Protein AF-A0A5N6ME25-F1 (afdb_monomer)

Sequence (440 aa):
MTKVSPEVFDETQMQAVLSVSADVSFKSNKFPKYKLGPDNQILDEETVENKGPPLKDVVAQETQQLSHQHKRLSVRDLASKFDKNLSAAAKLSDEAKLREVASLEGHVLLKKLRDALEYLRVRLVGRNKEDVGKAISMVEALAVKLTQNEGELIQEKYEVKKLANFLKQASEDAKKLVNQERSFACAEIESAKAVVRRIGEALDEQERISVTSGKQEMEEMVEEIQQARRIRLLHHPRKVMDMEHELRALRLQIQEKSAFSVKIQQELTLNKLAEDNKLSLYALEDSESLGSILRLKPLSEEAMELSKCSIQWYRLSSQCSRRELISGANKSVYAPEPFDVGRILQVDIISHGQKSTVTTACPVQPAVGLESYVETLSRKGNSEFSVVISQMNGRNYTSHSAHLLRVGKMRMKLSKGWITKARDAYSSTSMQAILRFNNY

Foldseek 3Di:
DDDDDDDDDDDDDPDDPPDDDPPDDDVDPDDDDFDADPPRDTDDDDPPPPDDDPPVVVVVVVVVVVVVVCVVDVPVVVVVVLVVVLVVLVVVLVVLVVVLVVLVVVLVVLVVVLVVLVVVLVVDDDPVNVVSVVVNVVSVVVNVVSVVVSVVSVVVSVVSVVVSVVSVVVVVVVVVVVVVVVVVVVVVVVVVVVVVVVVVVVVVVVVVVVVVVVVVVVVVVVVVVVVVVVVCVVVVVVVVVVVVVVVVVVVVVVVVVVVVVLVVVLVVVLVVQVVLQVPFQWAWDDDLAQPIKIAIDGPDPPDDDQVQKFKWKWWQDPVDRDTHGDPPPGHRMDHDDPVQAQTKMKMWIADPNDITIHIDSGRHHYDPCVVVVVVVCVVVQKDKDWDADQDDPRHGDPDRATWIWIDGPFKIWIGDVPGTPDIDGDDPPPDDDTDDDDDD

Solvent-accessible surface area (backbone atoms only — not comparable to full-atom values): 25636 Å² total; per-residue (Å²): 135,82,91,78,85,84,88,80,85,86,81,88,78,95,67,80,77,78,75,73,67,96,82,71,82,68,97,58,102,62,80,84,86,73,52,69,46,88,90,73,43,77,50,80,72,80,77,82,73,87,65,71,79,53,70,69,54,51,52,50,53,51,52,52,50,52,54,54,54,52,67,77,64,40,64,67,61,53,49,56,52,50,55,50,52,54,54,51,52,53,52,54,56,54,56,52,55,56,53,54,59,55,50,58,53,48,55,57,50,52,48,55,51,43,55,52,44,52,61,49,35,77,75,44,70,68,69,65,24,53,53,40,48,53,50,45,53,51,50,51,53,50,50,54,50,51,55,51,52,49,53,54,48,54,53,51,51,52,52,52,54,53,51,51,52,51,52,51,50,53,52,51,53,52,52,50,52,53,53,51,52,51,51,51,53,51,52,52,52,52,52,51,51,54,51,52,49,52,53,50,54,52,50,55,50,50,50,51,52,50,55,50,50,54,50,49,55,51,50,52,52,50,50,49,52,52,49,53,51,52,52,50,62,64,49,51,60,52,58,52,52,54,52,53,51,51,52,51,53,50,51,51,52,50,52,54,52,51,56,50,50,53,52,52,53,52,54,54,52,41,54,51,52,50,56,56,36,73,75,40,62,45,43,81,42,70,63,64,33,46,81,38,53,37,33,63,39,67,74,45,94,88,44,72,65,72,90,77,41,52,37,42,36,29,41,39,49,91,88,48,98,56,73,42,78,43,86,88,44,52,54,68,56,50,49,55,40,85,86,40,48,68,20,35,44,35,37,42,39,38,48,98,89,45,78,46,60,40,58,53,77,55,49,22,34,74,46,86,67,49,66,64,50,52,56,58,46,62,74,62,51,57,40,78,42,85,42,66,52,60,59,56,95,92,38,81,38,90,57,87,54,74,26,42,39,34,49,40,85,65,34,44,36,35,24,50,82,92,46,75,77,49,74,48,63,79,42,96,87,81,62,82,90,78,79,74,83,78,83,129

pLDDT: mean 79.7, std 15.18, range [29.84, 96.94]

Secondary structure (DSSP, 8-state):
---------------------TT---S-SS----EE-TTS-EE-------PPSPHHHHHHHHHHHHHHHHHHT-HHHHHHHHHHHHHHHHHHHHHHHHHHHHHHHHHHHHHHHHHHHHHHHHH--THHHHHHHHHHHHHHHHHHHHHHHHHHHHHHHHHHHHHHHHHHHHHHHHHHHHHHHHHHHHHHHHHHHHHHHHHHHHHHHHHHHHHHHHHHHHHHHHHHHHHHHHHHHHHHHHHHHHHHHHHHHHHHHHHHHHHHHHHHHHHHHHHHHHHHHHT-SEEEES--BTT--EEEEE-STTSPPGGGSEEEEEEEPSSSSPEEE-TT--SSEE---GGGBTSEEEEEEEETTEEEEEE-SSPBBPPTTHHHHHHHHHHTSEEEEEEE-SEETTEE-----EEEEEEESSEEEEEETTEEEEEEE--TTT----------

Structure (mmCIF, N/CA/C/O backbone):
data_AF-A0A5N6ME25-F1
#
_entry.id   AF-A0A5N6ME25-F1
#
loop_
_atom_site.group_PDB
_atom_site.id
_atom_site.type_symbol
_atom_site.label_atom_id
_atom_site.label_alt_id
_atom_site.label_comp_id
_atom_site.label_asym_id
_atom_site.label_entity_id
_atom_site.label_seq_id
_atom_site.pdbx_PDB_ins_code
_atom_site.Cartn_x
_atom_site.Cartn_y
_atom_site.Cartn_z
_atom_site.occupancy
_atom_site.B_iso_or_equiv
_atom_site.auth_seq_id
_atom_site.auth_comp_id
_atom_site.auth_asym_id
_atom_site.auth_atom_id
_atom_site.pdbx_PDB_model_num
ATOM 1 N N . MET A 1 1 ? -13.977 49.051 25.022 1.00 34.12 1 MET A N 1
ATOM 2 C CA . MET A 1 1 ? -12.914 50.057 24.854 1.00 34.12 1 MET A CA 1
ATOM 3 C C . MET A 1 1 ? -11.937 49.576 23.795 1.00 34.12 1 MET A C 1
ATOM 5 O O . MET A 1 1 ? -11.382 48.504 23.954 1.00 34.12 1 MET A O 1
ATOM 9 N N . THR A 1 2 ? -11.834 50.369 22.728 1.00 33.47 2 THR A N 1
ATOM 10 C CA . THR A 1 2 ? -10.626 50.691 21.944 1.00 33.47 2 THR A CA 1
ATOM 11 C C . THR A 1 2 ? -9.851 49.580 21.216 1.00 33.47 2 THR A C 1
ATOM 13 O O . THR A 1 2 ? -9.182 48.748 21.816 1.00 33.47 2 THR A O 1
ATOM 16 N N . LYS A 1 3 ? -9.891 49.678 19.876 1.00 37.22 3 LYS A N 1
ATOM 17 C CA . LYS A 1 3 ? -8.928 49.125 18.910 1.00 37.22 3 LYS A CA 1
ATOM 18 C C . LYS A 1 3 ? -7.502 49.572 19.242 1.00 37.22 3 LYS A C 1
ATOM 20 O O . LYS A 1 3 ? -7.306 50.763 19.462 1.00 37.22 3 LYS A O 1
ATOM 25 N N . VAL A 1 4 ? -6.528 48.672 19.120 1.00 32.50 4 VAL A N 1
ATOM 26 C CA . VAL A 1 4 ? -5.123 49.024 18.865 1.00 32.50 4 VAL A CA 1
ATOM 27 C C . VAL A 1 4 ? -4.529 47.958 17.941 1.00 32.50 4 VAL A C 1
ATOM 29 O O . VAL A 1 4 ? -4.393 46.801 18.328 1.00 32.50 4 VAL A O 1
ATOM 32 N N . SER A 1 5 ? -4.225 48.353 16.706 1.00 32.94 5 SER A N 1
ATOM 33 C CA . SER A 1 5 ? -3.255 47.668 15.846 1.00 32.94 5 SER A CA 1
ATOM 34 C C . SER A 1 5 ? -1.842 48.043 16.302 1.00 32.94 5 SER A C 1
ATOM 36 O O . SER A 1 5 ? -1.658 49.183 16.730 1.00 32.94 5 SER A O 1
ATOM 38 N N . PRO A 1 6 ? -0.829 47.185 16.116 1.00 40.00 6 PRO A N 1
ATOM 39 C CA . PRO A 1 6 ? 0.546 47.639 16.012 1.00 40.00 6 PRO A CA 1
ATOM 40 C C . PRO A 1 6 ? 1.008 47.572 14.552 1.00 40.00 6 PRO A C 1
ATOM 42 O O . PRO A 1 6 ? 1.151 46.494 13.976 1.00 40.00 6 PRO A O 1
ATOM 45 N N 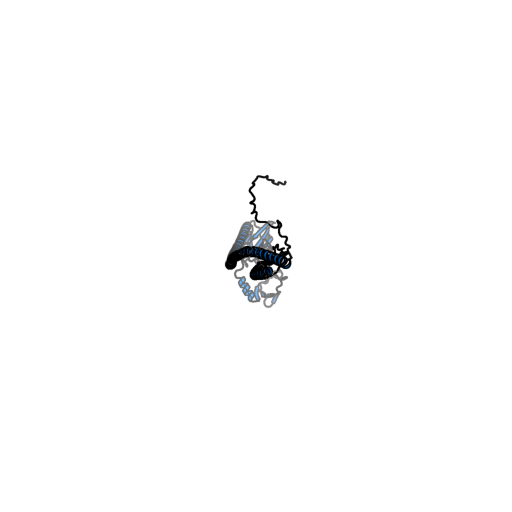. GLU A 1 7 ? 1.242 48.745 13.970 1.00 34.12 7 GLU A N 1
ATOM 46 C CA . GLU A 1 7 ? 2.235 48.921 12.911 1.00 34.12 7 GLU A CA 1
ATOM 47 C C . GLU A 1 7 ? 3.621 48.875 13.566 1.00 34.12 7 GLU A C 1
ATOM 49 O O . GLU A 1 7 ? 3.853 49.543 14.575 1.00 34.12 7 GLU A O 1
ATOM 54 N N . VAL A 1 8 ? 4.539 48.094 12.998 1.00 35.12 8 VAL A N 1
ATOM 55 C CA . VAL A 1 8 ? 5.970 48.175 13.308 1.00 35.12 8 VAL A CA 1
ATOM 56 C C . VAL A 1 8 ? 6.706 48.406 11.996 1.00 35.12 8 VAL A C 1
ATOM 58 O O . VAL A 1 8 ? 6.540 47.654 11.036 1.00 35.12 8 VAL A O 1
ATOM 61 N N . PHE A 1 9 ? 7.467 49.496 11.988 1.00 32.88 9 PHE A N 1
ATOM 62 C CA . PHE A 1 9 ? 8.342 49.950 10.919 1.00 32.88 9 PHE A CA 1
ATOM 63 C C . PHE A 1 9 ? 9.598 49.071 10.801 1.00 32.88 9 PHE A C 1
ATOM 65 O O . PHE A 1 9 ? 10.231 48.745 11.800 1.00 32.88 9 PHE A O 1
ATOM 72 N N . ASP A 1 10 ? 9.881 48.706 9.552 1.00 38.69 10 ASP A N 1
ATOM 73 C CA . ASP A 1 10 ? 11.157 48.721 8.820 1.00 38.69 10 ASP A CA 1
ATOM 74 C C . ASP A 1 10 ? 12.491 48.649 9.595 1.00 38.69 10 ASP A C 1
ATOM 76 O O . ASP A 1 10 ? 12.838 49.570 10.325 1.00 38.69 10 ASP A O 1
ATOM 80 N N . GLU A 1 11 ? 13.294 47.616 9.307 1.00 29.84 11 GLU A N 1
ATOM 81 C CA . GLU A 1 11 ? 14.759 47.732 9.216 1.00 29.84 11 GLU A CA 1
ATOM 82 C C . GLU A 1 11 ? 15.348 46.565 8.391 1.00 29.84 11 GLU A C 1
ATOM 84 O O . GLU A 1 11 ? 15.510 45.434 8.844 1.00 29.84 11 GLU A O 1
ATOM 89 N N . THR A 1 12 ? 15.626 46.869 7.121 1.00 39.44 12 THR A N 1
ATOM 90 C CA . THR A 1 12 ? 16.756 46.398 6.299 1.00 39.44 12 THR A CA 1
ATOM 91 C C . THR A 1 12 ? 17.452 45.082 6.669 1.00 39.44 12 THR A C 1
ATOM 93 O O . THR A 1 12 ? 18.339 45.057 7.517 1.00 39.44 12 THR A O 1
ATOM 96 N N . GLN A 1 13 ? 17.254 44.060 5.834 1.00 32.50 13 GLN A N 1
ATOM 97 C CA . GLN A 1 13 ? 18.340 43.172 5.408 1.00 32.50 13 GLN A CA 1
ATOM 98 C C . GLN A 1 13 ? 18.124 42.773 3.945 1.00 32.50 13 GLN A C 1
ATOM 100 O O . GLN A 1 13 ? 17.359 41.869 3.615 1.00 32.50 13 GLN A O 1
ATOM 105 N N . MET A 1 14 ? 18.826 43.468 3.047 1.00 41.91 14 MET A N 1
ATOM 106 C CA . MET A 1 14 ? 19.171 42.896 1.754 1.00 41.91 14 MET A CA 1
ATOM 107 C C . MET A 1 14 ? 20.071 41.691 2.010 1.00 41.91 14 MET A C 1
ATOM 109 O O . MET A 1 14 ? 21.274 41.837 2.209 1.00 41.91 14 MET A O 1
ATOM 113 N N . GLN A 1 15 ? 19.489 40.497 1.995 1.00 33.16 15 GLN A N 1
ATOM 114 C CA . GLN A 1 15 ? 20.245 39.280 1.775 1.00 33.16 15 GLN A CA 1
ATOM 115 C C . GLN A 1 15 ? 19.676 38.604 0.538 1.00 33.16 15 GLN A C 1
ATOM 117 O O . GLN A 1 15 ? 18.492 38.286 0.454 1.00 33.16 15 GLN A O 1
ATOM 122 N N . ALA A 1 16 ? 20.552 38.523 -0.459 1.00 35.38 16 ALA A N 1
ATOM 123 C CA . ALA A 1 16 ? 20.306 38.030 -1.793 1.00 35.38 16 ALA A CA 1
ATOM 124 C C . ALA A 1 16 ? 19.418 36.782 -1.779 1.00 35.38 16 ALA A C 1
ATOM 126 O O . ALA A 1 16 ? 19.806 35.732 -1.267 1.00 35.38 16 ALA A O 1
ATOM 127 N N . VAL A 1 17 ? 18.241 36.897 -2.397 1.00 36.25 17 VAL A N 1
ATOM 128 C CA . VAL A 1 17 ? 17.533 35.726 -2.903 1.00 36.25 17 VAL A CA 1
ATOM 129 C C . VAL A 1 17 ? 18.502 35.078 -3.880 1.00 36.25 17 VAL A C 1
ATOM 131 O O . VAL A 1 17 ? 18.838 35.670 -4.904 1.00 36.25 17 VAL A O 1
ATOM 134 N N . LEU A 1 18 ? 19.019 33.909 -3.504 1.00 38.00 18 LEU A N 1
ATOM 135 C CA . LEU A 1 18 ? 19.821 33.068 -4.374 1.00 38.00 18 LEU A CA 1
ATOM 136 C C . LEU A 1 18 ? 19.023 32.853 -5.656 1.00 38.00 18 LEU A C 1
ATOM 138 O O . LEU A 1 18 ? 18.023 32.135 -5.670 1.00 38.00 18 LEU A O 1
ATOM 142 N N . SER A 1 19 ? 19.452 33.532 -6.715 1.00 42.56 19 SER A N 1
ATOM 143 C CA . SER A 1 19 ? 18.989 33.305 -8.070 1.00 42.56 19 SER A CA 1
ATOM 144 C C . SER A 1 19 ? 19.225 31.833 -8.378 1.00 42.56 19 SER A C 1
ATOM 146 O O . SER A 1 19 ? 20.364 31.394 -8.537 1.00 42.56 19 SER A O 1
ATOM 148 N N . VAL A 1 20 ? 18.139 31.065 -8.396 1.00 41.16 20 VAL A N 1
ATOM 149 C CA . VAL A 1 20 ? 18.126 29.699 -8.910 1.00 41.16 20 VAL A CA 1
ATOM 150 C C . VAL A 1 20 ? 18.714 29.750 -10.321 1.00 41.16 20 VAL A C 1
ATOM 152 O O . VAL A 1 20 ? 18.415 30.663 -11.092 1.00 41.16 20 VAL A O 1
ATOM 155 N N . SER A 1 21 ? 19.624 28.820 -10.591 1.00 40.66 21 SER A N 1
ATOM 156 C CA . SER A 1 21 ? 20.449 28.704 -11.793 1.00 40.66 21 SER A CA 1
ATOM 157 C C . SER A 1 21 ? 19.728 29.101 -13.089 1.00 40.66 21 SER A C 1
ATOM 159 O O . SER A 1 21 ? 18.611 28.668 -13.368 1.00 40.66 21 SER A O 1
ATOM 161 N N . ALA A 1 22 ? 20.424 29.893 -13.910 1.00 49.56 22 ALA A N 1
ATOM 162 C CA . ALA A 1 22 ? 19.958 30.479 -15.170 1.00 49.56 22 ALA A CA 1
ATOM 163 C C . ALA A 1 22 ? 19.600 29.470 -16.287 1.00 49.56 22 ALA A C 1
ATOM 165 O O . ALA A 1 22 ? 19.271 29.889 -17.394 1.00 49.56 22 ALA A O 1
ATOM 166 N N . ASP A 1 23 ? 19.604 28.167 -15.999 1.00 46.41 23 ASP A N 1
ATOM 167 C CA . ASP A 1 23 ? 19.381 27.100 -16.981 1.00 46.41 23 ASP A CA 1
ATOM 168 C C . ASP A 1 23 ? 18.005 26.426 -16.865 1.00 46.41 23 ASP A C 1
ATOM 170 O O . ASP A 1 23 ? 17.714 25.474 -17.588 1.00 46.41 23 ASP A O 1
ATOM 174 N N . VAL A 1 24 ? 17.110 26.925 -16.004 1.00 45.62 24 VAL A N 1
ATOM 175 C CA . VAL A 1 24 ? 15.737 26.403 -15.905 1.00 45.62 24 VAL A CA 1
ATOM 176 C C . VAL A 1 24 ? 14.749 27.375 -16.548 1.00 45.62 24 VAL A C 1
ATOM 178 O O . VAL A 1 24 ? 14.138 28.227 -15.907 1.00 45.62 24 VAL A O 1
ATOM 181 N N . SER A 1 25 ? 14.582 27.230 -17.861 1.00 47.72 25 SER A N 1
ATOM 182 C CA . SER A 1 25 ? 13.492 27.856 -18.610 1.00 47.72 25 SER A CA 1
ATOM 183 C C . SER A 1 25 ? 12.187 27.105 -18.332 1.00 47.72 25 SER A C 1
ATOM 185 O O . SER A 1 25 ? 11.892 26.073 -18.939 1.00 47.72 25 SER A O 1
ATOM 187 N N . PHE A 1 26 ? 11.376 27.610 -17.403 1.00 49.03 26 PHE A N 1
ATOM 188 C CA . PHE A 1 26 ? 9.985 27.176 -17.301 1.00 49.03 26 PHE A CA 1
ATOM 189 C C . PHE A 1 26 ? 9.216 27.746 -18.499 1.00 49.03 26 PHE A C 1
ATOM 191 O O . PHE A 1 26 ? 9.084 28.960 -18.635 1.00 49.03 26 PHE A O 1
ATOM 198 N N . LYS A 1 27 ? 8.656 26.882 -19.361 1.00 57.22 27 LYS A N 1
ATOM 199 C CA . LYS A 1 27 ? 7.845 27.305 -20.526 1.00 57.22 27 LYS A CA 1
ATOM 200 C C . LYS A 1 27 ? 6.611 28.153 -20.145 1.00 57.22 27 LYS A C 1
ATOM 202 O O . LYS A 1 27 ? 5.982 28.730 -21.027 1.00 57.22 27 LYS A O 1
ATOM 207 N N . SER A 1 28 ? 6.242 28.231 -18.861 1.00 52.56 28 SER A N 1
ATOM 208 C CA . SER A 1 28 ? 5.119 29.024 -18.351 1.00 52.56 28 SER A CA 1
ATOM 209 C C . SER A 1 28 ? 5.234 29.254 -16.836 1.00 52.56 28 SER A C 1
ATOM 211 O O . SER A 1 28 ? 5.335 28.297 -16.077 1.00 52.56 28 SER A O 1
ATOM 213 N N . ASN A 1 29 ? 5.108 30.509 -16.387 1.00 58.12 29 ASN A N 1
ATOM 214 C CA . ASN A 1 29 ? 4.983 30.904 -14.969 1.00 58.12 29 ASN A CA 1
ATOM 215 C C . ASN A 1 29 ? 3.548 30.723 -14.415 1.00 58.12 29 ASN A C 1
ATOM 217 O O . ASN A 1 29 ? 3.090 31.491 -13.570 1.00 58.12 29 ASN A O 1
ATOM 221 N N . LYS A 1 30 ? 2.783 29.755 -14.930 1.00 59.31 30 LYS A N 1
ATOM 222 C CA . LYS A 1 30 ? 1.385 29.519 -14.535 1.00 59.31 30 LYS A CA 1
ATOM 223 C C . LYS A 1 30 ? 1.194 28.073 -14.100 1.00 59.31 30 LYS A C 1
ATOM 225 O O . LYS A 1 30 ? 1.667 27.167 -14.780 1.00 59.31 30 LYS A O 1
ATOM 230 N N . PHE A 1 31 ? 0.452 27.881 -13.009 1.00 50.38 31 PHE A N 1
ATOM 231 C CA . PHE A 1 31 ? 0.019 26.559 -12.561 1.00 50.38 31 PHE A CA 1
ATOM 232 C C . PHE A 1 31 ? -0.808 25.853 -13.654 1.00 50.38 31 PHE A C 1
ATOM 234 O O . PHE A 1 31 ? -1.593 26.524 -14.338 1.00 50.38 31 PHE A O 1
ATOM 241 N N . PRO A 1 32 ? -0.662 24.523 -13.822 1.00 57.91 32 PRO A N 1
ATOM 242 C CA . PRO A 1 32 ? -1.470 23.751 -14.759 1.00 57.91 32 PRO A CA 1
ATOM 243 C C . PRO A 1 32 ? -2.958 23.917 -14.445 1.00 57.91 32 PRO A C 1
ATOM 245 O O . PRO A 1 32 ? -3.382 23.760 -13.299 1.00 57.91 32 PRO A O 1
ATOM 248 N N . LYS A 1 33 ? -3.760 24.246 -15.460 1.00 57.94 33 LYS A N 1
ATOM 249 C CA . LYS A 1 33 ? -5.218 24.268 -15.335 1.00 57.94 33 LYS A CA 1
ATOM 250 C C . LYS A 1 33 ? -5.729 22.854 -15.577 1.00 57.94 33 LYS A C 1
ATOM 252 O O . LYS A 1 33 ? -5.884 22.465 -16.725 1.00 57.94 33 LYS A O 1
ATOM 257 N N . TYR A 1 34 ? -5.977 22.098 -14.517 1.00 62.84 34 TYR A N 1
ATOM 258 C CA . TYR A 1 34 ? -6.712 20.839 -14.616 1.00 62.84 34 TYR A CA 1
ATOM 259 C C . TYR A 1 34 ? -8.195 21.071 -14.308 1.00 62.84 34 TYR A C 1
ATOM 261 O O . TYR A 1 34 ? -8.555 21.992 -13.568 1.00 62.84 34 TYR A O 1
ATOM 269 N N . LYS A 1 35 ? -9.066 20.234 -14.876 1.00 61.31 35 LYS A N 1
ATOM 270 C CA . LYS A 1 35 ? -10.478 20.147 -14.485 1.00 61.31 35 LYS A CA 1
ATOM 271 C C . LYS A 1 35 ? -10.683 18.847 -13.716 1.00 61.31 35 LYS A C 1
ATOM 273 O O . LYS A 1 35 ? -10.265 17.786 -14.168 1.00 61.31 35 LYS A O 1
ATOM 278 N N . LEU A 1 36 ? -11.315 18.943 -12.549 1.00 62.28 36 LEU A N 1
ATOM 279 C CA . LEU A 1 36 ? -11.707 17.778 -11.758 1.00 62.28 36 LEU A CA 1
ATOM 280 C C . LEU A 1 36 ? -13.081 17.297 -12.230 1.00 62.28 36 LEU A C 1
ATOM 282 O O . LEU A 1 36 ? -14.025 18.089 -12.289 1.00 62.28 36 LEU A O 1
ATOM 286 N N . GLY A 1 37 ? -13.179 16.016 -12.584 1.00 69.12 37 GLY A N 1
ATOM 287 C CA . GLY A 1 37 ? -14.457 15.353 -12.842 1.00 69.12 37 GLY A CA 1
ATOM 288 C C . GLY A 1 37 ? -15.194 14.985 -11.543 1.00 69.12 37 GLY A C 1
ATOM 289 O O . GLY A 1 37 ? -14.658 15.186 -10.447 1.00 69.12 37 GLY A O 1
ATOM 290 N N . PRO A 1 38 ? -16.414 14.421 -11.635 1.00 61.28 38 PRO A N 1
ATOM 291 C CA . PRO A 1 38 ? -17.053 13.766 -10.493 1.00 61.28 38 PRO A CA 1
ATOM 292 C C . PRO A 1 38 ? -16.104 12.698 -9.915 1.00 61.28 38 PRO A C 1
ATOM 294 O O . PRO A 1 38 ? -15.435 12.007 -10.678 1.00 61.28 38 PRO A O 1
ATOM 297 N N . ASP A 1 39 ? -16.016 12.600 -8.586 1.00 59.94 39 ASP A N 1
ATOM 298 C CA . ASP A 1 39 ? -15.072 11.756 -7.822 1.00 59.94 39 ASP A CA 1
ATOM 299 C C . ASP A 1 39 ? -13.594 12.200 -7.799 1.00 59.94 39 ASP A C 1
ATOM 301 O O . ASP A 1 39 ? -12.701 11.395 -7.534 1.00 59.94 39 ASP A O 1
ATOM 305 N N . ASN A 1 40 ? -13.311 13.495 -7.998 1.00 63.34 40 ASN A N 1
ATOM 306 C CA . ASN A 1 40 ? -11.963 14.081 -7.871 1.00 63.34 40 ASN A CA 1
ATOM 307 C C . ASN A 1 40 ? -10.903 13.459 -8.802 1.00 63.34 40 ASN A C 1
ATOM 309 O O . ASN A 1 40 ? -9.704 13.561 -8.538 1.00 63.34 40 ASN A O 1
ATOM 313 N N . GLN A 1 41 ? -11.321 12.840 -9.907 1.00 63.41 41 GLN A N 1
ATOM 314 C CA . GLN A 1 41 ? -10.394 12.370 -10.932 1.00 63.41 41 GLN A CA 1
ATOM 315 C C . GLN A 1 41 ? -9.897 13.564 -11.757 1.00 63.41 41 GLN A C 1
ATOM 317 O O . GLN A 1 41 ? -10.694 14.354 -12.276 1.00 63.41 41 GLN A O 1
ATOM 322 N N . ILE A 1 42 ? -8.572 13.711 -11.843 1.00 64.25 42 ILE A N 1
ATOM 323 C CA . ILE A 1 42 ? -7.910 14.675 -12.728 1.00 64.25 42 ILE A CA 1
ATOM 324 C C . ILE A 1 42 ? -8.129 14.179 -14.158 1.00 64.25 42 ILE A C 1
ATOM 326 O O . ILE A 1 42 ? -7.635 13.117 -14.526 1.00 64.25 42 ILE A O 1
ATOM 330 N N . LEU A 1 43 ? -8.904 14.923 -14.948 1.00 59.41 43 LEU A N 1
ATOM 331 C CA . LEU A 1 43 ? -8.998 14.688 -16.385 1.00 59.41 43 LEU A CA 1
ATOM 332 C C . LEU A 1 43 ? -7.824 15.420 -17.038 1.00 59.41 43 LEU A C 1
ATOM 334 O O . LEU A 1 43 ? -7.815 16.653 -17.080 1.00 59.41 43 LEU A O 1
ATOM 338 N N . ASP A 1 44 ? -6.828 14.665 -17.498 1.00 53.38 44 ASP A N 1
ATOM 339 C CA . ASP A 1 44 ? -5.727 15.205 -18.293 1.00 53.38 44 ASP A CA 1
ATOM 340 C C . ASP A 1 44 ? -6.288 15.730 -19.627 1.00 53.38 44 ASP A C 1
ATOM 342 O O . ASP A 1 44 ? -6.747 14.961 -20.472 1.00 53.38 44 ASP A O 1
ATOM 346 N N . GLU A 1 45 ? -6.284 17.055 -19.820 1.00 50.66 45 GLU A N 1
ATOM 347 C CA . GLU A 1 45 ? -6.379 17.629 -21.166 1.00 50.66 45 GLU A CA 1
ATOM 348 C C . GLU A 1 45 ? -5.073 17.280 -21.896 1.00 50.66 45 GLU A C 1
ATOM 350 O O . GLU A 1 45 ? -3.987 17.509 -21.356 1.00 50.66 45 GLU A O 1
ATOM 355 N N . GLU A 1 46 ? -5.200 16.693 -23.094 1.00 47.12 46 GLU A N 1
ATOM 356 C CA . GLU A 1 46 ? -4.098 16.221 -23.937 1.00 47.12 46 GLU A CA 1
ATOM 357 C C . GLU A 1 46 ? -2.916 17.189 -23.891 1.00 47.12 46 GLU A C 1
ATOM 359 O O . GLU A 1 46 ? -2.986 18.345 -24.324 1.00 47.12 46 GLU A O 1
ATOM 364 N N . THR A 1 47 ? -1.806 16.696 -23.349 1.00 43.84 47 THR A N 1
ATOM 365 C CA . THR A 1 47 ? -0.528 17.372 -23.440 1.00 43.84 47 THR A CA 1
ATOM 366 C C . THR A 1 47 ? -0.236 17.569 -24.921 1.00 43.84 47 THR A C 1
ATOM 368 O O . THR A 1 47 ? -0.002 16.618 -25.663 1.00 43.84 47 THR A O 1
ATOM 371 N N . VAL A 1 48 ? -0.253 18.825 -25.373 1.00 47.06 48 VAL A N 1
ATOM 372 C CA . VAL A 1 48 ? 0.376 19.198 -26.638 1.00 47.06 48 VAL A CA 1
ATOM 373 C C . VAL A 1 48 ? 1.861 18.925 -26.445 1.00 47.06 48 VAL A C 1
ATOM 375 O O . VAL A 1 48 ? 2.625 19.762 -25.958 1.00 47.06 48 VAL A O 1
ATOM 378 N N . GLU A 1 49 ? 2.243 17.687 -26.748 1.00 42.28 49 GLU A N 1
ATOM 379 C CA . GLU A 1 49 ? 3.608 17.230 -26.847 1.00 42.28 49 GLU A CA 1
ATOM 380 C C . GLU A 1 49 ? 4.299 18.144 -27.850 1.00 42.28 49 GLU A C 1
ATOM 382 O O . GLU A 1 49 ? 4.170 18.003 -29.064 1.00 42.28 49 GLU A O 1
ATOM 387 N N . ASN A 1 50 ? 5.066 19.103 -27.341 1.00 48.06 50 ASN A N 1
ATOM 388 C CA . ASN A 1 50 ? 6.076 19.785 -28.130 1.00 48.06 50 ASN A CA 1
ATOM 389 C C . ASN A 1 50 ? 7.235 18.797 -28.339 1.00 48.06 50 ASN A C 1
ATOM 391 O O . ASN A 1 50 ? 8.323 18.958 -27.787 1.00 48.06 50 ASN A O 1
ATOM 395 N N . LYS A 1 51 ? 6.942 17.708 -29.054 1.00 49.41 51 LYS A N 1
ATOM 396 C CA . LYS A 1 51 ? 7.930 16.813 -29.622 1.00 49.41 51 LYS A CA 1
ATOM 397 C C . LYS A 1 51 ? 8.445 17.521 -30.862 1.00 49.41 51 LYS A C 1
ATOM 399 O O . LYS A 1 51 ? 7.689 17.805 -31.789 1.00 49.41 51 LYS A O 1
ATOM 404 N N . GLY A 1 52 ? 9.744 17.817 -30.864 1.00 58.72 52 GLY A N 1
ATOM 405 C CA . GLY A 1 52 ? 10.450 18.022 -32.123 1.00 58.72 52 GLY A CA 1
ATOM 406 C C . GLY A 1 52 ? 10.146 16.858 -33.080 1.00 58.72 52 GLY A C 1
ATOM 407 O O . GLY A 1 52 ? 9.675 15.806 -32.628 1.00 58.72 52 GLY A O 1
ATOM 408 N N . PRO A 1 53 ? 10.365 17.038 -34.391 1.00 64.31 53 PRO A N 1
ATOM 409 C CA . PRO A 1 53 ? 10.007 16.031 -35.378 1.00 64.31 53 PRO A CA 1
ATOM 410 C C . PRO A 1 53 ? 10.521 14.645 -34.948 1.00 64.31 53 PRO A C 1
ATOM 412 O O . PRO A 1 53 ? 11.652 14.545 -34.458 1.00 64.31 53 PRO A O 1
ATOM 415 N N . PRO A 1 54 ? 9.697 13.589 -35.076 1.00 73.75 54 PRO A N 1
ATOM 416 C CA . PRO A 1 54 ? 10.079 12.229 -34.724 1.00 73.75 54 PRO A CA 1
ATOM 417 C C . PRO A 1 54 ? 11.449 11.892 -35.308 1.00 73.75 54 PRO A C 1
ATOM 419 O O . PRO A 1 54 ? 11.716 12.214 -36.464 1.00 73.75 54 PRO A O 1
ATOM 422 N N . LEU A 1 55 ? 12.307 11.193 -34.557 1.00 71.88 55 LEU A N 1
ATOM 423 C CA . LEU A 1 55 ? 13.643 10.800 -35.033 1.00 71.88 55 LEU A CA 1
ATOM 424 C C . LEU A 1 55 ? 13.581 10.106 -36.408 1.00 71.88 55 LEU A C 1
ATOM 426 O O . LEU A 1 55 ? 14.443 10.304 -37.256 1.00 71.88 55 LEU A O 1
ATOM 430 N N . LYS A 1 56 ? 12.507 9.350 -36.653 1.00 77.75 56 LYS A N 1
ATOM 431 C CA . LYS A 1 56 ? 12.207 8.709 -37.937 1.00 77.75 56 LYS A CA 1
ATOM 432 C C . LYS A 1 56 ? 12.052 9.707 -39.094 1.00 77.75 56 LYS A C 1
ATOM 434 O O . LYS A 1 56 ? 12.531 9.431 -40.190 1.00 77.75 56 LYS A O 1
ATOM 439 N N . ASP A 1 57 ? 11.423 10.850 -38.846 1.00 80.06 57 ASP A N 1
ATOM 440 C CA . ASP A 1 57 ? 11.174 11.891 -39.845 1.00 80.06 57 ASP A CA 1
ATOM 441 C C . ASP A 1 57 ? 12.442 12.707 -40.113 1.00 80.06 57 ASP A C 1
ATOM 443 O O . ASP A 1 57 ? 12.746 13.002 -41.268 1.00 80.06 57 ASP A O 1
ATOM 447 N N . VAL A 1 58 ? 13.242 12.973 -39.073 1.00 80.00 58 VAL A N 1
ATOM 448 C CA . VAL A 1 58 ? 14.569 13.600 -39.211 1.00 80.00 58 VAL A CA 1
ATOM 449 C C . VAL A 1 58 ? 15.501 12.709 -40.037 1.00 80.00 58 VAL A C 1
ATOM 451 O O . VAL A 1 58 ? 16.091 13.167 -41.014 1.00 80.00 58 VAL A O 1
ATOM 454 N N . VAL A 1 59 ? 15.556 11.408 -39.725 1.00 82.38 59 VAL A N 1
ATOM 455 C CA . VAL A 1 59 ? 16.358 10.429 -40.478 1.00 82.38 59 VAL A CA 1
ATOM 456 C C . VAL A 1 59 ? 15.889 10.326 -41.932 1.00 82.38 59 VAL A C 1
ATOM 458 O O . VAL A 1 59 ? 16.716 10.272 -42.844 1.00 82.38 59 VAL A O 1
ATOM 461 N N . ALA A 1 60 ? 14.578 10.322 -42.185 1.00 82.44 60 ALA A N 1
ATOM 462 C CA . ALA A 1 60 ? 14.039 10.285 -43.543 1.00 82.44 60 ALA A CA 1
ATOM 463 C C . ALA A 1 60 ? 14.410 11.547 -44.345 1.00 82.44 60 ALA A C 1
ATOM 465 O O . ALA A 1 60 ? 14.837 11.441 -45.498 1.00 82.44 60 ALA A O 1
ATOM 466 N N . GLN A 1 61 ? 14.306 12.725 -43.725 1.00 83.88 61 GLN A N 1
ATOM 467 C CA . GLN A 1 61 ? 14.637 14.008 -44.341 1.00 83.88 61 GLN A CA 1
ATOM 468 C C . GLN A 1 61 ? 16.135 14.122 -44.668 1.00 83.88 61 GLN A C 1
ATOM 470 O O . GLN A 1 61 ? 16.489 14.505 -45.787 1.00 83.88 61 GLN A O 1
ATOM 475 N N . GLU A 1 62 ? 17.020 13.731 -43.746 1.00 80.50 62 GLU A N 1
ATOM 476 C CA . GLU A 1 62 ? 18.470 13.707 -43.982 1.00 80.50 62 GLU A CA 1
ATOM 477 C C . GLU A 1 62 ? 18.859 12.681 -45.054 1.00 80.50 62 GLU A C 1
ATOM 479 O O . GLU A 1 62 ? 19.637 12.987 -45.960 1.00 80.50 62 GLU A O 1
ATOM 484 N N . THR A 1 63 ? 18.256 11.486 -45.033 1.00 82.75 63 THR A N 1
ATOM 485 C CA . THR A 1 63 ? 18.492 10.449 -46.054 1.00 82.75 63 THR A CA 1
ATOM 486 C C . THR A 1 63 ? 18.095 10.945 -47.448 1.00 82.75 63 THR A C 1
ATOM 488 O O . THR A 1 63 ? 18.800 10.707 -48.436 1.00 82.75 63 THR A O 1
ATOM 491 N N . GLN A 1 64 ? 16.983 11.678 -47.549 1.00 84.31 64 GLN A N 1
ATOM 492 C CA . GLN A 1 64 ? 16.528 12.275 -48.802 1.00 84.31 64 GLN A CA 1
ATOM 493 C C . GLN A 1 64 ? 17.472 13.390 -49.282 1.00 84.31 64 GLN A C 1
ATOM 495 O O . GLN A 1 64 ? 17.779 13.456 -50.477 1.00 84.31 64 GLN A O 1
ATOM 500 N N . GLN A 1 65 ? 17.983 14.228 -48.374 1.00 81.75 65 GLN A N 1
ATOM 501 C CA . GLN A 1 65 ? 18.966 15.267 -48.698 1.00 81.75 65 GLN A CA 1
ATOM 502 C C . GLN A 1 65 ? 20.306 14.678 -49.166 1.00 81.75 65 GLN A C 1
ATOM 504 O O . GLN A 1 65 ? 20.827 15.115 -50.197 1.00 81.75 65 GLN A O 1
ATOM 509 N N . LEU A 1 66 ? 20.823 13.646 -48.491 1.00 79.19 66 LEU A N 1
ATOM 510 C CA . LEU A 1 66 ? 22.051 12.941 -48.884 1.00 79.19 66 LEU A CA 1
ATOM 511 C C . LEU A 1 66 ? 21.907 12.270 -50.257 1.00 79.19 66 LEU A C 1
ATOM 513 O O . LEU A 1 66 ? 22.785 12.388 -51.115 1.00 79.19 66 LEU A O 1
ATOM 517 N N . SER A 1 67 ? 20.763 11.631 -50.512 1.00 77.56 67 SER A N 1
ATOM 518 C CA . SER A 1 67 ? 20.445 11.038 -51.817 1.00 77.56 67 SER A CA 1
ATOM 519 C C . SER A 1 67 ? 20.410 12.087 -52.937 1.00 77.56 67 SER A C 1
ATOM 521 O O . SER A 1 67 ? 20.932 11.863 -54.034 1.00 77.56 67 SER A O 1
ATOM 523 N N . HIS A 1 68 ? 19.846 13.266 -52.661 1.00 74.81 68 HIS A N 1
ATOM 524 C CA . HIS A 1 68 ? 19.798 14.367 -53.619 1.00 74.81 68 HIS A CA 1
ATOM 525 C C . HIS A 1 68 ? 21.188 14.975 -53.888 1.00 74.81 68 HIS A C 1
ATOM 527 O O . HIS A 1 68 ? 21.513 15.275 -55.038 1.00 74.81 68 HIS A O 1
ATOM 533 N N . GLN A 1 69 ? 22.042 15.107 -52.866 1.00 69.56 69 GLN A N 1
ATOM 534 C CA . GLN A 1 69 ? 23.430 15.555 -53.034 1.00 69.56 69 GLN A CA 1
ATOM 535 C C . GLN A 1 69 ? 24.259 14.566 -53.867 1.00 69.56 69 GLN A C 1
ATOM 537 O O . GLN A 1 69 ? 24.940 14.982 -54.805 1.00 69.56 69 GLN A O 1
ATOM 542 N N . HIS A 1 70 ? 24.127 13.260 -53.613 1.00 65.56 70 HIS A N 1
ATOM 543 C CA . HIS A 1 70 ? 24.837 12.217 -54.362 1.00 65.56 70 HIS A CA 1
ATOM 544 C C . HIS A 1 70 ? 24.489 12.209 -55.867 1.00 65.56 70 HIS A C 1
ATOM 546 O O . HIS A 1 70 ? 25.327 11.869 -56.703 1.00 65.56 70 HIS A O 1
ATOM 552 N N . LYS A 1 71 ? 23.271 12.631 -56.242 1.00 65.31 71 LYS A N 1
ATOM 553 C CA . LYS A 1 71 ? 22.843 12.747 -57.651 1.00 65.31 71 LYS A CA 1
ATOM 554 C C . LYS A 1 71 ? 23.431 13.954 -58.391 1.00 65.31 71 LYS A C 1
ATOM 556 O O . LYS A 1 71 ? 23.567 13.888 -59.608 1.00 65.31 71 LYS A O 1
ATOM 561 N N . ARG A 1 72 ? 23.781 15.051 -57.708 1.00 58.78 72 ARG A N 1
ATOM 562 C CA . ARG A 1 72 ? 24.258 16.289 -58.366 1.00 58.78 72 ARG A CA 1
ATOM 563 C C . ARG A 1 72 ? 25.723 16.230 -58.812 1.00 58.78 72 ARG A C 1
ATOM 565 O O . ARG A 1 72 ? 26.115 17.024 -59.660 1.00 58.78 72 ARG A O 1
ATOM 572 N N . LEU A 1 73 ? 26.514 15.302 -58.271 1.00 56.78 73 LEU A N 1
ATOM 573 C CA . LEU A 1 73 ? 27.948 15.148 -58.545 1.00 56.78 73 LEU A CA 1
ATOM 574 C C . LEU A 1 73 ? 28.347 13.666 -58.519 1.00 56.78 73 LEU A C 1
ATOM 576 O O . LEU A 1 73 ? 29.249 13.268 -57.782 1.00 56.78 73 LEU A O 1
ATOM 580 N N . SER A 1 74 ? 27.661 12.813 -59.287 1.00 63.38 74 SER A N 1
ATOM 581 C CA . SER A 1 74 ? 28.033 11.398 -59.305 1.00 63.38 74 SER A CA 1
ATOM 582 C C . SER A 1 74 ? 29.437 11.236 -59.892 1.00 63.38 74 SER A C 1
ATOM 584 O O . SER A 1 74 ? 29.653 11.377 -61.096 1.00 63.38 74 SER A O 1
ATOM 586 N N . VAL A 1 75 ? 30.402 10.901 -59.031 1.00 67.25 75 VAL A N 1
ATOM 587 C CA . VAL A 1 75 ? 31.789 10.570 -59.405 1.00 67.25 75 VAL A CA 1
ATOM 588 C C . VAL A 1 75 ? 31.813 9.467 -60.469 1.00 67.25 75 VAL A C 1
ATOM 590 O O . VAL A 1 75 ? 32.683 9.459 -61.334 1.00 67.25 75 VAL A O 1
ATOM 593 N N . ARG A 1 76 ? 30.807 8.580 -60.463 1.00 67.75 76 ARG A N 1
ATOM 594 C CA . ARG A 1 76 ? 30.611 7.534 -61.473 1.00 67.75 76 ARG A CA 1
ATOM 595 C C . ARG A 1 76 ? 30.346 8.112 -62.867 1.00 67.75 76 ARG A C 1
ATOM 597 O O . ARG A 1 76 ? 30.944 7.646 -63.836 1.00 67.75 76 ARG A O 1
ATOM 604 N N . ASP A 1 77 ? 29.503 9.136 -62.972 1.00 70.75 77 ASP A N 1
ATOM 605 C CA . ASP A 1 77 ? 29.198 9.777 -64.255 1.00 70.75 77 ASP A CA 1
ATOM 606 C C . ASP A 1 77 ? 30.411 10.544 -64.781 1.00 70.75 77 ASP A C 1
ATOM 608 O O . ASP A 1 77 ? 30.718 10.471 -65.974 1.00 70.75 77 ASP A O 1
ATOM 612 N N . LEU A 1 78 ? 31.143 11.220 -63.890 1.00 72.19 78 LEU A N 1
ATOM 613 C CA . LEU A 1 78 ? 32.368 11.935 -64.242 1.00 72.19 78 LEU A CA 1
ATOM 614 C C . LEU A 1 78 ? 33.469 10.970 -64.709 1.00 72.19 78 LEU A C 1
ATOM 616 O O . LEU A 1 78 ? 34.043 11.185 -65.774 1.00 72.19 78 LEU A O 1
ATOM 620 N N . ALA A 1 79 ? 33.691 9.869 -63.986 1.00 74.25 79 ALA A N 1
ATOM 621 C CA . ALA A 1 79 ? 34.639 8.822 -64.366 1.00 74.25 79 ALA A CA 1
ATOM 622 C C . ALA A 1 79 ? 34.304 8.229 -65.744 1.00 74.25 79 ALA A C 1
ATOM 624 O O . ALA A 1 79 ? 35.165 8.165 -66.617 1.00 74.25 79 ALA A O 1
ATOM 625 N N . SER A 1 80 ? 33.026 7.917 -65.997 1.00 73.44 80 SER A N 1
ATOM 626 C CA . SER A 1 80 ? 32.598 7.385 -67.297 1.00 73.44 80 SER A CA 1
ATOM 627 C C . SER A 1 80 ? 32.830 8.360 -68.461 1.00 73.44 80 SER A C 1
ATOM 629 O O . SER A 1 80 ? 33.119 7.933 -69.580 1.00 73.44 80 SER A O 1
ATOM 631 N N . LYS A 1 81 ? 32.712 9.676 -68.221 1.00 79.06 81 LYS A N 1
ATOM 632 C CA . LYS A 1 81 ? 33.012 10.714 -69.219 1.00 79.06 81 LYS A CA 1
ATOM 633 C C . LYS A 1 81 ? 34.517 10.828 -69.465 1.00 79.06 81 LYS A C 1
ATOM 635 O O . LYS A 1 81 ? 34.924 10.942 -70.618 1.00 79.06 81 LYS A O 1
ATOM 640 N N . PHE A 1 82 ? 35.332 10.754 -68.413 1.00 76.88 82 PHE A N 1
ATOM 641 C CA . PHE A 1 82 ? 36.791 10.762 -68.527 1.00 76.88 82 PHE A CA 1
ATOM 642 C C . PHE A 1 82 ? 37.319 9.550 -69.300 1.00 76.88 82 PHE A C 1
ATOM 644 O O . PHE A 1 82 ? 38.096 9.735 -70.235 1.00 76.88 82 PHE A O 1
ATOM 651 N N . ASP A 1 83 ? 36.838 8.342 -69.003 1.00 77.75 83 ASP A N 1
ATOM 652 C CA . ASP A 1 83 ? 37.254 7.122 -69.709 1.00 77.75 83 ASP A CA 1
ATOM 653 C C . ASP A 1 83 ? 36.893 7.168 -71.203 1.00 77.75 83 ASP A C 1
ATOM 655 O O . ASP A 1 83 ? 37.697 6.799 -72.064 1.00 77.75 83 ASP A O 1
ATOM 659 N N . LYS A 1 84 ? 35.704 7.690 -71.539 1.00 81.69 84 LYS A N 1
ATOM 660 C CA . LYS A 1 84 ? 35.284 7.908 -72.935 1.00 81.69 84 LYS A CA 1
ATOM 661 C C . LYS A 1 84 ? 36.198 8.895 -73.658 1.00 81.69 84 LYS A C 1
ATOM 663 O O . LYS A 1 84 ? 36.591 8.630 -74.793 1.00 81.69 84 LYS A O 1
ATOM 668 N N . ASN A 1 85 ? 36.559 10.000 -73.006 1.00 80.62 85 ASN A N 1
ATOM 669 C CA . ASN A 1 85 ? 37.446 11.011 -73.580 1.00 80.62 85 ASN A CA 1
ATOM 670 C C . ASN A 1 85 ? 38.877 10.481 -73.760 1.00 80.62 85 ASN A C 1
ATOM 672 O O . ASN A 1 85 ? 39.489 10.721 -74.799 1.00 80.62 85 ASN A O 1
ATOM 676 N N . LEU A 1 86 ? 39.390 9.705 -72.800 1.00 78.75 86 LEU A N 1
ATOM 677 C CA . LEU A 1 86 ? 40.701 9.059 -72.895 1.00 78.75 86 LEU A CA 1
ATOM 678 C C . LEU A 1 86 ? 40.738 8.037 -74.046 1.00 78.75 86 LEU A C 1
ATOM 680 O O . LEU A 1 86 ? 41.685 8.011 -74.832 1.00 78.75 86 LEU A O 1
ATOM 684 N N . SER A 1 87 ? 39.676 7.237 -74.195 1.00 79.81 87 SER A N 1
ATOM 685 C CA . SER A 1 87 ? 39.530 6.291 -75.309 1.00 79.81 87 SER A CA 1
ATOM 686 C C . SER A 1 87 ? 39.427 6.999 -76.667 1.00 79.81 87 SER A C 1
ATOM 688 O O . SER A 1 87 ? 40.029 6.547 -77.641 1.00 79.81 87 SER A O 1
ATOM 690 N N . ALA A 1 88 ? 38.718 8.130 -76.746 1.00 81.06 88 ALA A N 1
ATOM 691 C CA . ALA A 1 88 ? 38.642 8.942 -77.960 1.00 81.06 88 ALA A CA 1
ATOM 692 C C . ALA A 1 88 ? 40.010 9.536 -78.348 1.00 81.06 88 ALA A C 1
ATOM 694 O O . ALA A 1 88 ? 40.388 9.480 -79.517 1.00 81.06 88 ALA A O 1
ATOM 695 N N . ALA A 1 89 ? 40.785 10.025 -77.375 1.00 74.50 89 ALA A N 1
ATOM 696 C CA . ALA A 1 89 ? 42.134 10.543 -77.610 1.00 74.50 89 ALA A CA 1
ATOM 697 C C . ALA A 1 89 ? 43.103 9.460 -78.124 1.00 74.50 89 ALA A C 1
ATOM 699 O O . ALA A 1 89 ? 43.905 9.724 -79.020 1.00 74.50 89 ALA A O 1
ATOM 700 N N . ALA A 1 90 ? 43.000 8.227 -77.615 1.00 76.69 90 ALA A N 1
ATOM 701 C CA . ALA A 1 90 ? 43.793 7.101 -78.111 1.00 76.69 90 ALA A CA 1
ATOM 702 C C . ALA A 1 90 ? 43.498 6.792 -79.593 1.00 76.69 90 ALA A C 1
ATOM 704 O O . ALA A 1 90 ? 44.429 6.613 -80.375 1.00 76.69 90 ALA A O 1
ATOM 705 N N . LYS A 1 91 ? 42.221 6.822 -80.002 1.00 80.38 91 LYS A N 1
ATOM 706 C CA . LYS A 1 91 ? 41.816 6.603 -81.404 1.00 80.38 91 LYS A CA 1
ATOM 707 C C . LYS A 1 91 ? 42.369 7.669 -82.356 1.00 80.38 91 LYS A C 1
ATOM 709 O O . LYS A 1 91 ? 42.847 7.324 -83.431 1.00 80.38 91 LYS A O 1
ATOM 714 N N . LEU A 1 92 ? 42.362 8.940 -81.947 1.00 73.00 92 LEU A N 1
ATOM 715 C CA . LEU A 1 92 ? 42.947 10.036 -82.734 1.00 73.00 92 LEU A CA 1
ATOM 716 C C . LEU A 1 92 ? 44.464 9.871 -82.917 1.00 73.00 92 LEU A C 1
ATOM 718 O O . LEU A 1 92 ? 45.000 10.172 -83.982 1.00 73.00 92 LEU A O 1
ATOM 722 N N . SER A 1 93 ? 45.159 9.346 -81.903 1.00 73.00 93 SER A N 1
ATOM 723 C CA . SER A 1 93 ? 46.591 9.048 -82.009 1.00 73.00 93 SER A CA 1
ATOM 724 C C . SER A 1 93 ? 46.891 7.934 -83.016 1.00 73.00 93 SER A C 1
ATOM 726 O O . SER A 1 93 ? 47.920 8.002 -83.689 1.00 73.00 93 SER A O 1
ATOM 728 N N . ASP A 1 94 ? 46.026 6.925 -83.133 1.00 73.88 94 ASP A N 1
ATOM 729 C CA . ASP A 1 94 ? 46.189 5.852 -84.118 1.00 73.88 94 ASP A CA 1
ATOM 730 C C . ASP A 1 94 ? 45.863 6.322 -85.543 1.00 73.88 94 ASP A C 1
ATOM 732 O O . ASP A 1 94 ? 46.577 5.970 -86.482 1.00 73.88 94 ASP A O 1
ATOM 736 N N . GLU A 1 95 ? 44.868 7.196 -85.711 1.00 71.00 95 GLU A N 1
ATOM 737 C CA . GLU A 1 95 ? 44.569 7.825 -87.004 1.00 71.00 95 GLU A CA 1
ATOM 738 C C . GLU A 1 95 ? 45.717 8.729 -87.498 1.00 71.00 95 GLU A C 1
ATOM 740 O O . GLU A 1 95 ? 46.042 8.734 -88.688 1.00 71.00 95 GLU A O 1
ATOM 745 N N . ALA A 1 96 ? 46.419 9.416 -86.589 1.00 70.75 96 ALA A N 1
ATOM 746 C CA . ALA A 1 96 ? 47.618 10.188 -86.923 1.00 70.75 96 ALA A CA 1
ATOM 747 C C . ALA A 1 96 ? 48.774 9.309 -87.452 1.00 70.75 96 ALA A C 1
ATOM 749 O O . ALA A 1 96 ? 49.480 9.720 -88.373 1.00 70.75 96 ALA A O 1
ATOM 750 N N . LYS A 1 97 ? 48.943 8.079 -86.937 1.00 70.75 97 LYS A N 1
ATOM 751 C CA . LYS A 1 97 ? 49.955 7.121 -87.439 1.00 70.75 97 LYS A CA 1
ATOM 752 C C . LYS A 1 97 ? 49.656 6.662 -88.869 1.00 70.75 97 LYS A C 1
ATOM 754 O O . LYS A 1 97 ? 50.580 6.443 -89.644 1.00 70.75 97 LYS A O 1
ATOM 759 N N . LEU A 1 98 ? 48.379 6.527 -89.234 1.00 66.06 98 LEU A N 1
ATOM 760 C CA . LEU A 1 98 ? 47.981 6.149 -90.595 1.00 66.06 98 LEU A CA 1
ATOM 761 C C . LEU A 1 98 ? 48.300 7.255 -91.613 1.00 66.06 98 LEU A C 1
ATOM 763 O O . LEU A 1 98 ? 48.732 6.958 -92.726 1.00 66.06 98 LEU A O 1
ATOM 767 N N . ARG A 1 99 ? 48.154 8.531 -91.228 1.00 69.19 99 ARG A N 1
ATOM 768 C CA . ARG A 1 99 ? 48.516 9.672 -92.091 1.00 69.19 99 ARG A CA 1
ATOM 769 C C . ARG A 1 99 ? 50.023 9.782 -92.348 1.00 69.19 99 ARG A C 1
ATOM 771 O O . ARG A 1 99 ? 50.419 10.155 -93.447 1.00 69.19 99 ARG A O 1
ATOM 778 N N . GLU A 1 100 ? 50.854 9.420 -91.374 1.00 65.88 100 GLU A N 1
ATOM 779 C CA . GLU A 1 100 ? 52.322 9.396 -91.495 1.00 65.88 100 GLU A CA 1
ATOM 780 C C . GLU A 1 100 ? 52.790 8.399 -92.571 1.00 65.88 100 GLU A C 1
ATOM 782 O O . GLU A 1 100 ? 53.623 8.732 -93.415 1.00 65.88 100 GLU A O 1
ATOM 787 N N . VAL A 1 101 ? 52.182 7.207 -92.616 1.00 64.75 101 VAL A N 1
ATOM 788 C CA . VAL A 1 101 ? 52.471 6.189 -93.643 1.00 64.75 101 VAL A CA 1
ATOM 789 C C . VAL A 1 101 ? 52.094 6.686 -95.045 1.00 64.75 101 VAL A C 1
ATOM 791 O O . VAL A 1 101 ? 52.868 6.509 -95.985 1.00 64.75 101 VAL A O 1
ATOM 794 N N . ALA A 1 102 ? 50.955 7.371 -95.182 1.00 66.56 102 ALA A N 1
ATOM 795 C CA . ALA A 1 102 ? 50.526 7.955 -96.455 1.00 66.56 102 ALA A CA 1
ATOM 796 C C . ALA A 1 102 ? 51.440 9.107 -96.932 1.00 66.56 102 ALA A C 1
ATOM 798 O O . ALA A 1 102 ? 51.636 9.282 -98.136 1.00 66.56 102 ALA A O 1
ATOM 799 N N . SER A 1 103 ? 52.037 9.876 -96.010 1.00 68.50 103 SER A N 1
ATOM 800 C CA . SER A 1 103 ? 52.976 10.964 -96.339 1.00 68.50 103 SER A CA 1
ATOM 801 C C . SER A 1 103 ? 54.283 10.442 -96.950 1.00 68.50 103 SER A C 1
ATOM 803 O O . SER A 1 103 ? 54.758 10.970 -97.960 1.00 68.50 103 SER A O 1
ATOM 805 N N . LEU A 1 104 ? 54.835 9.355 -96.397 1.00 70.56 104 LEU A N 1
ATOM 806 C CA . LEU A 1 104 ? 56.057 8.716 -96.905 1.00 70.56 104 LEU A CA 1
ATOM 807 C C . LEU A 1 104 ? 55.879 8.172 -98.333 1.00 70.56 104 LEU A C 1
ATOM 809 O O . LEU A 1 104 ? 56.785 8.284 -99.162 1.00 70.56 104 LEU A O 1
ATOM 813 N N . GLU A 1 105 ? 54.700 7.633 -98.647 1.00 76.75 105 GLU A N 1
ATOM 814 C CA . GLU A 1 105 ? 54.355 7.173 -99.997 1.00 76.75 105 GLU A CA 1
ATOM 815 C C . GLU A 1 105 ? 54.238 8.344 -100.997 1.00 76.75 105 GLU A C 1
ATOM 817 O O . GLU A 1 105 ? 54.667 8.230 -102.151 1.00 76.75 105 GLU A O 1
ATOM 822 N N . GLY A 1 106 ? 53.768 9.510 -100.534 1.00 83.75 106 GLY A N 1
ATOM 823 C CA . GLY A 1 106 ? 53.701 10.751 -101.311 1.00 83.75 106 GLY A CA 1
ATOM 824 C C . GLY A 1 106 ? 55.066 11.247 -101.805 1.00 83.75 106 GLY A C 1
ATOM 825 O O . GLY A 1 106 ? 55.202 11.590 -102.983 1.00 83.75 106 GLY A O 1
ATOM 826 N N . HIS A 1 107 ? 56.105 11.213 -100.961 1.00 85.06 107 HIS A N 1
ATOM 827 C CA . HIS A 1 107 ? 57.474 11.594 -101.355 1.00 85.06 107 HIS A CA 1
ATOM 828 C C . HIS A 1 107 ? 58.056 10.672 -102.429 1.00 85.06 107 HIS A C 1
ATOM 830 O O . HIS A 1 107 ? 58.694 11.133 -103.380 1.00 85.06 107 HIS A O 1
ATOM 836 N N . VAL A 1 108 ? 57.807 9.364 -102.315 1.00 86.81 108 VAL A N 1
ATOM 837 C CA . VAL A 1 108 ? 58.247 8.374 -103.310 1.00 86.81 108 VAL A CA 1
ATOM 838 C C . VAL A 1 108 ? 57.560 8.617 -104.656 1.00 86.81 108 VAL A C 1
ATOM 840 O O . VAL A 1 108 ? 58.216 8.551 -105.700 1.00 86.81 108 VAL A O 1
ATOM 843 N N . LEU A 1 109 ? 56.260 8.923 -104.646 1.00 87.88 109 LEU A N 1
ATOM 844 C CA . LEU A 1 109 ? 55.493 9.195 -105.859 1.00 87.88 109 LEU A CA 1
ATOM 845 C C . LEU A 1 109 ? 55.928 10.504 -106.534 1.00 87.88 109 LEU A C 1
ATOM 847 O O . LEU A 1 109 ? 56.161 10.511 -107.744 1.00 87.88 109 LEU A O 1
ATOM 851 N N . LEU A 1 110 ? 56.105 11.585 -105.766 1.00 90.50 110 LEU A N 1
ATOM 852 C CA . LEU A 1 110 ? 56.584 12.873 -106.283 1.00 90.50 110 LEU A CA 1
ATOM 853 C C . LEU A 1 110 ? 57.994 12.761 -106.875 1.00 90.50 110 LEU A C 1
ATOM 855 O O . LEU A 1 110 ? 58.259 13.338 -107.930 1.00 90.50 110 LEU A O 1
ATOM 859 N N . LYS A 1 111 ? 58.878 11.963 -106.260 1.00 90.62 111 LYS A N 1
ATOM 860 C CA . LYS A 1 111 ? 60.212 11.680 -106.804 1.00 90.62 111 LYS A CA 1
ATOM 861 C C . LYS A 1 111 ? 60.137 10.957 -108.150 1.00 90.62 111 LYS A C 1
ATOM 863 O O . LYS A 1 111 ? 60.729 11.421 -109.118 1.00 90.62 111 LYS A O 1
ATOM 868 N N . LYS A 1 112 ? 59.367 9.865 -108.238 1.00 91.62 112 LYS A N 1
ATOM 869 C CA . LYS A 1 112 ? 59.181 9.124 -109.501 1.00 91.62 112 LYS A CA 1
ATOM 870 C C . LYS A 1 112 ? 58.578 10.005 -110.599 1.00 91.62 112 LYS A C 1
ATOM 872 O O . LYS A 1 112 ? 58.992 9.910 -111.752 1.00 91.62 112 LYS A O 1
ATOM 877 N N . LEU A 1 113 ? 57.620 10.865 -110.245 1.00 91.88 113 LEU A N 1
ATOM 878 C CA . LEU A 1 113 ? 57.001 11.814 -111.170 1.00 91.88 113 LEU A CA 1
ATOM 879 C C . LEU A 1 113 ? 58.017 12.842 -111.681 1.00 91.88 113 LEU A C 1
ATOM 881 O O . LEU A 1 113 ? 58.084 13.080 -112.885 1.00 91.88 113 LEU A O 1
ATOM 885 N N . ARG A 1 114 ? 58.840 13.408 -110.793 1.00 93.06 114 ARG A N 1
ATOM 886 C CA . ARG A 1 114 ? 59.931 14.316 -111.167 1.00 93.06 114 ARG A CA 1
ATOM 887 C C . ARG A 1 114 ? 60.923 13.641 -112.116 1.00 93.06 114 ARG A C 1
ATOM 889 O O . ARG A 1 114 ? 61.216 14.205 -113.164 1.00 93.06 114 ARG A O 1
ATOM 896 N N . ASP A 1 115 ? 61.381 12.433 -111.788 1.00 91.50 115 ASP A N 1
ATOM 897 C CA . ASP A 1 115 ? 62.346 11.682 -112.603 1.00 91.50 115 ASP A CA 1
ATOM 898 C C . ASP A 1 115 ? 61.782 11.381 -114.010 1.00 91.50 115 ASP A C 1
ATOM 900 O O . ASP A 1 115 ? 62.478 11.530 -115.018 1.00 91.50 115 ASP A O 1
ATOM 904 N N . ALA A 1 116 ? 60.494 11.024 -114.102 1.00 92.19 116 ALA A N 1
ATOM 905 C CA . ALA A 1 116 ? 59.805 10.806 -115.375 1.00 92.19 116 ALA A CA 1
ATOM 906 C C . ALA A 1 116 ? 59.658 12.097 -116.203 1.00 92.19 116 ALA A C 1
ATOM 908 O O . ALA A 1 116 ? 59.856 12.075 -117.422 1.00 92.19 116 ALA A O 1
ATOM 909 N N . LEU A 1 117 ? 59.335 13.224 -115.558 1.00 92.00 117 LEU A N 1
ATOM 910 C CA . LEU A 1 117 ? 59.244 14.529 -116.214 1.00 92.00 117 LEU A CA 1
ATOM 911 C C . LEU A 1 117 ? 60.617 15.021 -116.695 1.00 92.00 117 LEU A C 1
ATOM 913 O O . LEU A 1 117 ? 60.710 15.540 -117.806 1.00 92.00 117 LEU A O 1
ATOM 917 N N . GLU A 1 118 ? 61.692 14.798 -115.935 1.00 91.94 118 GLU A N 1
ATOM 918 C CA . GLU A 1 118 ? 63.056 15.151 -116.354 1.00 91.94 118 GLU A CA 1
ATOM 919 C C . GLU A 1 118 ? 63.497 14.310 -117.564 1.00 91.94 118 GLU A C 1
ATOM 921 O O . GLU A 1 118 ? 64.015 14.839 -118.551 1.00 91.94 118 GLU A O 1
ATOM 926 N N . TYR A 1 119 ? 63.188 13.009 -117.558 1.00 91.00 119 TYR A N 1
ATOM 927 C CA . TYR A 1 119 ? 63.431 12.123 -118.699 1.00 91.00 119 TYR A CA 1
ATOM 928 C C . TYR A 1 119 ? 62.656 12.538 -119.966 1.00 91.00 119 TYR A C 1
ATOM 930 O O . TYR A 1 119 ? 63.153 12.397 -121.089 1.00 91.00 119 TYR A O 1
ATOM 938 N N . LEU A 1 120 ? 61.435 13.067 -119.816 1.00 89.69 120 LEU A N 1
ATOM 939 C CA . LEU A 1 120 ? 60.664 13.641 -120.926 1.00 89.69 120 LEU A CA 1
ATOM 940 C C . LEU A 1 120 ? 61.260 14.969 -121.406 1.00 89.69 120 LEU A C 1
ATOM 942 O O . LEU A 1 120 ? 61.394 15.175 -122.611 1.00 89.69 120 LEU A O 1
ATOM 946 N N . ARG A 1 121 ? 61.677 15.844 -120.488 1.00 89.25 121 ARG A N 1
ATOM 947 C CA . ARG A 1 121 ? 62.251 17.163 -120.790 1.00 89.25 121 ARG A CA 1
ATOM 948 C C . ARG A 1 121 ? 63.493 17.084 -121.675 1.00 89.25 121 ARG A C 1
ATOM 950 O O . ARG A 1 121 ? 63.640 17.905 -122.578 1.00 89.25 121 ARG A O 1
ATOM 957 N N . VAL A 1 122 ? 64.371 16.102 -121.442 1.00 89.31 122 VAL A N 1
ATOM 958 C CA . VAL A 1 122 ? 65.598 15.886 -122.238 1.00 89.31 122 VAL A CA 1
ATOM 959 C C . VAL A 1 122 ? 65.282 15.531 -123.698 1.00 89.31 122 VAL A C 1
ATOM 961 O O . VAL A 1 122 ? 66.072 15.839 -124.587 1.00 89.31 122 VAL A O 1
ATOM 964 N N . ARG A 1 123 ? 64.115 14.929 -123.965 1.00 86.50 123 ARG A N 1
ATOM 965 C CA . ARG A 1 123 ? 63.698 14.464 -125.300 1.00 86.50 123 ARG A CA 1
ATOM 966 C C . ARG A 1 123 ? 62.825 15.461 -126.075 1.00 86.50 123 ARG A C 1
ATOM 968 O O . ARG A 1 123 ? 62.514 15.206 -127.234 1.00 86.50 123 ARG A O 1
ATOM 975 N N . LEU A 1 124 ? 62.425 16.577 -125.464 1.00 87.12 124 LEU A N 1
ATOM 976 C CA . LEU A 1 124 ? 61.525 17.576 -126.053 1.00 87.12 124 LEU A CA 1
ATOM 977 C C . LEU A 1 124 ? 62.273 18.867 -126.436 1.00 87.12 124 LEU A C 1
ATOM 979 O O . LEU A 1 124 ? 63.282 19.224 -125.829 1.00 87.12 124 LEU A O 1
ATOM 983 N N . VAL A 1 125 ? 61.754 19.601 -127.429 1.00 82.44 125 VAL A N 1
ATOM 984 C CA . VAL A 1 125 ? 62.322 20.869 -127.935 1.00 82.44 125 VAL A CA 1
ATOM 985 C C . VAL A 1 125 ? 61.221 21.939 -128.029 1.00 82.44 125 VAL A C 1
ATOM 987 O O . VAL A 1 125 ? 60.047 21.614 -128.208 1.00 82.44 125 VAL A O 1
ATOM 990 N N . GLY A 1 126 ? 61.583 23.220 -127.895 1.00 86.88 126 GLY A N 1
ATOM 991 C CA . GLY A 1 126 ? 60.656 24.356 -128.011 1.00 86.88 126 GLY A CA 1
ATOM 992 C C . GLY A 1 126 ? 59.682 24.482 -126.831 1.00 86.88 126 GLY A C 1
ATOM 993 O O . GLY A 1 126 ? 60.025 24.128 -125.705 1.00 86.88 126 GLY A O 1
ATOM 994 N N . ARG A 1 127 ? 58.452 24.955 -127.087 1.00 83.19 127 ARG A N 1
ATOM 995 C CA . ARG A 1 127 ? 57.434 25.233 -126.046 1.00 83.19 127 ARG A CA 1
ATOM 996 C C . ARG A 1 127 ? 57.113 24.026 -125.156 1.00 83.19 127 ARG A C 1
ATOM 998 O O . ARG A 1 127 ? 56.995 24.172 -123.947 1.00 83.19 127 ARG A O 1
ATOM 1005 N N . ASN A 1 128 ? 57.081 22.817 -125.721 1.00 85.88 128 ASN A N 1
ATOM 1006 C CA . ASN A 1 128 ? 56.818 21.591 -124.954 1.00 85.88 128 ASN A CA 1
ATOM 1007 C C . ASN A 1 128 ? 57.885 21.339 -123.874 1.00 85.88 128 ASN A C 1
ATOM 1009 O O . ASN A 1 128 ? 57.580 20.817 -122.805 1.00 85.88 128 ASN A O 1
ATOM 1013 N N . LYS A 1 129 ? 59.140 21.731 -124.131 1.00 90.12 129 LYS A N 1
ATOM 1014 C CA . LYS A 1 129 ? 60.228 21.637 -123.149 1.00 90.12 129 LYS A CA 1
ATOM 1015 C C . LYS A 1 129 ? 60.037 22.631 -121.999 1.00 90.12 129 LYS A C 1
ATOM 1017 O O . LYS A 1 129 ? 60.344 22.302 -120.855 1.00 90.12 129 LYS A O 1
ATOM 1022 N N . GLU A 1 130 ? 59.538 23.830 -122.296 1.00 87.38 130 GLU A N 1
ATOM 1023 C CA . GLU A 1 130 ? 59.238 24.865 -121.299 1.00 87.38 130 GLU A CA 1
ATOM 1024 C C . GLU A 1 130 ? 58.062 24.461 -120.405 1.00 87.38 130 GLU A C 1
ATOM 1026 O O . GLU A 1 130 ? 58.140 24.622 -119.189 1.00 87.38 130 GLU A O 1
ATOM 1031 N N . ASP A 1 131 ? 57.007 23.873 -120.975 1.00 89.25 131 ASP A N 1
ATOM 1032 C CA . ASP A 1 131 ? 55.836 23.427 -120.213 1.00 89.25 131 ASP A CA 1
ATOM 1033 C C . ASP A 1 131 ? 56.146 22.227 -119.308 1.00 89.25 131 ASP A C 1
ATOM 1035 O O . ASP A 1 131 ? 55.727 22.210 -118.149 1.00 89.25 131 ASP A O 1
ATOM 1039 N N . VAL A 1 132 ? 56.972 21.275 -119.765 1.00 91.69 132 VAL A N 1
ATOM 1040 C CA . VAL A 1 132 ? 57.512 20.223 -118.882 1.00 91.69 132 VAL A CA 1
ATOM 1041 C C . VAL A 1 132 ? 58.407 20.827 -117.794 1.00 91.69 132 VAL A C 1
ATOM 1043 O O . VAL A 1 132 ? 58.350 20.389 -116.648 1.00 91.69 132 VAL A O 1
ATOM 1046 N N . GLY A 1 133 ? 59.171 21.879 -118.107 1.00 88.88 133 GLY A N 1
ATOM 1047 C CA . GLY A 1 133 ? 59.926 22.647 -117.114 1.00 88.88 133 GLY A CA 1
ATOM 1048 C C . GLY A 1 133 ? 59.036 23.249 -116.019 1.00 88.88 133 GLY A C 1
ATOM 1049 O O . GLY A 1 133 ? 59.335 23.088 -114.839 1.00 88.88 133 GLY A O 1
ATOM 1050 N N . LYS A 1 134 ? 57.907 23.870 -116.387 1.00 91.44 134 LYS A N 1
ATOM 1051 C CA . LYS A 1 134 ? 56.920 24.391 -115.421 1.00 91.44 134 LYS A CA 1
ATOM 1052 C C . LYS A 1 134 ? 56.312 23.273 -114.572 1.00 91.44 134 LYS A C 1
ATOM 1054 O O . LYS A 1 134 ? 56.166 23.446 -113.365 1.00 91.44 134 LYS A O 1
ATOM 1059 N N . ALA A 1 135 ? 55.990 22.128 -115.179 1.00 92.12 135 ALA A N 1
ATOM 1060 C CA . ALA A 1 135 ? 55.469 20.968 -114.457 1.00 92.12 135 ALA A CA 1
ATOM 1061 C C . ALA A 1 135 ? 56.478 20.436 -113.425 1.00 92.12 135 ALA A C 1
ATOM 1063 O O . ALA A 1 135 ? 56.091 20.146 -112.295 1.00 92.12 135 ALA A O 1
ATOM 1064 N N . ILE A 1 136 ? 57.772 20.382 -113.766 1.00 90.94 136 ILE A N 1
ATOM 1065 C CA . ILE A 1 136 ? 58.841 20.023 -112.820 1.00 90.94 136 ILE A CA 1
ATOM 1066 C C . ILE A 1 136 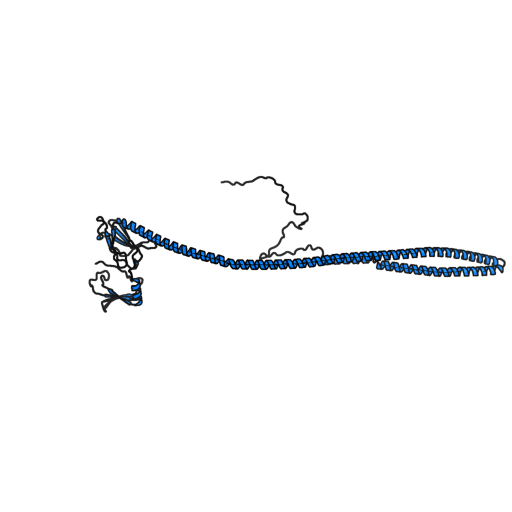? 58.889 21.020 -111.659 1.00 90.94 136 ILE A C 1
ATOM 1068 O O . ILE A 1 136 ? 58.870 20.592 -110.508 1.00 90.94 136 ILE A O 1
ATOM 1072 N N . SER A 1 137 ? 58.849 22.331 -111.924 1.00 92.81 137 SER A N 1
ATOM 1073 C CA . SER A 1 137 ? 58.818 23.346 -110.859 1.00 92.81 137 SER A CA 1
ATOM 1074 C C . SER A 1 137 ? 57.583 23.229 -109.954 1.00 92.81 137 SER A C 1
ATOM 1076 O O . SER A 1 137 ? 57.686 23.430 -108.746 1.00 92.81 137 SER A O 1
ATOM 1078 N N . MET A 1 138 ? 56.416 22.867 -110.499 1.00 93.44 138 MET A N 1
ATOM 1079 C CA . MET A 1 138 ? 55.215 22.600 -109.697 1.00 93.44 138 MET A CA 1
ATOM 1080 C C . MET A 1 138 ? 55.374 21.352 -108.821 1.00 93.44 138 MET A C 1
ATOM 1082 O O . MET A 1 138 ? 54.972 21.374 -107.659 1.00 93.44 138 MET A O 1
ATOM 1086 N N . VAL A 1 139 ? 55.979 20.281 -109.345 1.00 92.75 139 VAL A N 1
ATOM 1087 C CA . VAL A 1 139 ? 56.275 19.060 -108.578 1.00 92.75 139 VAL A CA 1
ATOM 1088 C C . VAL A 1 139 ? 57.295 19.340 -107.472 1.00 92.75 139 VAL A C 1
ATOM 1090 O O . VAL A 1 139 ? 57.110 18.877 -106.349 1.00 92.75 139 VAL A O 1
ATOM 1093 N N . GLU A 1 140 ? 58.320 20.150 -107.737 1.00 91.00 140 GLU A N 1
ATOM 1094 C CA . GLU A 1 140 ? 59.288 20.589 -106.724 1.00 91.00 140 GLU A CA 1
ATOM 1095 C C . GLU A 1 140 ? 58.622 21.452 -105.639 1.00 91.00 140 GLU A C 1
ATOM 1097 O O . GLU A 1 140 ? 58.851 21.229 -104.451 1.00 91.00 140 GLU A O 1
ATOM 1102 N N . ALA A 1 141 ? 57.721 22.367 -106.012 1.00 91.06 141 ALA A N 1
ATOM 1103 C CA . ALA A 1 141 ? 56.947 23.156 -105.053 1.00 91.06 141 ALA A CA 1
ATOM 1104 C C . ALA A 1 141 ? 55.999 22.291 -104.198 1.00 91.06 141 ALA A C 1
ATOM 1106 O O . ALA A 1 141 ? 55.834 22.550 -103.004 1.00 91.06 141 ALA A O 1
ATOM 1107 N N . LEU A 1 142 ? 55.384 21.257 -104.783 1.00 90.50 142 LEU A N 1
ATOM 1108 C CA . LEU A 1 142 ? 54.559 20.290 -104.051 1.00 90.50 142 LEU A CA 1
ATOM 1109 C C . LEU A 1 142 ? 55.394 19.433 -103.097 1.00 90.50 142 LEU A C 1
ATOM 1111 O O . LEU A 1 142 ? 54.957 19.205 -101.972 1.00 90.50 142 LEU A O 1
ATOM 1115 N N . ALA A 1 143 ? 56.594 19.015 -103.507 1.00 89.00 143 ALA A N 1
ATOM 1116 C CA . ALA A 1 143 ? 57.513 18.282 -102.643 1.00 89.00 143 ALA A CA 1
ATOM 1117 C C . ALA A 1 143 ? 57.909 19.122 -101.422 1.00 89.00 143 ALA A C 1
ATOM 1119 O O . ALA A 1 143 ? 57.776 18.644 -100.303 1.00 89.00 143 ALA A O 1
ATOM 1120 N N . VAL A 1 144 ? 58.286 20.394 -101.610 1.00 89.62 144 VAL A N 1
ATOM 1121 C CA . VAL A 1 144 ? 58.621 21.310 -100.501 1.00 89.62 144 VAL A CA 1
ATOM 1122 C C . VAL A 1 144 ? 57.447 21.488 -99.532 1.00 89.62 144 VAL A C 1
ATOM 1124 O O . VAL A 1 144 ? 57.640 21.408 -98.319 1.00 89.62 144 VAL A O 1
ATOM 1127 N N . LYS A 1 145 ? 56.223 21.681 -100.047 1.00 88.81 145 LYS A N 1
ATOM 1128 C CA . LYS A 1 145 ? 55.015 21.778 -99.209 1.00 88.81 145 LYS A CA 1
ATOM 1129 C C . LYS A 1 145 ? 54.734 20.490 -98.436 1.00 88.81 145 LYS A C 1
ATOM 1131 O O . LYS A 1 145 ? 54.336 20.562 -97.278 1.00 88.81 145 LYS A O 1
ATOM 1136 N N . LEU A 1 146 ? 54.941 19.325 -99.053 1.00 87.38 146 LEU A N 1
ATOM 1137 C CA . LEU A 1 146 ? 54.754 18.036 -98.388 1.00 87.38 146 LEU A CA 1
ATOM 1138 C C . LEU A 1 146 ? 55.743 17.869 -97.224 1.00 87.38 146 LEU A C 1
ATOM 1140 O O . LEU A 1 146 ? 55.326 17.490 -96.135 1.00 87.38 146 LEU A O 1
ATOM 1144 N N . THR A 1 147 ? 57.014 18.240 -97.413 1.00 85.69 147 THR A N 1
ATOM 1145 C CA . THR A 1 147 ? 58.029 18.194 -96.345 1.00 85.69 147 THR A CA 1
ATOM 1146 C C . THR A 1 147 ? 57.729 19.174 -95.209 1.00 85.69 147 THR A C 1
ATOM 1148 O O . THR A 1 147 ? 57.933 18.843 -94.044 1.00 85.69 147 THR A O 1
ATOM 1151 N N . GLN A 1 148 ? 57.232 20.376 -95.524 1.00 87.94 148 GLN A N 1
ATOM 1152 C CA . GLN A 1 148 ? 56.832 21.354 -94.508 1.00 87.94 148 GLN A CA 1
ATOM 1153 C C . GLN A 1 148 ? 55.656 20.839 -93.666 1.00 87.94 148 GLN A C 1
ATOM 1155 O O . GLN A 1 148 ? 55.736 20.842 -92.439 1.00 87.94 148 GLN A O 1
ATOM 1160 N N . ASN A 1 149 ? 54.604 20.337 -94.320 1.00 86.25 149 ASN A N 1
ATOM 1161 C CA . ASN A 1 149 ? 53.435 19.776 -93.640 1.00 86.25 149 ASN A CA 1
ATOM 1162 C C . ASN A 1 149 ? 53.802 18.562 -92.769 1.00 86.25 149 ASN A C 1
ATOM 1164 O O . ASN A 1 149 ? 53.249 18.385 -91.687 1.00 86.25 149 ASN A O 1
ATOM 1168 N N . GLU A 1 150 ? 54.737 17.722 -93.217 1.00 84.81 150 GLU A N 1
ATOM 1169 C CA . GLU A 1 150 ? 55.244 16.598 -92.427 1.00 84.81 150 GLU A CA 1
ATOM 1170 C C . GLU A 1 150 ? 56.004 17.071 -91.178 1.00 84.81 150 GLU A C 1
ATOM 1172 O O . GLU A 1 150 ? 55.816 16.512 -90.098 1.00 84.81 150 GLU A O 1
ATOM 1177 N N . GLY A 1 151 ? 56.799 18.141 -91.288 1.00 85.25 151 GLY A N 1
ATOM 1178 C CA . GLY A 1 151 ? 57.461 18.771 -90.143 1.00 85.25 151 GLY A CA 1
ATOM 1179 C C . GLY A 1 151 ? 56.472 19.293 -89.093 1.00 85.25 151 GLY A C 1
ATOM 1180 O O . GLY A 1 151 ? 56.644 19.026 -87.902 1.00 85.25 151 GLY A O 1
ATOM 1181 N N . GLU A 1 152 ? 55.405 19.967 -89.531 1.00 86.00 152 GLU A N 1
ATOM 1182 C CA . GLU A 1 152 ? 54.317 20.431 -88.657 1.00 86.00 152 GLU A CA 1
ATOM 1183 C C . GLU A 1 152 ? 53.588 19.253 -87.989 1.00 86.00 152 GLU A C 1
ATOM 1185 O O . GLU A 1 152 ? 53.362 19.273 -86.778 1.00 86.00 152 GLU A O 1
ATOM 1190 N N . LEU A 1 153 ? 53.310 18.179 -88.737 1.00 85.00 153 LEU A N 1
ATOM 1191 C CA . LEU A 1 153 ? 52.668 16.970 -88.213 1.00 85.00 153 LEU A CA 1
ATOM 1192 C C . LEU A 1 153 ? 53.536 16.251 -87.165 1.00 85.00 153 LEU A C 1
ATOM 1194 O O . LEU A 1 153 ? 53.022 15.771 -86.153 1.00 85.00 153 LEU A O 1
ATOM 1198 N N . ILE A 1 154 ? 54.856 16.180 -87.373 1.00 85.00 154 ILE A N 1
ATOM 1199 C CA . ILE A 1 154 ? 55.800 15.605 -86.400 1.00 85.00 154 ILE A CA 1
ATOM 1200 C C . ILE A 1 154 ? 55.814 1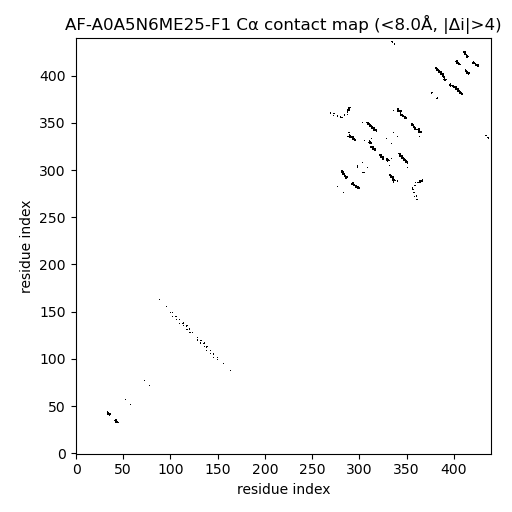6.436 -85.111 1.00 85.00 154 ILE A C 1
ATOM 1202 O O . ILE A 1 154 ? 55.806 15.870 -84.012 1.00 85.00 154 ILE A O 1
ATOM 1206 N N . GLN A 1 155 ? 55.805 17.766 -85.231 1.00 86.88 155 GLN A N 1
ATOM 1207 C CA . GLN A 1 155 ? 55.752 18.664 -84.081 1.00 86.88 155 GLN A CA 1
ATOM 1208 C C . GLN A 1 155 ? 54.420 18.539 -83.323 1.00 86.88 155 GLN A C 1
ATOM 1210 O O . GLN A 1 155 ? 54.426 18.395 -82.098 1.00 86.88 155 GLN A O 1
ATOM 1215 N N . GLU A 1 156 ? 53.287 18.507 -84.028 1.00 84.81 156 GLU A N 1
ATOM 1216 C CA . GLU A 1 156 ? 51.963 18.299 -83.429 1.00 84.81 156 GLU A CA 1
ATOM 1217 C C . GLU A 1 156 ? 51.886 16.945 -82.708 1.00 84.81 156 GLU A C 1
ATOM 1219 O O . GLU A 1 156 ? 51.460 16.870 -81.555 1.00 84.81 156 GLU A O 1
ATOM 1224 N N . LYS A 1 157 ? 52.398 15.871 -83.321 1.00 84.25 157 LYS A N 1
ATOM 1225 C CA . LYS A 1 157 ? 52.489 14.536 -82.706 1.00 84.25 157 LYS A CA 1
ATOM 1226 C C . LYS A 1 157 ? 53.307 14.548 -81.415 1.00 84.25 157 LYS A C 1
ATOM 1228 O O . LYS A 1 157 ? 52.943 13.861 -80.455 1.00 84.25 157 LYS A O 1
ATOM 1233 N N . TYR A 1 158 ? 54.405 15.302 -81.373 1.00 86.88 158 TYR A N 1
ATOM 1234 C CA . TYR A 1 158 ? 55.216 15.440 -80.166 1.00 86.88 158 TYR A CA 1
ATOM 1235 C C . TYR A 1 158 ? 54.434 16.124 -79.034 1.00 86.88 158 TYR A C 1
ATOM 1237 O O . TYR A 1 158 ? 54.389 15.592 -77.920 1.00 86.88 158 TYR A O 1
ATOM 1245 N N . GLU A 1 159 ? 53.755 17.237 -79.319 1.00 87.56 159 GLU A N 1
ATOM 1246 C CA . GLU A 1 159 ? 52.937 17.946 -78.326 1.00 87.56 159 GLU A CA 1
ATOM 1247 C C . GLU A 1 159 ? 51.716 17.123 -77.878 1.00 87.56 159 GLU A C 1
ATOM 1249 O O . GLU A 1 159 ? 51.436 17.042 -76.680 1.00 87.56 159 GLU A O 1
ATOM 1254 N N . VAL A 1 160 ? 51.047 16.405 -78.788 1.00 86.62 160 VAL A N 1
ATOM 1255 C CA . VAL A 1 160 ? 49.948 15.480 -78.449 1.00 86.62 160 VAL A CA 1
ATOM 1256 C C . VAL A 1 160 ? 50.440 14.352 -77.541 1.00 86.62 160 VAL A C 1
ATOM 1258 O O . VAL A 1 160 ? 49.790 14.029 -76.545 1.00 86.62 160 VAL A O 1
ATOM 1261 N N . LYS A 1 161 ? 51.613 13.771 -77.821 1.00 85.38 161 LYS A N 1
ATOM 1262 C CA . LYS A 1 161 ? 52.209 12.727 -76.971 1.00 85.38 161 LYS A CA 1
ATOM 1263 C C . LYS A 1 161 ? 52.555 13.260 -75.579 1.00 85.38 161 LYS A C 1
ATOM 1265 O O . LYS A 1 161 ? 52.325 12.576 -74.581 1.00 85.38 161 LYS A O 1
ATOM 1270 N N . LYS A 1 162 ? 53.085 14.481 -75.500 1.00 90.12 162 LYS A N 1
ATOM 1271 C CA . LYS A 1 162 ? 53.376 15.168 -74.236 1.00 90.12 162 LYS A CA 1
ATOM 1272 C C . LYS A 1 162 ? 52.093 15.417 -73.434 1.00 90.12 162 LYS A C 1
ATOM 1274 O O . LYS A 1 162 ? 52.049 15.085 -72.250 1.00 90.12 162 LYS A O 1
ATOM 1279 N N . LEU A 1 163 ? 51.033 15.904 -74.081 1.00 88.00 163 LEU A N 1
ATOM 1280 C CA . LEU A 1 163 ? 49.730 16.130 -73.451 1.00 88.00 163 LEU A CA 1
ATOM 1281 C C . LEU A 1 163 ? 49.082 14.823 -72.970 1.00 88.00 163 LEU A C 1
ATOM 1283 O O . LEU A 1 163 ? 48.571 14.770 -71.853 1.00 88.00 163 LEU A O 1
ATOM 1287 N N . ALA A 1 164 ? 49.155 13.749 -73.759 1.00 82.88 164 ALA A N 1
ATOM 1288 C CA . ALA A 1 164 ? 48.648 12.433 -73.371 1.00 82.88 164 ALA A CA 1
ATOM 1289 C C . ALA A 1 164 ? 49.344 11.893 -72.109 1.00 82.88 164 ALA A C 1
ATOM 1291 O O . ALA A 1 164 ? 48.685 11.338 -71.228 1.00 82.88 164 ALA A O 1
ATOM 1292 N N . ASN A 1 165 ? 50.660 12.101 -71.980 1.00 86.50 165 ASN A N 1
ATOM 1293 C CA . ASN A 1 165 ? 51.401 11.728 -70.774 1.00 86.50 165 ASN A CA 1
ATOM 1294 C C . ASN A 1 165 ? 50.954 12.540 -69.549 1.00 86.50 165 ASN A C 1
ATOM 1296 O O . ASN A 1 165 ? 50.752 11.955 -68.485 1.00 86.50 165 ASN A O 1
ATOM 1300 N N . PHE A 1 166 ? 50.745 13.855 -69.692 1.00 87.69 166 PHE A N 1
ATOM 1301 C CA . PHE A 1 166 ? 50.216 14.683 -68.602 1.00 87.69 166 PHE A CA 1
ATOM 1302 C C . PHE A 1 166 ? 48.803 14.267 -68.187 1.00 87.69 166 PHE A C 1
ATOM 1304 O O . PHE A 1 166 ? 48.535 14.151 -66.994 1.00 87.69 166 PHE A O 1
ATOM 1311 N N . LEU A 1 167 ? 47.918 13.982 -69.146 1.00 86.50 167 LEU A N 1
ATOM 1312 C CA . LEU A 1 167 ? 46.567 13.492 -68.862 1.00 86.50 167 LEU A CA 1
ATOM 1313 C C . LEU A 1 167 ? 46.595 12.145 -68.134 1.00 86.50 167 LEU A C 1
ATOM 1315 O O . LEU A 1 167 ? 45.869 11.962 -67.158 1.00 86.50 167 LEU A O 1
ATOM 1319 N N . LYS A 1 168 ? 47.467 11.223 -68.558 1.00 87.69 168 LYS A N 1
ATOM 1320 C CA . LYS A 1 168 ? 47.647 9.932 -67.887 1.00 87.69 168 LYS A CA 1
ATOM 1321 C C . LYS A 1 168 ? 48.116 10.118 -66.444 1.00 87.69 168 LYS A C 1
ATOM 1323 O O . LYS A 1 168 ? 47.514 9.544 -65.540 1.00 87.69 168 LYS A O 1
ATO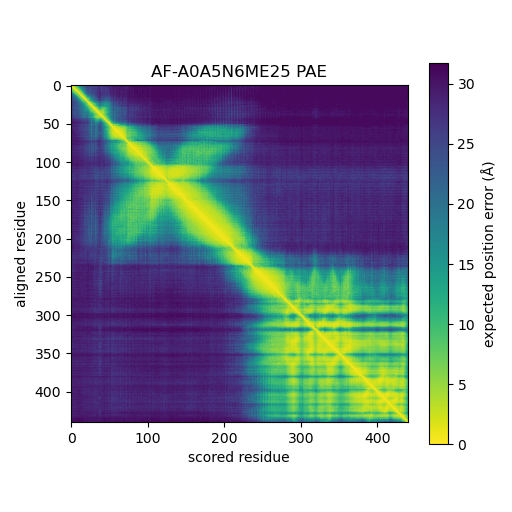M 1328 N N . GLN A 1 169 ? 49.133 10.950 -66.221 1.00 90.44 169 GLN A N 1
ATOM 1329 C CA . GLN A 1 169 ? 49.643 11.236 -64.879 1.00 90.44 169 GLN A CA 1
ATOM 1330 C C . GLN A 1 169 ? 48.563 11.864 -63.986 1.00 90.44 169 GLN A C 1
ATOM 1332 O O . GLN A 1 169 ? 48.297 11.353 -62.902 1.00 90.44 169 GLN A O 1
ATOM 1337 N N . ALA A 1 170 ? 47.869 12.896 -64.475 1.00 87.06 170 ALA A N 1
ATOM 1338 C CA . ALA A 1 170 ? 46.789 13.549 -63.741 1.00 87.06 170 ALA A CA 1
ATOM 1339 C C . ALA A 1 170 ? 45.639 12.582 -63.402 1.00 87.06 170 ALA A C 1
ATOM 1341 O O . ALA A 1 170 ? 45.072 12.659 -62.314 1.00 87.06 170 ALA A O 1
ATOM 1342 N N . SER A 1 171 ? 45.312 11.645 -64.301 1.00 83.12 171 SER A N 1
ATOM 1343 C CA . SER A 1 171 ? 44.281 10.631 -64.047 1.00 83.12 171 SER A CA 1
ATOM 1344 C C . SER A 1 171 ? 44.681 9.629 -62.957 1.00 83.12 171 SER A C 1
ATOM 1346 O O . SER A 1 171 ? 43.861 9.293 -62.102 1.00 83.12 171 SER A O 1
ATOM 1348 N N . GLU A 1 172 ? 45.943 9.191 -62.935 1.00 87.12 172 GLU A N 1
ATOM 1349 C CA . GLU A 1 172 ? 46.456 8.284 -61.903 1.00 87.12 172 GLU A CA 1
ATOM 1350 C C . GLU A 1 172 ? 46.566 8.981 -60.544 1.00 87.12 172 GLU A C 1
ATOM 1352 O O . GLU A 1 172 ? 46.196 8.401 -59.522 1.00 87.12 172 GLU A O 1
ATOM 1357 N N . ASP A 1 173 ? 47.000 10.241 -60.517 1.00 88.12 173 ASP A N 1
ATOM 1358 C CA . ASP A 1 173 ? 47.079 11.020 -59.280 1.00 88.12 173 ASP A CA 1
ATOM 1359 C C . ASP A 1 173 ? 45.683 11.303 -58.705 1.00 88.12 173 ASP A C 1
ATOM 1361 O O . ASP A 1 173 ? 45.457 11.098 -57.510 1.00 88.12 173 ASP A O 1
ATOM 1365 N N . ALA A 1 174 ? 44.703 11.649 -59.550 1.00 87.25 174 ALA A N 1
ATOM 1366 C CA . ALA A 1 174 ? 43.309 11.789 -59.129 1.00 87.25 174 ALA A CA 1
ATOM 1367 C C . ALA A 1 174 ? 42.739 10.471 -58.576 1.00 87.25 174 ALA A C 1
ATOM 1369 O O . ALA A 1 174 ? 42.070 10.462 -57.542 1.00 87.25 174 ALA A O 1
ATOM 1370 N N . LYS A 1 175 ? 43.037 9.338 -59.223 1.00 86.88 175 LYS A N 1
ATOM 1371 C CA . LYS A 1 175 ? 42.601 8.011 -58.769 1.00 86.88 175 LYS A CA 1
ATOM 1372 C C . LYS A 1 175 ? 43.201 7.642 -57.412 1.00 86.88 175 LYS A C 1
ATOM 1374 O O . LYS A 1 175 ? 42.492 7.101 -56.562 1.00 86.88 175 LYS A O 1
ATOM 1379 N N . LYS A 1 176 ? 44.485 7.939 -57.189 1.00 90.06 176 LYS A N 1
ATOM 1380 C CA . LYS A 1 176 ? 45.143 7.735 -55.889 1.00 90.06 176 LYS A CA 1
ATOM 1381 C C . LYS A 1 176 ? 44.496 8.580 -54.798 1.00 90.06 176 LYS A C 1
ATOM 1383 O O . LYS A 1 176 ? 44.158 8.026 -53.756 1.00 90.06 176 LYS A O 1
ATOM 1388 N N . LEU A 1 177 ? 44.261 9.867 -55.061 1.00 88.19 177 LEU A N 1
ATOM 1389 C CA . LEU A 1 177 ? 43.636 10.784 -54.106 1.00 88.19 177 LEU A CA 1
ATOM 1390 C C . LEU A 1 177 ? 42.232 10.300 -53.717 1.00 88.19 177 LEU A C 1
ATOM 1392 O O . LEU A 1 177 ? 41.935 10.162 -52.536 1.00 88.19 177 LEU A O 1
ATOM 1396 N N . VAL A 1 178 ? 41.399 9.934 -54.697 1.00 86.44 178 VAL A N 1
ATOM 1397 C CA . VAL A 1 178 ? 40.048 9.404 -54.437 1.00 86.44 178 VAL A CA 1
ATOM 1398 C C . VAL A 1 178 ? 40.089 8.124 -53.600 1.00 86.44 178 VAL A C 1
ATOM 1400 O O . VAL A 1 178 ? 39.286 7.964 -52.683 1.00 86.44 178 VAL A O 1
ATOM 1403 N N . ASN A 1 179 ? 41.009 7.202 -53.892 1.00 87.44 179 ASN A N 1
ATOM 1404 C CA . ASN A 1 179 ? 41.132 5.966 -53.119 1.00 87.44 179 ASN A CA 1
ATOM 1405 C C . ASN A 1 179 ? 41.610 6.222 -51.685 1.00 87.44 179 ASN A C 1
ATOM 1407 O O . ASN A 1 179 ? 41.105 5.589 -50.758 1.00 87.44 179 ASN A O 1
ATOM 1411 N N . GLN A 1 180 ? 42.547 7.152 -51.501 1.00 90.88 180 GLN A N 1
ATOM 1412 C CA . GLN A 1 180 ? 43.039 7.552 -50.188 1.00 90.88 180 GLN A CA 1
ATOM 1413 C C . GLN A 1 180 ? 41.920 8.194 -49.359 1.00 90.88 180 GLN A C 1
ATOM 1415 O O . GLN A 1 180 ? 41.661 7.749 -48.242 1.00 90.88 180 GLN A O 1
ATOM 1420 N N . GLU A 1 181 ? 41.183 9.142 -49.932 1.00 86.88 181 GLU A N 1
ATOM 1421 C CA . GLU A 1 181 ? 40.061 9.796 -49.254 1.00 86.88 181 GLU A CA 1
ATOM 1422 C C . GLU A 1 181 ? 38.952 8.802 -48.903 1.00 86.88 181 GLU A C 1
ATOM 1424 O O . GLU A 1 181 ? 38.427 8.792 -47.793 1.00 86.88 181 GLU A O 1
ATOM 1429 N N . ARG A 1 182 ? 38.652 7.872 -49.818 1.00 87.81 182 ARG A N 1
ATOM 1430 C CA . ARG A 1 182 ? 37.707 6.786 -49.550 1.00 87.81 182 ARG A CA 1
ATOM 1431 C C . ARG A 1 182 ? 38.168 5.909 -48.386 1.00 87.81 182 ARG A C 1
ATOM 1433 O O . ARG A 1 182 ? 37.336 5.497 -47.583 1.00 87.81 182 ARG A O 1
ATOM 1440 N N . SER A 1 183 ? 39.464 5.614 -48.290 1.00 90.69 183 SER A N 1
ATOM 1441 C CA . SER A 1 183 ? 40.005 4.823 -47.181 1.00 90.69 183 SER A CA 1
ATOM 1442 C C . SER A 1 183 ? 39.924 5.563 -45.843 1.00 90.69 183 SER A C 1
ATOM 1444 O O . SER A 1 183 ? 39.533 4.949 -44.851 1.00 90.69 183 SER A O 1
ATOM 1446 N N . PHE A 1 184 ? 40.188 6.875 -45.825 1.00 88.75 184 PHE A N 1
ATOM 1447 C CA . PHE A 1 184 ? 40.034 7.706 -44.630 1.00 88.75 184 PHE A CA 1
ATOM 1448 C C . PHE A 1 184 ? 38.577 7.793 -44.184 1.00 88.75 184 PHE A C 1
ATOM 1450 O O . PHE A 1 184 ? 38.285 7.499 -43.027 1.00 88.75 184 PHE A O 1
ATOM 1457 N N . ALA A 1 185 ? 37.655 8.072 -45.107 1.00 90.88 185 ALA A N 1
ATOM 1458 C CA . ALA A 1 185 ? 36.228 8.108 -44.808 1.00 90.88 185 ALA A CA 1
ATOM 1459 C C . ALA A 1 185 ? 35.722 6.760 -44.263 1.00 90.88 185 ALA A C 1
ATOM 1461 O O . ALA A 1 185 ? 34.968 6.723 -43.294 1.00 90.88 185 ALA A O 1
ATOM 1462 N N . CYS A 1 186 ? 36.158 5.630 -44.836 1.00 89.69 186 CYS A N 1
ATOM 1463 C CA . CYS A 1 186 ? 35.811 4.309 -44.306 1.00 89.69 186 CYS A CA 1
ATOM 1464 C C . CYS A 1 186 ? 36.350 4.089 -42.883 1.00 89.69 186 CYS A C 1
ATOM 1466 O O . CYS A 1 186 ? 35.623 3.556 -42.046 1.00 89.69 186 CYS A O 1
ATOM 1468 N N . ALA A 1 187 ? 37.587 4.504 -42.595 1.00 92.88 187 ALA A N 1
ATOM 1469 C CA . ALA A 1 187 ? 38.170 4.382 -41.260 1.00 92.88 187 ALA A CA 1
ATOM 1470 C C . ALA A 1 187 ? 37.439 5.256 -40.224 1.00 92.88 187 ALA A C 1
ATOM 1472 O O . ALA A 1 187 ? 37.159 4.795 -39.118 1.00 92.88 187 ALA A O 1
ATOM 1473 N N . GLU A 1 188 ? 37.080 6.488 -40.586 1.00 92.75 188 GLU A N 1
ATOM 1474 C CA . GLU A 1 188 ? 36.329 7.401 -39.721 1.00 92.75 188 GLU A CA 1
ATOM 1475 C C . GLU A 1 188 ? 34.912 6.883 -39.437 1.00 92.75 188 GLU A C 1
ATOM 1477 O O . GLU A 1 188 ? 34.478 6.870 -38.285 1.00 92.75 188 GLU A O 1
ATOM 1482 N N . ILE A 1 189 ? 34.222 6.356 -40.456 1.00 91.25 189 ILE A N 1
ATOM 1483 C CA . ILE A 1 189 ? 32.902 5.729 -40.297 1.00 91.25 189 ILE A CA 1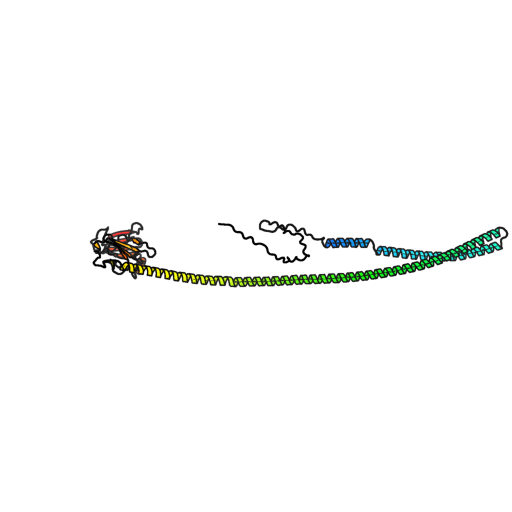
ATOM 1484 C C . ILE A 1 189 ? 32.972 4.526 -39.351 1.00 91.25 189 ILE A C 1
ATOM 1486 O O . ILE A 1 189 ? 32.125 4.396 -38.467 1.00 91.25 189 ILE A O 1
ATOM 1490 N N . GLU A 1 190 ? 33.952 3.637 -39.512 1.00 93.06 190 GLU A N 1
ATOM 1491 C CA . GLU A 1 190 ? 34.095 2.476 -38.624 1.00 93.06 190 GLU A CA 1
ATOM 1492 C C . GLU A 1 190 ? 34.457 2.888 -37.189 1.00 93.06 190 GLU A C 1
ATOM 1494 O O . GLU A 1 190 ? 33.904 2.340 -36.233 1.00 93.06 190 GLU A O 1
ATOM 1499 N N . SER A 1 191 ? 35.293 3.917 -37.021 1.00 95.31 191 SER A N 1
ATOM 1500 C CA . SER A 1 191 ? 35.576 4.515 -35.710 1.00 95.31 191 SER A CA 1
ATOM 1501 C C . SER A 1 191 ? 34.303 5.064 -35.047 1.00 95.31 191 SER A C 1
ATOM 1503 O O . SER A 1 191 ? 34.000 4.727 -33.898 1.00 95.31 191 SER A O 1
ATOM 1505 N N . ALA A 1 192 ? 33.496 5.836 -35.783 1.00 93.44 192 ALA A N 1
ATOM 1506 C CA . ALA A 1 192 ? 32.231 6.379 -35.292 1.00 93.44 192 ALA A CA 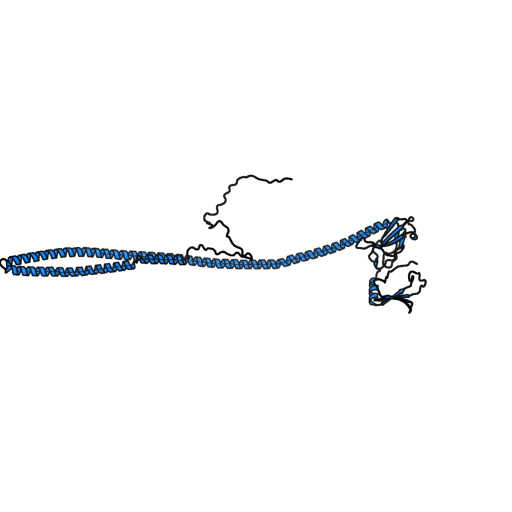1
ATOM 1507 C C . ALA A 1 192 ? 31.234 5.269 -34.912 1.00 93.44 192 ALA A C 1
ATOM 1509 O O . ALA A 1 192 ? 30.632 5.316 -33.837 1.00 93.44 192 ALA A O 1
ATOM 1510 N N . LYS A 1 193 ? 31.108 4.217 -35.731 1.00 93.69 193 LYS A N 1
ATOM 1511 C CA . LYS A 1 193 ? 30.275 3.044 -35.409 1.00 93.69 193 LYS A CA 1
ATOM 1512 C C . LYS A 1 193 ? 30.730 2.341 -34.132 1.00 93.69 193 LYS A C 1
ATOM 1514 O O . LYS A 1 193 ? 29.886 1.927 -33.338 1.00 93.69 193 LYS A O 1
ATOM 1519 N N . ALA A 1 194 ? 32.038 2.209 -33.911 1.00 95.19 194 ALA A N 1
ATOM 1520 C CA . ALA A 1 194 ? 32.572 1.604 -32.693 1.00 95.19 194 ALA A CA 1
ATOM 1521 C C . ALA A 1 194 ? 32.252 2.442 -31.441 1.00 95.19 194 ALA A C 1
ATOM 1523 O O . ALA A 1 194 ? 31.972 1.885 -30.380 1.00 95.19 194 ALA A O 1
ATOM 1524 N N . VAL A 1 195 ? 32.254 3.775 -31.549 1.00 95.19 195 VAL A N 1
ATOM 1525 C CA . VAL A 1 195 ? 31.808 4.670 -30.466 1.00 95.19 195 VAL A CA 1
ATOM 1526 C C . VAL A 1 195 ? 30.316 4.488 -30.187 1.00 95.19 195 VAL A C 1
ATOM 1528 O O . VAL A 1 195 ? 29.949 4.266 -29.037 1.00 95.19 195 VAL A O 1
ATOM 1531 N N . VAL A 1 196 ? 29.471 4.510 -31.222 1.00 94.88 196 VAL A N 1
ATOM 1532 C CA . VAL A 1 196 ? 28.016 4.316 -31.078 1.00 94.88 196 VAL A CA 1
ATOM 1533 C C . VAL A 1 196 ? 27.700 2.975 -30.422 1.00 94.88 196 VAL A C 1
ATOM 1535 O O . VAL A 1 196 ? 26.890 2.923 -29.504 1.00 94.88 196 VAL A O 1
ATOM 1538 N N . ARG A 1 197 ? 28.381 1.901 -30.835 1.00 93.62 197 ARG A N 1
ATOM 1539 C CA . ARG A 1 197 ? 28.242 0.586 -30.203 1.00 93.62 197 ARG A CA 1
ATOM 1540 C C . ARG A 1 197 ? 28.571 0.607 -28.714 1.00 93.62 197 ARG A C 1
ATOM 1542 O O . ARG A 1 197 ? 27.781 0.103 -27.932 1.00 93.62 197 ARG A O 1
ATOM 1549 N N . ARG A 1 198 ? 29.700 1.208 -28.324 1.00 94.62 198 ARG A N 1
ATOM 1550 C CA . ARG A 1 198 ? 30.094 1.307 -26.907 1.00 94.62 198 ARG A CA 1
ATOM 1551 C C . ARG A 1 198 ? 29.087 2.102 -26.082 1.00 94.62 198 ARG A C 1
ATOM 1553 O O . ARG A 1 198 ? 28.808 1.727 -24.952 1.00 94.62 198 ARG A O 1
ATOM 1560 N N . ILE A 1 199 ? 28.547 3.185 -26.641 1.00 93.44 199 ILE A N 1
ATOM 1561 C CA . ILE A 1 199 ? 27.496 3.968 -25.982 1.00 93.44 199 ILE A CA 1
ATOM 1562 C C . ILE A 1 199 ? 26.226 3.125 -25.828 1.00 93.44 199 ILE A C 1
ATOM 1564 O O . ILE A 1 199 ? 25.650 3.117 -24.749 1.00 93.44 199 ILE A O 1
ATOM 1568 N N . GLY A 1 200 ? 25.822 2.387 -26.867 1.00 92.56 200 GLY A N 1
ATOM 1569 C CA . GLY A 1 200 ? 24.682 1.470 -26.798 1.00 92.56 200 GLY A CA 1
ATOM 1570 C C . GLY A 1 200 ? 24.858 0.402 -25.717 1.00 92.56 200 GLY A C 1
ATOM 1571 O O . GLY A 1 200 ? 24.014 0.284 -24.841 1.00 92.56 200 GLY A O 1
ATOM 1572 N N . GLU A 1 201 ? 25.997 -0.296 -25.715 1.00 93.31 201 GLU A N 1
ATOM 1573 C CA . GLU A 1 201 ? 26.328 -1.313 -24.705 1.00 93.31 201 GLU A CA 1
ATOM 1574 C C . GLU A 1 201 ? 26.323 -0.726 -23.275 1.00 93.31 201 GLU A C 1
ATOM 1576 O O . GLU A 1 201 ? 25.809 -1.352 -22.351 1.00 93.31 201 GLU A O 1
ATOM 1581 N N . ALA A 1 202 ? 26.840 0.495 -23.083 1.00 91.50 202 ALA A N 1
ATOM 1582 C CA . ALA A 1 202 ? 26.829 1.170 -21.784 1.00 91.50 202 ALA A CA 1
ATOM 1583 C C . ALA A 1 202 ? 25.421 1.597 -21.333 1.00 91.50 202 ALA A C 1
ATOM 1585 O O . ALA A 1 202 ? 25.120 1.538 -20.142 1.00 91.50 202 ALA A O 1
ATOM 1586 N N . LEU A 1 203 ? 24.563 2.029 -22.263 1.00 90.62 203 LEU A N 1
ATOM 1587 C CA . LEU A 1 203 ? 23.169 2.366 -21.968 1.00 90.62 203 LEU A CA 1
ATOM 1588 C C . LEU A 1 203 ? 22.363 1.120 -21.594 1.00 90.62 203 LEU A C 1
ATOM 1590 O O . LEU A 1 203 ? 21.651 1.153 -20.594 1.00 90.62 203 LEU A O 1
ATOM 1594 N N . ASP A 1 204 ? 22.526 0.025 -22.337 1.00 89.62 204 ASP A N 1
ATOM 1595 C CA . ASP A 1 204 ? 21.862 -1.250 -22.050 1.00 89.62 204 ASP A CA 1
ATOM 1596 C C . ASP A 1 204 ? 22.272 -1.791 -20.666 1.00 89.62 204 ASP A C 1
ATOM 1598 O O . ASP A 1 204 ? 21.433 -2.269 -19.899 1.00 89.62 204 ASP A O 1
ATOM 1602 N N . GLU A 1 205 ? 23.557 -1.690 -20.309 1.00 89.12 205 GLU A N 1
ATOM 1603 C CA . GLU A 1 205 ? 24.049 -2.090 -18.985 1.00 89.12 205 GLU A CA 1
ATOM 1604 C C . GLU A 1 205 ? 23.495 -1.182 -17.877 1.00 89.12 205 GLU A C 1
ATOM 1606 O O . GLU A 1 205 ? 23.035 -1.673 -16.845 1.00 89.12 205 GLU A O 1
ATOM 1611 N N . GLN A 1 206 ? 23.458 0.137 -18.100 1.00 87.38 206 GLN A N 1
ATOM 1612 C CA . GLN A 1 206 ? 22.862 1.081 -17.155 1.00 87.38 206 GLN A CA 1
ATOM 1613 C C . GLN A 1 206 ? 21.369 0.803 -16.944 1.00 87.38 206 GLN A C 1
ATOM 1615 O O . GLN A 1 206 ? 20.894 0.854 -15.807 1.00 87.38 206 GLN A O 1
ATOM 1620 N N . GLU A 1 207 ? 20.621 0.488 -18.003 1.00 84.88 207 GLU A N 1
ATOM 1621 C CA . GLU A 1 207 ? 19.210 0.117 -17.898 1.00 84.88 207 GLU A CA 1
ATOM 1622 C C . GLU A 1 207 ? 19.047 -1.165 -17.072 1.00 84.88 207 GLU A C 1
ATOM 1624 O O . GLU A 1 207 ? 18.223 -1.207 -16.158 1.00 84.88 207 GLU A O 1
ATOM 1629 N N . ARG A 1 208 ? 19.890 -2.179 -17.303 1.00 85.62 208 ARG A N 1
ATOM 1630 C CA . ARG A 1 208 ? 19.875 -3.419 -16.514 1.00 85.62 208 ARG A CA 1
ATOM 1631 C C . ARG A 1 208 ? 20.175 -3.191 -15.039 1.00 85.62 208 ARG A C 1
ATOM 1633 O O . ARG A 1 208 ? 19.426 -3.707 -14.213 1.00 85.62 208 ARG A O 1
ATOM 1640 N N . ILE A 1 209 ? 21.209 -2.417 -14.712 1.00 82.44 209 ILE A N 1
ATOM 1641 C CA . ILE A 1 209 ? 21.556 -2.061 -13.327 1.00 82.44 209 ILE A CA 1
ATOM 1642 C C . ILE A 1 209 ? 20.405 -1.292 -12.667 1.00 82.44 209 ILE A C 1
ATOM 1644 O O . ILE A 1 209 ? 20.064 -1.553 -11.517 1.00 82.44 209 ILE A O 1
ATOM 1648 N N . SER A 1 210 ? 19.768 -0.371 -13.395 1.00 77.06 210 SER A N 1
ATOM 1649 C CA . SER A 1 210 ? 18.651 0.426 -12.866 1.00 77.06 210 SER A CA 1
ATOM 1650 C C . SER A 1 210 ? 17.416 -0.441 -12.586 1.00 77.06 210 SER A C 1
ATOM 1652 O O . SER A 1 210 ? 16.752 -0.274 -11.565 1.00 77.06 210 SER A O 1
ATOM 1654 N N . VAL A 1 211 ? 17.117 -1.403 -13.466 1.00 79.94 211 VAL A N 1
ATOM 1655 C CA . VAL A 1 211 ? 16.015 -2.360 -13.281 1.00 79.94 211 VAL A CA 1
ATOM 1656 C C . VAL A 1 211 ? 16.295 -3.314 -12.119 1.00 79.94 211 VAL A C 1
ATOM 1658 O O . VAL A 1 211 ? 15.377 -3.631 -11.361 1.00 79.94 211 VAL A O 1
ATOM 1661 N N . THR A 1 212 ? 17.535 -3.781 -11.952 1.00 75.75 212 THR A N 1
ATOM 1662 C CA . THR A 1 212 ? 17.889 -4.683 -10.848 1.00 75.75 212 THR A CA 1
ATOM 1663 C C . THR A 1 212 ? 17.929 -3.965 -9.502 1.00 75.75 212 THR A C 1
ATOM 1665 O O . THR A 1 212 ? 17.350 -4.499 -8.558 1.00 75.75 212 THR A O 1
ATOM 1668 N N . SER A 1 213 ? 18.509 -2.758 -9.406 1.00 75.44 213 SER A N 1
ATOM 1669 C CA . SER A 1 213 ? 18.491 -1.965 -8.160 1.00 75.44 213 SER A CA 1
ATOM 1670 C C . SER A 1 213 ? 17.065 -1.586 -7.774 1.00 75.44 213 SER A C 1
ATOM 1672 O O . SER A 1 213 ? 16.658 -1.868 -6.653 1.00 75.44 213 SER A O 1
ATOM 1674 N N . GLY A 1 214 ? 16.256 -1.079 -8.711 1.00 76.94 214 GLY A N 1
ATOM 1675 C CA . GLY A 1 214 ? 14.866 -0.723 -8.419 1.00 76.94 214 GLY A CA 1
ATOM 1676 C C . GLY A 1 214 ? 14.023 -1.923 -7.978 1.00 76.94 214 GLY A C 1
ATOM 1677 O O . GLY A 1 214 ? 13.174 -1.801 -7.096 1.00 76.94 214 GLY A O 1
ATOM 1678 N N . LYS A 1 215 ? 14.274 -3.112 -8.544 1.00 80.12 215 LYS A N 1
ATOM 1679 C CA . LYS A 1 215 ? 13.601 -4.345 -8.120 1.00 80.12 215 LYS A CA 1
ATOM 1680 C C . LYS A 1 215 ? 14.040 -4.784 -6.723 1.00 80.12 215 LYS A C 1
ATOM 1682 O O . LYS A 1 215 ? 13.182 -5.164 -5.933 1.00 80.12 215 LYS A O 1
ATOM 1687 N N . GLN A 1 216 ? 15.336 -4.718 -6.426 1.00 80.50 216 GLN A N 1
ATOM 1688 C CA . GLN A 1 216 ? 15.875 -5.090 -5.121 1.00 80.50 216 GLN A CA 1
ATOM 1689 C C . GLN A 1 216 ? 15.409 -4.128 -4.019 1.00 80.50 216 GLN A C 1
ATOM 1691 O O . GLN A 1 216 ? 14.921 -4.579 -2.991 1.00 80.50 216 GLN A O 1
ATOM 1696 N N . GLU A 1 217 ? 15.449 -2.817 -4.263 1.00 81.38 217 GLU A N 1
ATOM 1697 C CA . GLU A 1 217 ? 14.930 -1.795 -3.342 1.00 81.38 217 GLU A CA 1
ATOM 1698 C C . GLU A 1 217 ? 13.429 -1.976 -3.080 1.00 81.38 217 GLU A C 1
ATOM 1700 O O . GLU A 1 217 ? 12.960 -1.843 -1.949 1.00 81.38 217 GLU A O 1
ATOM 1705 N N . MET A 1 218 ? 12.654 -2.317 -4.116 1.00 81.06 218 MET A N 1
ATOM 1706 C CA . MET A 1 218 ? 11.229 -2.597 -3.960 1.00 81.06 218 MET A CA 1
ATOM 1707 C C . MET A 1 218 ? 10.975 -3.884 -3.165 1.00 81.06 218 MET A C 1
ATOM 1709 O O . MET A 1 218 ? 10.034 -3.930 -2.374 1.00 81.06 218 MET A O 1
ATOM 1713 N N . GLU A 1 219 ? 11.793 -4.920 -3.352 1.00 87.50 219 GLU A N 1
ATOM 1714 C CA . GLU A 1 219 ? 11.707 -6.174 -2.599 1.00 87.50 219 GLU A CA 1
ATOM 1715 C C . GLU A 1 219 ? 12.066 -5.963 -1.118 1.00 87.50 219 GLU A C 1
ATOM 1717 O O . GLU A 1 219 ? 11.274 -6.333 -0.249 1.00 87.50 219 GLU A O 1
ATOM 1722 N N . GLU A 1 220 ? 13.158 -5.249 -0.826 1.00 86.94 220 GLU A N 1
ATOM 1723 C CA . GLU A 1 220 ? 13.551 -4.847 0.534 1.00 86.94 220 GLU A CA 1
ATOM 1724 C C . GLU A 1 220 ? 12.456 -4.008 1.214 1.00 86.94 220 GLU A C 1
ATOM 1726 O O . GLU A 1 220 ? 12.043 -4.298 2.340 1.00 86.94 220 GLU A O 1
ATOM 1731 N N . MET A 1 221 ? 11.884 -3.025 0.509 1.00 89.06 221 MET A N 1
ATOM 1732 C CA . MET A 1 221 ? 10.773 -2.220 1.027 1.00 89.06 221 MET A CA 1
ATOM 1733 C C . MET A 1 221 ? 9.533 -3.075 1.334 1.00 89.06 221 MET A C 1
ATOM 1735 O O . MET A 1 221 ? 8.842 -2.855 2.335 1.00 89.06 221 MET A O 1
ATOM 1739 N N . VAL A 1 222 ? 9.220 -4.061 0.488 1.00 90.75 222 VAL A N 1
ATOM 1740 C CA . VAL A 1 222 ? 8.104 -4.986 0.728 1.00 90.75 222 VAL A CA 1
ATOM 1741 C C . VAL A 1 222 ? 8.355 -5.822 1.983 1.00 90.75 222 VAL A C 1
ATOM 1743 O O . VAL A 1 222 ? 7.429 -5.979 2.788 1.00 90.75 222 VAL A O 1
ATOM 1746 N N . GLU A 1 223 ? 9.575 -6.318 2.193 1.00 93.25 223 GLU A N 1
ATOM 1747 C CA . GLU A 1 223 ? 9.948 -7.044 3.410 1.00 93.25 223 GLU A CA 1
ATOM 1748 C C . GLU A 1 223 ? 9.827 -6.164 4.662 1.00 93.25 223 GLU A C 1
ATOM 1750 O O . GLU A 1 223 ? 9.195 -6.577 5.641 1.00 93.25 223 GLU A O 1
ATOM 1755 N N . GLU A 1 224 ? 10.328 -4.926 4.626 1.00 91.31 224 GLU A N 1
ATOM 1756 C CA . GLU A 1 224 ? 10.201 -3.973 5.735 1.00 91.31 224 GLU A CA 1
ATOM 1757 C C . GLU A 1 224 ? 8.735 -3.682 6.081 1.00 91.31 224 GLU A C 1
ATOM 1759 O O . GLU A 1 224 ? 8.335 -3.732 7.250 1.00 91.31 224 GLU A O 1
ATOM 1764 N N . ILE A 1 225 ? 7.890 -3.446 5.071 1.00 93.31 225 ILE A N 1
ATOM 1765 C CA . ILE A 1 225 ? 6.450 -3.229 5.267 1.00 93.31 225 ILE A CA 1
ATOM 1766 C C . ILE A 1 225 ? 5.806 -4.459 5.917 1.00 93.31 225 ILE A C 1
ATOM 1768 O O . ILE A 1 225 ? 4.959 -4.324 6.812 1.00 93.31 225 ILE A O 1
ATOM 1772 N N . GLN A 1 226 ? 6.175 -5.666 5.485 1.00 93.06 226 GLN A N 1
ATOM 1773 C CA . GLN A 1 226 ? 5.664 -6.901 6.076 1.00 93.06 226 GLN A CA 1
ATOM 1774 C C . GLN A 1 226 ? 6.111 -7.060 7.537 1.00 93.06 226 GLN A C 1
ATOM 1776 O O . GLN A 1 226 ? 5.279 -7.389 8.393 1.00 93.06 226 GLN A O 1
ATOM 1781 N N . GLN A 1 227 ? 7.374 -6.765 7.855 1.00 92.56 227 GLN A N 1
ATOM 1782 C CA . GLN A 1 227 ? 7.879 -6.793 9.230 1.00 92.56 227 GLN A CA 1
ATOM 1783 C C . GLN A 1 227 ? 7.173 -5.763 10.118 1.00 92.56 227 GLN A C 1
ATOM 1785 O O . GLN A 1 227 ? 6.686 -6.113 11.197 1.00 92.56 227 GLN A O 1
ATOM 1790 N N . ALA A 1 228 ? 7.012 -4.525 9.646 1.00 90.25 228 ALA A N 1
ATOM 1791 C CA . ALA A 1 228 ? 6.294 -3.477 10.366 1.00 90.25 228 ALA A CA 1
ATOM 1792 C C . ALA A 1 228 ? 4.834 -3.878 10.650 1.00 90.25 228 ALA A C 1
ATOM 1794 O O . ALA A 1 228 ? 4.329 -3.688 11.762 1.00 90.25 228 ALA A O 1
ATOM 1795 N N . ARG A 1 229 ? 4.154 -4.509 9.680 1.00 89.88 229 ARG A N 1
ATOM 1796 C CA . ARG A 1 229 ? 2.800 -5.060 9.876 1.00 89.88 229 ARG A CA 1
ATOM 1797 C C . ARG A 1 229 ? 2.777 -6.160 10.937 1.00 89.88 229 ARG A C 1
ATOM 1799 O O . ARG A 1 229 ? 1.879 -6.147 11.780 1.00 89.88 229 ARG A O 1
ATOM 1806 N N . ARG A 1 230 ? 3.749 -7.079 10.929 1.00 91.00 230 ARG A N 1
ATOM 1807 C CA . ARG A 1 230 ? 3.870 -8.156 11.926 1.00 91.00 230 ARG A CA 1
ATOM 1808 C C . ARG A 1 230 ? 4.096 -7.598 13.332 1.00 91.00 230 ARG A C 1
ATOM 1810 O O . ARG A 1 230 ? 3.391 -8.002 14.253 1.00 91.00 230 ARG A O 1
ATOM 1817 N N . ILE A 1 231 ? 5.014 -6.643 13.495 1.00 86.75 231 ILE A N 1
ATOM 1818 C CA . ILE A 1 231 ? 5.279 -5.974 14.780 1.00 86.75 231 ILE A CA 1
ATOM 1819 C C . ILE A 1 231 ? 4.011 -5.282 15.287 1.00 86.75 231 ILE A C 1
ATOM 1821 O O . ILE A 1 231 ? 3.600 -5.492 16.430 1.00 86.75 231 ILE A O 1
ATOM 1825 N N . ARG A 1 232 ? 3.330 -4.520 14.421 1.00 85.62 232 ARG A N 1
ATOM 1826 C CA . ARG A 1 232 ? 2.070 -3.848 14.768 1.00 85.62 232 ARG A CA 1
ATOM 1827 C C . ARG A 1 232 ? 1.009 -4.840 15.248 1.00 85.62 232 ARG A C 1
ATOM 1829 O O . ARG A 1 232 ? 0.364 -4.591 16.263 1.00 85.62 232 ARG A O 1
ATOM 1836 N N . LEU A 1 233 ? 0.842 -5.965 14.550 1.00 83.88 233 LEU A N 1
ATOM 1837 C CA . LEU A 1 233 ? -0.109 -7.017 14.925 1.00 83.88 233 LEU A CA 1
ATOM 1838 C C . LEU A 1 233 ? 0.259 -7.718 16.237 1.00 83.88 233 LEU A C 1
ATOM 1840 O O . LEU A 1 233 ? -0.638 -8.090 16.981 1.00 83.88 233 LEU A O 1
ATOM 1844 N N . LEU A 1 234 ? 1.547 -7.880 16.546 1.00 81.25 234 LEU A N 1
ATOM 1845 C CA . LEU A 1 234 ? 1.991 -8.485 17.806 1.00 81.25 234 LEU A CA 1
ATOM 1846 C C . LEU A 1 234 ? 1.836 -7.539 19.005 1.00 81.25 234 LEU A C 1
ATOM 1848 O O . LEU A 1 234 ? 1.629 -7.997 20.127 1.00 81.25 234 LEU A O 1
ATOM 1852 N N . HIS A 1 235 ? 1.964 -6.227 18.803 1.00 77.81 235 HIS A N 1
ATOM 1853 C CA . HIS A 1 235 ? 1.972 -5.247 19.898 1.00 77.81 235 HIS A CA 1
ATOM 1854 C C . HIS A 1 235 ? 0.609 -4.597 20.159 1.00 77.81 235 HIS A C 1
ATOM 1856 O O . HIS A 1 235 ? 0.342 -4.185 21.289 1.00 77.81 235 HIS A O 1
ATOM 1862 N N . HIS A 1 236 ? -0.278 -4.543 19.162 1.00 76.00 236 HIS A N 1
ATOM 1863 C CA . HIS A 1 236 ? -1.610 -3.960 19.329 1.00 76.00 236 HIS A CA 1
ATOM 1864 C C . HIS A 1 236 ? -2.501 -4.741 20.321 1.00 76.00 236 HIS A C 1
ATOM 1866 O O . HIS A 1 236 ? -3.027 -4.109 21.238 1.00 76.00 236 HIS A O 1
ATOM 1872 N N . PRO A 1 237 ? -2.616 -6.085 20.253 1.00 73.31 237 PRO A N 1
ATOM 1873 C CA . PRO A 1 237 ? -3.428 -6.846 21.205 1.00 73.31 237 PRO A CA 1
ATOM 1874 C C . PRO A 1 237 ? -2.885 -6.763 22.632 1.00 73.31 237 PRO A C 1
ATOM 1876 O O . PRO A 1 237 ? -3.655 -6.701 23.582 1.00 73.31 237 PRO A O 1
ATOM 1879 N N . ARG A 1 238 ? -1.556 -6.713 22.793 1.00 72.38 238 ARG A N 1
ATOM 1880 C CA . ARG A 1 238 ? -0.914 -6.716 24.111 1.00 72.38 238 ARG A CA 1
ATOM 1881 C C . ARG A 1 238 ? -1.223 -5.442 24.900 1.00 72.38 238 ARG A C 1
ATOM 1883 O O . ARG A 1 238 ? -1.659 -5.528 26.039 1.00 72.38 238 ARG A O 1
ATOM 1890 N N . LYS A 1 239 ? -1.111 -4.271 24.261 1.00 81.50 239 LYS A N 1
ATOM 1891 C CA . LYS A 1 239 ? -1.408 -2.987 24.915 1.00 81.50 239 LYS A CA 1
ATOM 1892 C C . LYS A 1 239 ? -2.891 -2.839 25.280 1.00 81.50 239 LYS A C 1
ATOM 1894 O O . LYS A 1 239 ? -3.201 -2.283 26.327 1.00 81.50 239 LYS A O 1
ATOM 1899 N N . VAL A 1 240 ? -3.798 -3.340 24.435 1.00 83.25 240 VAL A N 1
ATOM 1900 C CA . VAL A 1 240 ? -5.244 -3.318 24.719 1.00 83.25 240 VAL A CA 1
ATOM 1901 C C . VAL A 1 240 ? -5.576 -4.232 25.899 1.00 83.25 240 VAL A C 1
ATOM 1903 O O . VAL A 1 240 ? -6.252 -3.797 26.826 1.00 83.25 240 VAL A O 1
ATOM 1906 N N . MET A 1 241 ? -5.036 -5.454 25.916 1.00 82.94 241 MET A N 1
ATOM 1907 C CA . MET A 1 241 ? -5.238 -6.399 27.018 1.00 82.94 241 MET A CA 1
ATOM 1908 C C . MET A 1 241 ? -4.732 -5.844 28.356 1.00 82.94 241 MET A C 1
ATOM 1910 O O . MET A 1 241 ? -5.453 -5.917 29.351 1.00 82.94 241 MET A O 1
ATOM 1914 N N . ASP A 1 242 ? -3.537 -5.246 28.386 1.00 85.88 242 ASP A N 1
ATOM 1915 C CA . ASP A 1 242 ? -2.968 -4.663 29.609 1.00 85.88 242 ASP A CA 1
ATOM 1916 C C . ASP A 1 242 ? -3.871 -3.542 30.164 1.00 85.88 242 ASP A C 1
ATOM 1918 O O . ASP A 1 242 ? -4.241 -3.557 31.341 1.00 85.88 242 ASP A O 1
ATOM 1922 N N . MET A 1 243 ? -4.347 -2.637 29.299 1.00 90.69 243 MET A N 1
ATOM 1923 C CA . MET A 1 243 ? -5.294 -1.582 29.686 1.00 90.69 243 MET A CA 1
ATOM 1924 C C . MET A 1 243 ? -6.641 -2.139 30.179 1.00 90.69 243 MET A C 1
ATOM 1926 O O . MET A 1 243 ? -7.235 -1.599 31.114 1.00 90.69 243 MET A O 1
ATOM 1930 N N . GLU A 1 244 ? -7.143 -3.226 29.588 1.00 89.38 244 GLU A N 1
ATOM 1931 C CA . GLU A 1 244 ? -8.371 -3.892 30.040 1.00 89.38 244 GLU A CA 1
ATOM 1932 C C . GLU A 1 244 ? -8.215 -4.559 31.413 1.00 89.38 244 GLU A C 1
ATOM 1934 O O . GLU A 1 244 ? -9.172 -4.617 32.195 1.00 89.38 244 GLU A O 1
ATOM 1939 N N . HIS A 1 245 ? -7.030 -5.089 31.723 1.00 92.00 245 HIS A N 1
ATOM 1940 C CA . HIS A 1 245 ? -6.714 -5.614 33.050 1.00 92.00 245 HIS A CA 1
ATOM 1941 C C . HIS A 1 245 ? -6.659 -4.489 34.094 1.00 92.00 245 HIS A C 1
ATOM 1943 O O . HIS A 1 245 ? -7.288 -4.615 35.149 1.00 92.00 245 HIS A O 1
ATOM 1949 N N . GLU A 1 246 ? -6.006 -3.367 33.781 1.00 94.94 246 GLU A N 1
ATOM 1950 C CA . GLU A 1 246 ? -5.960 -2.187 34.656 1.00 94.94 246 GLU A CA 1
ATOM 1951 C C . GLU A 1 246 ? -7.358 -1.603 34.915 1.00 94.94 246 GLU A C 1
ATOM 1953 O O . GLU A 1 246 ? -7.731 -1.356 36.064 1.00 94.94 246 GLU A O 1
ATOM 1958 N N . LEU A 1 247 ? -8.187 -1.460 33.874 1.00 95.50 247 LEU A N 1
ATOM 1959 C CA . LEU A 1 247 ? -9.570 -0.987 34.009 1.00 95.50 247 LEU A CA 1
ATOM 1960 C C . LEU A 1 247 ? -10.411 -1.892 34.915 1.00 95.50 247 LEU A C 1
ATOM 1962 O O . LEU A 1 247 ? -11.220 -1.401 35.706 1.00 95.50 247 LEU A O 1
ATOM 1966 N N . ARG A 1 248 ? -10.234 -3.215 34.816 1.00 94.50 248 ARG A N 1
ATOM 1967 C CA . ARG A 1 248 ? -10.909 -4.171 35.704 1.00 94.50 248 ARG A CA 1
ATOM 1968 C C . ARG A 1 248 ? -10.463 -4.004 37.154 1.00 94.50 248 ARG A C 1
ATOM 1970 O O . ARG A 1 248 ? -11.322 -3.964 38.033 1.00 94.50 248 ARG A O 1
ATOM 1977 N N . ALA A 1 249 ? -9.164 -3.847 37.399 1.00 95.94 249 ALA A N 1
ATOM 1978 C CA . ALA A 1 249 ? -8.633 -3.617 38.741 1.00 95.94 249 ALA A CA 1
ATOM 1979 C C . ALA A 1 249 ? -9.176 -2.315 39.359 1.00 95.94 249 ALA A C 1
ATOM 1981 O O . ALA A 1 249 ? -9.631 -2.314 40.503 1.00 95.94 249 ALA A O 1
ATOM 1982 N N . LEU A 1 250 ? -9.219 -1.224 38.586 1.00 96.88 250 LEU A N 1
ATOM 1983 C CA . LEU A 1 250 ? -9.769 0.055 39.044 1.00 96.88 250 LEU A CA 1
ATOM 1984 C C . LEU A 1 250 ? -11.266 -0.032 39.361 1.00 96.88 250 LEU A C 1
ATOM 1986 O O . LEU A 1 250 ? -11.713 0.504 40.374 1.00 96.88 250 LEU A O 1
ATOM 1990 N N . ARG A 1 251 ? -12.049 -0.734 38.534 1.00 96.88 251 ARG A N 1
ATOM 1991 C CA . ARG A 1 251 ? -13.483 -0.949 38.792 1.00 96.88 251 ARG A CA 1
ATOM 1992 C C . ARG A 1 251 ? -13.721 -1.716 40.091 1.00 96.88 251 ARG A C 1
ATOM 1994 O O . ARG A 1 251 ? -14.590 -1.313 40.861 1.00 96.88 251 ARG A O 1
ATOM 2001 N N . LEU A 1 252 ? -12.932 -2.760 40.356 1.00 95.88 252 LEU A N 1
ATOM 2002 C CA . LEU A 1 252 ? -12.998 -3.508 41.616 1.00 95.88 252 LEU A CA 1
ATOM 2003 C C . LEU A 1 252 ? -12.688 -2.606 42.818 1.00 95.88 252 LEU A C 1
ATOM 2005 O O . LEU A 1 252 ? -13.469 -2.566 43.765 1.00 95.88 252 LEU A O 1
ATOM 2009 N N . GLN A 1 253 ? -11.625 -1.799 42.746 1.00 96.94 253 GLN A N 1
ATOM 2010 C CA . GLN A 1 253 ? -11.286 -0.865 43.827 1.00 96.94 253 GLN A CA 1
ATOM 2011 C C . GLN A 1 253 ? -12.370 0.191 44.068 1.00 96.94 253 GLN A C 1
ATOM 2013 O O . GLN A 1 253 ? -12.657 0.530 45.216 1.00 96.94 253 GLN A O 1
ATOM 2018 N N . ILE A 1 254 ? -12.977 0.734 43.008 1.00 96.50 254 ILE A N 1
ATOM 2019 C CA . ILE A 1 254 ? -14.089 1.687 43.139 1.00 96.50 254 ILE A CA 1
ATOM 2020 C C . ILE A 1 254 ? -15.276 1.012 43.826 1.00 96.50 254 ILE A C 1
ATOM 2022 O O . ILE A 1 254 ? -15.866 1.597 44.733 1.00 96.50 254 ILE A O 1
ATOM 2026 N N . GLN A 1 255 ? -15.605 -0.221 43.438 1.00 95.88 255 GLN A N 1
ATOM 2027 C CA . GLN A 1 255 ? -16.690 -0.976 44.052 1.00 95.88 255 GLN A CA 1
ATOM 2028 C C . GLN A 1 255 ? -16.429 -1.212 45.547 1.00 95.88 255 GLN A C 1
ATOM 2030 O O . GLN A 1 255 ? -17.292 -0.897 46.367 1.00 95.88 255 GLN A O 1
ATOM 2035 N N . GLU A 1 256 ? -15.232 -1.664 45.922 1.00 94.69 256 GLU A N 1
ATOM 2036 C CA . GLU A 1 256 ? -14.836 -1.855 47.324 1.00 94.69 256 GLU A CA 1
ATOM 2037 C C . GLU A 1 256 ? -14.902 -0.552 48.131 1.00 94.69 256 GLU A C 1
ATOM 2039 O O . GLU A 1 256 ? -15.525 -0.503 49.196 1.00 94.69 256 GLU A O 1
ATOM 2044 N N . LYS A 1 257 ? -14.324 0.534 47.602 1.00 95.38 257 LYS A N 1
ATOM 2045 C CA . LYS A 1 257 ? -14.345 1.849 48.260 1.00 95.38 257 LYS A CA 1
ATOM 2046 C C . LYS A 1 257 ? -15.760 2.401 48.400 1.00 95.38 257 LYS A C 1
ATOM 2048 O O . LYS A 1 257 ? -16.084 2.981 49.434 1.00 95.38 257 LYS A O 1
ATOM 2053 N N . SER A 1 258 ? -16.617 2.201 47.400 1.00 92.69 258 SER A N 1
ATOM 2054 C CA . SER A 1 258 ? -18.018 2.626 47.464 1.00 92.69 258 SER A CA 1
ATOM 2055 C C . SER A 1 258 ? -18.795 1.861 48.540 1.00 92.69 258 SER A C 1
ATOM 2057 O O . SER A 1 258 ? -19.507 2.477 49.331 1.00 92.69 258 SER A O 1
ATOM 2059 N N . ALA A 1 259 ? -18.586 0.544 48.656 1.00 91.81 259 ALA A N 1
ATOM 2060 C CA . ALA A 1 259 ? -19.207 -0.271 49.695 1.00 91.81 259 ALA A CA 1
ATOM 2061 C C . ALA A 1 259 ? -18.758 0.166 51.097 1.00 91.81 259 ALA A C 1
ATOM 2063 O O . ALA A 1 259 ? -19.572 0.249 52.016 1.00 91.81 259 ALA A O 1
ATOM 2064 N N . PHE A 1 260 ? -17.474 0.491 51.261 1.00 92.88 260 PHE A N 1
ATOM 2065 C CA . PHE A 1 260 ? -16.947 1.017 52.517 1.00 92.88 260 PHE A CA 1
ATOM 2066 C C . PHE A 1 260 ? -17.517 2.403 52.858 1.00 92.88 260 PHE A C 1
ATOM 2068 O O . PHE A 1 260 ? -17.904 2.648 53.998 1.00 92.88 260 PHE A O 1
ATOM 2075 N N . SER A 1 261 ? -17.651 3.288 51.867 1.00 91.38 261 SER A N 1
ATOM 2076 C CA . SER A 1 261 ? -18.252 4.612 52.058 1.00 91.38 261 SER A CA 1
ATOM 2077 C C . SER A 1 261 ? -19.703 4.529 52.541 1.00 91.38 261 SER A C 1
ATOM 2079 O O . SER A 1 261 ? -20.069 5.250 53.469 1.00 91.38 261 SER A O 1
ATOM 2081 N N . VAL A 1 262 ? -20.506 3.621 51.977 1.00 87.81 262 VAL A N 1
ATOM 2082 C CA . VAL A 1 262 ? -21.893 3.397 52.420 1.00 87.81 262 VAL A CA 1
ATOM 2083 C C . VAL A 1 262 ? -21.941 2.897 53.866 1.00 87.81 262 VAL A C 1
ATOM 2085 O O . VAL A 1 262 ? -22.758 3.388 54.643 1.00 87.81 262 VAL A O 1
ATOM 2088 N N . LYS A 1 263 ? -21.049 1.977 54.259 1.00 88.56 263 LYS A N 1
ATOM 2089 C CA . LYS A 1 263 ? -20.962 1.494 55.650 1.00 88.56 263 LYS A CA 1
ATOM 2090 C C . LYS A 1 263 ? -20.668 2.632 56.629 1.00 88.56 263 LYS A C 1
ATOM 2092 O O . LYS A 1 263 ? -21.394 2.793 57.603 1.00 88.56 263 LYS A O 1
ATOM 2097 N N . ILE A 1 264 ? -19.678 3.475 56.328 1.00 88.62 264 ILE A N 1
ATOM 2098 C CA . ILE A 1 264 ? -19.357 4.641 57.168 1.00 88.62 264 ILE A CA 1
ATOM 2099 C C . ILE A 1 264 ? -20.543 5.607 57.251 1.00 88.62 264 ILE A C 1
ATOM 2101 O O . ILE A 1 264 ? -20.853 6.115 58.325 1.00 88.62 264 ILE A O 1
ATOM 2105 N N . GLN A 1 265 ? -21.224 5.877 56.133 1.00 83.94 265 GLN A N 1
ATOM 2106 C CA . GLN A 1 265 ? -22.404 6.744 56.144 1.00 83.94 265 GLN A CA 1
ATOM 2107 C C . GLN A 1 265 ? -23.507 6.196 57.058 1.00 83.94 265 GLN A C 1
ATOM 2109 O O . GLN A 1 265 ? -24.102 6.970 57.807 1.00 83.94 265 GLN A O 1
ATOM 2114 N N . GLN A 1 266 ? -23.741 4.881 57.049 1.00 82.56 266 GLN A N 1
ATOM 2115 C CA . GLN A 1 266 ? -24.690 4.226 57.953 1.00 82.56 266 GLN A CA 1
ATOM 2116 C C . GLN A 1 266 ? -24.270 4.374 59.423 1.00 82.56 266 GLN A C 1
ATOM 2118 O O . GLN A 1 266 ? -25.074 4.813 60.245 1.00 82.56 266 GLN A O 1
ATOM 2123 N N . GLU A 1 267 ? -23.007 4.103 59.755 1.00 84.38 267 GLU A N 1
ATOM 2124 C CA . GLU A 1 267 ? -22.483 4.279 61.119 1.00 84.38 267 GLU A CA 1
ATOM 2125 C C . GLU A 1 267 ? -22.611 5.731 61.606 1.00 84.38 267 GLU A C 1
ATOM 2127 O O . GLU A 1 267 ? -23.058 5.980 62.726 1.00 84.38 267 GLU A O 1
ATOM 2132 N N . LEU A 1 268 ? -22.310 6.712 60.749 1.00 84.00 268 LEU A N 1
ATOM 2133 C CA . LEU A 1 268 ? -22.485 8.131 61.067 1.00 84.00 268 LEU A CA 1
ATOM 2134 C C . LEU A 1 268 ? -23.951 8.496 61.324 1.00 84.00 268 LEU A C 1
ATOM 2136 O O . LEU A 1 268 ? -24.228 9.306 62.208 1.00 84.00 268 LEU A O 1
ATOM 2140 N N . THR A 1 269 ? -24.894 7.928 60.566 1.00 81.50 269 THR A N 1
ATOM 2141 C CA . THR A 1 269 ? -26.324 8.159 60.822 1.00 81.50 269 THR A CA 1
ATOM 2142 C C . THR A 1 269 ? -26.780 7.559 62.147 1.00 81.50 269 THR A C 1
ATOM 2144 O O . THR A 1 269 ? -27.518 8.224 62.869 1.00 81.50 269 THR A O 1
ATOM 2147 N N . LEU A 1 270 ? -26.298 6.367 62.509 1.00 79.19 270 LEU A N 1
ATOM 2148 C CA . LEU A 1 270 ? -26.616 5.738 63.793 1.00 79.19 270 LEU A CA 1
ATOM 2149 C C . LEU A 1 270 ? -26.050 6.541 64.970 1.00 79.19 270 LEU A C 1
ATOM 2151 O O . LEU A 1 270 ? -26.768 6.804 65.930 1.00 79.19 270 LEU A O 1
ATOM 2155 N N . ASN A 1 271 ? -24.807 7.018 64.863 1.00 80.31 271 ASN A N 1
ATOM 2156 C CA . ASN A 1 271 ? -24.200 7.856 65.900 1.00 80.31 271 ASN A CA 1
ATOM 2157 C C . ASN A 1 271 ? -24.974 9.165 66.121 1.00 80.31 271 ASN A C 1
ATOM 2159 O O . ASN A 1 271 ? -25.178 9.564 67.262 1.00 80.31 271 ASN A O 1
ATOM 2163 N N . LYS A 1 272 ? -25.456 9.817 65.052 1.00 81.00 272 LYS A N 1
ATOM 2164 C CA . LYS A 1 272 ? -26.298 11.021 65.181 1.00 81.00 272 LYS A CA 1
ATOM 2165 C C . LYS A 1 272 ? -27.608 10.735 65.917 1.00 81.00 272 LYS A C 1
ATOM 2167 O O . LYS A 1 272 ? -27.962 11.480 66.820 1.00 81.00 272 LYS A O 1
ATOM 2172 N N . LEU A 1 273 ? -28.291 9.644 65.566 1.00 77.62 273 LEU A N 1
ATOM 2173 C CA . LEU A 1 273 ? -29.543 9.246 66.221 1.00 77.62 273 LEU A CA 1
ATOM 2174 C C . LEU A 1 273 ? -29.339 8.915 67.706 1.00 77.62 273 LEU A C 1
ATOM 2176 O O . LEU A 1 273 ? -30.169 9.272 68.539 1.00 77.62 273 LEU A O 1
ATOM 2180 N N . ALA A 1 274 ? -28.217 8.278 68.050 1.00 74.19 274 ALA A N 1
ATOM 2181 C CA . ALA A 1 274 ? -27.867 7.991 69.436 1.00 74.19 274 ALA A CA 1
ATOM 2182 C C . ALA A 1 274 ? -27.646 9.270 70.265 1.00 74.19 274 ALA A C 1
ATOM 2184 O O . ALA A 1 274 ? -28.079 9.321 71.415 1.00 74.19 274 ALA A O 1
ATOM 2185 N N . GLU A 1 275 ? -27.015 10.305 69.698 1.00 76.44 275 GLU A N 1
ATOM 2186 C CA . GLU A 1 275 ? -26.878 11.610 70.361 1.00 76.44 275 GLU A CA 1
ATOM 2187 C C . GLU A 1 275 ? -28.228 12.331 70.505 1.00 76.44 275 GLU A C 1
ATOM 2189 O O . GLU A 1 275 ? -28.536 12.822 71.590 1.00 76.44 275 GLU A O 1
ATOM 2194 N N . ASP A 1 276 ? -29.071 12.327 69.466 1.00 75.50 276 ASP A N 1
ATOM 2195 C CA . ASP A 1 276 ? -30.408 12.940 69.516 1.00 75.50 276 ASP A CA 1
ATOM 2196 C C . ASP A 1 276 ? -31.293 12.289 70.598 1.00 75.50 276 ASP A C 1
ATOM 2198 O O . ASP A 1 276 ? -32.016 12.975 71.324 1.00 75.50 276 ASP A O 1
ATOM 2202 N N . ASN A 1 277 ? -31.200 10.965 70.762 1.00 75.69 277 ASN A N 1
ATOM 2203 C CA . ASN A 1 277 ? -31.944 10.226 71.782 1.00 75.69 277 ASN A CA 1
ATOM 2204 C C . ASN A 1 277 ? -31.524 10.587 73.221 1.00 75.69 277 ASN A C 1
ATOM 2206 O O . ASN A 1 277 ? -32.377 10.577 74.109 1.00 75.69 277 ASN A O 1
ATOM 2210 N N . LYS A 1 278 ? -30.251 10.939 73.474 1.00 71.06 278 LYS A N 1
ATOM 2211 C CA . LYS A 1 278 ? -29.771 11.345 74.816 1.00 71.06 278 LYS A CA 1
ATOM 2212 C C . LYS A 1 278 ? -30.405 12.646 75.310 1.00 71.06 278 LYS A C 1
ATOM 2214 O O . LYS A 1 278 ? -30.434 12.889 76.511 1.00 71.06 278 LYS A O 1
ATOM 2219 N N . LEU A 1 279 ? -30.885 13.483 74.391 1.00 66.00 279 LEU A N 1
ATOM 2220 C CA . LEU A 1 279 ? -31.486 14.782 74.693 1.00 66.00 279 LEU A CA 1
ATOM 2221 C C . LEU A 1 279 ? -33.003 14.696 74.951 1.00 66.00 279 LEU A C 1
ATOM 2223 O O . LEU A 1 279 ? -33.629 15.715 75.243 1.00 66.00 279 LEU A O 1
ATOM 2227 N N . SER A 1 280 ? -33.612 13.510 74.828 1.00 70.69 280 SER A N 1
ATOM 2228 C CA . SER A 1 280 ? -35.061 13.324 74.967 1.00 70.69 280 SER A CA 1
ATOM 2229 C C . SER A 1 280 ? -35.500 13.049 76.410 1.00 70.69 280 SER A C 1
ATOM 2231 O O . SER A 1 280 ? -34.812 12.388 77.180 1.00 70.69 280 SER A O 1
ATOM 2233 N N . LEU A 1 281 ? -36.709 13.504 76.759 1.00 76.50 281 LEU A N 1
ATOM 2234 C CA . LEU A 1 281 ? -37.357 13.287 78.066 1.00 76.50 281 LEU A CA 1
ATOM 2235 C C . LEU A 1 281 ? -37.954 11.874 78.231 1.00 76.50 281 LEU A C 1
ATOM 2237 O O . LEU A 1 281 ? -38.413 11.506 79.316 1.00 76.50 281 LEU A O 1
ATOM 2241 N N . TYR A 1 282 ? -37.971 11.089 77.154 1.00 79.69 282 TYR A N 1
ATOM 2242 C CA . TYR A 1 282 ? -38.540 9.745 77.098 1.00 79.69 282 TYR A CA 1
ATOM 2243 C C . TYR A 1 282 ? -37.533 8.778 76.463 1.00 79.69 282 TYR A C 1
ATOM 2245 O O . TYR A 1 282 ? -36.830 9.151 75.526 1.00 79.69 282 TYR A O 1
ATOM 2253 N N . ALA A 1 283 ? -37.503 7.531 76.935 1.00 83.12 283 ALA A N 1
ATOM 2254 C CA . ALA A 1 283 ? -36.690 6.449 76.380 1.00 83.12 283 ALA A CA 1
ATOM 2255 C C . ALA A 1 283 ? -37.555 5.308 75.849 1.00 83.12 283 ALA A C 1
ATOM 2257 O O . ALA A 1 283 ? -38.679 5.088 76.306 1.00 83.12 283 ALA A O 1
ATOM 2258 N N . LEU A 1 284 ? -36.985 4.558 74.909 1.00 84.38 284 LEU A N 1
ATOM 2259 C CA . LEU A 1 284 ? -37.474 3.244 74.519 1.00 84.38 284 LEU A CA 1
ATOM 2260 C C . LEU A 1 284 ? -36.762 2.175 75.343 1.00 84.38 284 LEU A C 1
ATOM 2262 O O . LEU A 1 284 ? -35.538 2.162 75.436 1.00 84.38 284 LEU A O 1
ATOM 2266 N N . GLU A 1 285 ? -37.548 1.296 75.946 1.00 77.25 285 GLU A N 1
ATOM 2267 C CA . GLU A 1 285 ? -37.084 0.126 76.677 1.00 77.25 285 GLU A CA 1
ATOM 2268 C C . GLU A 1 285 ? -37.418 -1.146 75.888 1.00 77.25 285 GLU A C 1
ATOM 2270 O O . GLU A 1 285 ? -38.350 -1.145 75.077 1.00 77.25 285 GLU A O 1
ATOM 2275 N N . ASP A 1 286 ? -36.679 -2.216 76.196 1.00 78.50 286 ASP A N 1
ATOM 2276 C CA . ASP A 1 286 ? -36.734 -3.566 75.624 1.00 78.50 286 ASP A CA 1
ATOM 2277 C C . ASP A 1 286 ? -35.919 -3.766 74.326 1.00 78.50 286 ASP A C 1
ATOM 2279 O O . ASP A 1 286 ? -35.377 -2.841 73.727 1.00 78.50 286 ASP A O 1
ATOM 2283 N N . SER A 1 287 ? -35.739 -5.034 73.935 1.00 78.56 287 SER A N 1
ATOM 2284 C CA . SER A 1 287 ? -34.922 -5.429 72.777 1.00 78.56 287 SER A CA 1
ATOM 2285 C C . SER A 1 287 ? -35.535 -4.945 71.460 1.00 78.56 287 SER A C 1
ATOM 2287 O O . SER A 1 287 ? -36.725 -5.118 71.229 1.00 78.56 287 SER A O 1
ATOM 2289 N N . GLU A 1 288 ? -34.723 -4.428 70.544 1.00 84.81 288 GLU A N 1
ATOM 2290 C CA . GLU A 1 288 ? -35.151 -3.945 69.222 1.00 84.81 288 GLU A CA 1
ATOM 2291 C C . GLU A 1 288 ? -35.116 -5.071 68.170 1.00 84.81 288 GLU A C 1
ATOM 2293 O O . GLU A 1 288 ? -34.391 -5.010 67.176 1.00 84.81 288 GLU A O 1
ATOM 2298 N N . SER A 1 289 ? -35.866 -6.151 68.402 1.00 86.69 289 SER A N 1
ATOM 2299 C CA . SER A 1 289 ? -35.904 -7.331 67.527 1.00 86.69 289 SER A CA 1
ATOM 2300 C C . SER A 1 289 ? -37.330 -7.760 67.185 1.00 86.69 289 SER A C 1
ATOM 2302 O O . SER A 1 289 ? -38.280 -7.513 67.921 1.00 86.69 289 SER A O 1
ATOM 2304 N N . LEU A 1 290 ? -37.511 -8.411 66.038 1.00 86.44 290 LEU A N 1
ATOM 2305 C CA . LEU A 1 290 ? -38.811 -8.939 65.641 1.00 86.44 290 LEU A CA 1
ATOM 2306 C C . LEU A 1 290 ? -39.293 -9.987 66.660 1.00 86.44 290 LEU A C 1
ATOM 2308 O O . LEU A 1 290 ? -38.616 -10.984 66.901 1.00 86.44 290 LEU A O 1
ATOM 2312 N N . GLY A 1 291 ? -40.485 -9.776 67.222 1.00 81.50 291 GLY A N 1
ATOM 2313 C CA . GLY A 1 291 ? -41.047 -10.611 68.291 1.00 81.50 291 GLY A CA 1
ATOM 2314 C C . GLY A 1 291 ? -40.866 -10.045 69.703 1.00 81.50 291 GLY A C 1
ATOM 2315 O O . GLY A 1 291 ? -41.397 -10.625 70.649 1.00 81.50 291 GLY A O 1
ATOM 2316 N N . SER A 1 292 ? -40.169 -8.915 69.851 1.00 87.06 292 SER A N 1
ATOM 2317 C CA . SER A 1 292 ? -40.131 -8.144 71.092 1.00 87.06 292 SER A CA 1
ATOM 2318 C C . SER A 1 292 ? -41.300 -7.152 71.191 1.00 87.06 292 SER A C 1
ATOM 2320 O O . SER A 1 292 ? -42.175 -7.076 70.324 1.00 87.06 292 SER A O 1
ATOM 2322 N N . ILE A 1 293 ? -41.319 -6.386 72.280 1.00 87.31 293 ILE A N 1
ATOM 2323 C CA . ILE A 1 293 ? -42.272 -5.308 72.516 1.00 87.31 293 ILE A CA 1
ATOM 2324 C C . ILE A 1 293 ? -41.460 -4.089 72.924 1.00 87.31 293 ILE A C 1
ATOM 2326 O O . ILE A 1 293 ? -40.766 -4.168 73.919 1.00 87.31 293 ILE A O 1
ATOM 2330 N N . LEU A 1 294 ? -41.568 -2.985 72.193 1.00 88.62 294 LEU A N 1
ATOM 2331 C CA . LEU A 1 294 ? -40.958 -1.707 72.545 1.00 88.62 294 LEU A CA 1
ATOM 2332 C C . LEU A 1 294 ? -41.904 -0.912 73.438 1.00 88.62 294 LEU A C 1
ATOM 2334 O O . LEU A 1 294 ? -43.083 -0.733 73.105 1.00 88.62 294 LEU A O 1
ATOM 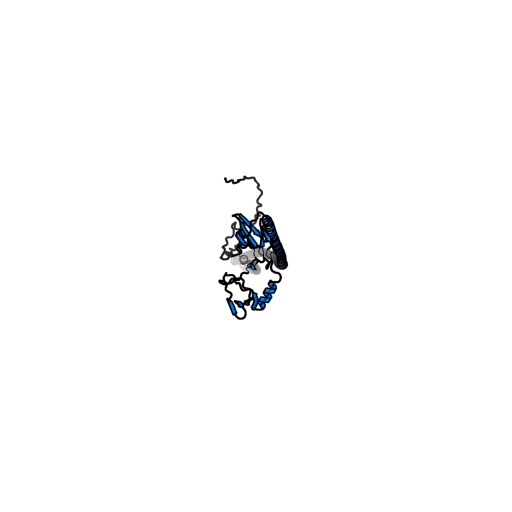2338 N N . ARG A 1 295 ? -41.389 -0.406 74.557 1.00 87.62 295 ARG A N 1
ATOM 2339 C CA . ARG A 1 295 ? -42.169 0.369 75.527 1.00 87.62 295 ARG A CA 1
ATOM 2340 C C . ARG A 1 295 ? -41.555 1.741 75.726 1.00 87.62 295 ARG A C 1
ATOM 2342 O O . ARG A 1 295 ? -40.366 1.864 75.997 1.00 87.62 295 ARG A O 1
ATOM 2349 N N . LEU A 1 296 ? -42.380 2.776 75.619 1.00 86.00 296 LEU A N 1
ATOM 2350 C CA . LEU A 1 296 ? -41.985 4.119 76.017 1.00 86.00 296 LEU A CA 1
ATOM 2351 C C . LEU A 1 296 ? -41.969 4.223 77.541 1.00 86.00 296 LEU A C 1
ATOM 2353 O O . LEU A 1 296 ? -42.952 3.870 78.196 1.00 86.00 296 LEU A O 1
ATOM 2357 N N . LYS A 1 297 ? -40.882 4.765 78.089 1.00 82.12 297 LYS A N 1
ATOM 2358 C CA . LYS A 1 297 ? -40.760 5.134 79.499 1.00 82.12 297 LYS A CA 1
ATOM 2359 C C . LYS A 1 297 ? -40.390 6.611 79.661 1.00 82.12 297 LYS A C 1
ATOM 2361 O O . LYS A 1 297 ? -39.537 7.104 78.922 1.00 82.12 297 LYS A O 1
ATOM 2366 N N . PRO A 1 298 ? -41.001 7.323 80.623 1.00 81.38 298 PRO A N 1
ATOM 2367 C CA . PRO A 1 298 ? -40.509 8.628 81.052 1.00 81.38 298 PRO A CA 1
ATOM 2368 C C . PRO A 1 298 ? -39.144 8.476 81.745 1.00 81.38 298 PRO A C 1
ATOM 2370 O O . PRO A 1 298 ? -38.967 7.559 82.546 1.00 81.38 298 PRO A O 1
ATOM 2373 N N . LEU A 1 299 ? -38.183 9.350 81.427 1.00 72.88 299 LEU A N 1
ATOM 2374 C CA . LEU A 1 299 ? -36.829 9.332 82.011 1.00 72.88 299 LEU A CA 1
ATOM 2375 C C . LEU A 1 299 ? -36.659 10.280 83.211 1.00 72.88 299 LEU A C 1
ATOM 2377 O O . LEU A 1 299 ? -35.714 10.110 83.976 1.00 72.88 299 LEU A O 1
ATOM 2381 N N . SER A 1 300 ? -37.547 11.266 83.375 1.00 67.00 300 SER A N 1
ATOM 2382 C CA . SER A 1 300 ? -37.505 12.260 84.459 1.00 67.00 300 SER A CA 1
ATOM 2383 C C . SER A 1 300 ? -38.825 12.297 85.237 1.00 67.00 300 SER A C 1
ATOM 2385 O O . SER A 1 300 ? -39.877 12.009 84.667 1.00 67.00 300 SER A O 1
ATOM 2387 N N . GLU A 1 301 ? -38.794 12.710 86.510 1.00 59.91 301 GLU A N 1
ATOM 2388 C CA . GLU A 1 301 ? -40.008 13.020 87.286 1.00 59.91 301 GLU A CA 1
ATOM 2389 C C . GLU A 1 301 ? -40.798 14.209 86.707 1.00 59.91 301 GLU A C 1
ATOM 2391 O O . GLU A 1 301 ? -41.995 14.331 86.960 1.00 59.91 301 GLU A O 1
ATOM 2396 N N . GLU A 1 302 ? -40.171 15.053 85.876 1.00 60.00 302 GLU A N 1
ATOM 2397 C CA . GLU A 1 302 ? -40.870 16.116 85.135 1.00 60.00 302 GLU A CA 1
ATOM 2398 C C . GLU A 1 302 ? -41.657 15.596 83.917 1.00 60.00 302 GLU A C 1
ATOM 2400 O O . GLU A 1 302 ? -42.437 16.339 83.314 1.00 60.00 302 GLU A O 1
ATOM 2405 N N . ALA A 1 303 ? -41.449 14.338 83.512 1.00 61.06 303 ALA A N 1
ATOM 2406 C CA . ALA A 1 303 ? -42.115 13.766 82.351 1.00 61.06 303 ALA A CA 1
ATOM 2407 C C . ALA A 1 303 ? -43.550 13.335 82.693 1.00 61.06 303 ALA A C 1
ATOM 2409 O O . ALA A 1 303 ? -43.822 12.648 83.677 1.00 61.06 303 ALA A O 1
ATOM 2410 N N . MET A 1 304 ? -44.492 13.746 81.845 1.00 63.84 304 MET A N 1
ATOM 2411 C CA . MET A 1 304 ? -45.916 13.514 82.054 1.00 63.84 304 MET A CA 1
ATOM 2412 C C . MET A 1 304 ? -46.292 12.036 81.899 1.00 63.84 304 MET A C 1
ATOM 2414 O O . MET A 1 304 ? -45.710 11.293 81.109 1.00 63.84 304 MET A O 1
ATOM 2418 N N . GLU A 1 305 ? -47.336 11.627 82.620 1.00 73.69 305 GLU A N 1
ATOM 2419 C CA . GLU A 1 305 ? -47.933 10.305 82.477 1.00 73.69 305 GLU A CA 1
ATOM 2420 C C . GLU A 1 305 ? -48.365 10.049 81.021 1.00 73.69 305 GLU A C 1
ATOM 2422 O O . GLU A 1 305 ? -49.142 10.809 80.437 1.00 73.69 305 GLU A O 1
ATOM 2427 N N . LEU A 1 306 ? -47.879 8.947 80.439 1.00 76.88 306 LEU A N 1
ATOM 2428 C CA . LEU A 1 306 ? -48.060 8.597 79.023 1.00 76.88 306 LEU A CA 1
ATOM 2429 C C . LEU A 1 306 ? -49.534 8.470 78.597 1.00 76.88 306 LEU A C 1
ATOM 2431 O O . LEU A 1 306 ? -49.830 8.546 77.408 1.00 76.88 306 LEU A O 1
ATOM 2435 N N . SER A 1 307 ? -50.456 8.304 79.551 1.00 73.44 307 SER A N 1
ATOM 2436 C CA . SER A 1 307 ? -51.908 8.271 79.331 1.00 73.44 307 SER A CA 1
ATOM 2437 C C . SER A 1 307 ? -52.486 9.613 78.856 1.00 73.44 307 SER A C 1
ATOM 2439 O O . SER A 1 307 ? -53.558 9.633 78.253 1.00 73.44 307 SER A O 1
ATOM 2441 N N . LYS A 1 308 ? -51.776 10.726 79.094 1.00 80.50 308 LYS A N 1
ATOM 2442 C CA . LYS A 1 308 ? -52.170 12.091 78.697 1.00 80.50 308 LYS A CA 1
ATOM 2443 C C . LYS A 1 308 ? -51.465 12.578 77.425 1.00 80.50 308 LYS A C 1
ATOM 2445 O O . LYS A 1 308 ? -51.771 13.667 76.940 1.00 80.50 308 LYS A O 1
ATOM 2450 N N . CYS A 1 309 ? -50.537 11.791 76.884 1.00 84.25 309 CYS A N 1
ATOM 2451 C CA . CYS A 1 309 ? -49.758 12.137 75.700 1.00 84.25 309 CYS A CA 1
ATOM 2452 C C . CYS A 1 309 ? -50.419 11.616 74.418 1.00 84.25 309 CYS A C 1
ATOM 2454 O O . CYS A 1 309 ? -50.981 10.521 74.390 1.00 84.25 309 CYS A O 1
ATOM 2456 N N . SER A 1 310 ? -50.295 12.372 73.325 1.00 87.69 310 SER A N 1
ATOM 2457 C CA . SER A 1 310 ? -50.599 11.860 71.984 1.00 87.69 310 SER A CA 1
ATOM 2458 C C . SER A 1 310 ? -49.340 11.229 71.402 1.00 87.69 310 SER A C 1
ATOM 2460 O O . SER A 1 310 ? -48.298 11.883 71.334 1.00 87.69 310 SER A O 1
ATOM 2462 N N . ILE A 1 311 ? -49.424 9.956 71.022 1.00 90.81 311 ILE A N 1
ATOM 2463 C CA . ILE A 1 311 ? -48.279 9.147 70.599 1.00 90.81 311 ILE A CA 1
ATOM 2464 C C . ILE A 1 311 ? -48.518 8.671 69.172 1.00 90.81 311 ILE A C 1
ATOM 2466 O O . ILE A 1 311 ? -49.632 8.273 68.834 1.00 90.81 311 ILE A O 1
ATOM 2470 N N . GLN A 1 312 ? -47.481 8.685 68.337 1.00 92.69 312 GLN A N 1
ATOM 2471 C CA . GLN A 1 312 ? -47.545 8.129 66.988 1.00 92.69 312 GLN A CA 1
ATOM 2472 C C . GLN A 1 312 ? -46.202 7.532 66.568 1.00 92.69 312 GLN A C 1
ATOM 2474 O O . GLN A 1 312 ? -45.170 8.195 66.652 1.00 92.69 312 GLN A O 1
ATOM 2479 N N . TRP A 1 313 ? -46.237 6.298 66.063 1.00 92.19 313 TRP A N 1
ATOM 2480 C CA . TRP A 1 313 ? -45.062 5.580 65.569 1.00 92.19 313 TRP A CA 1
ATOM 2481 C C . TRP A 1 313 ? -44.869 5.719 64.056 1.00 92.19 313 TRP A C 1
ATOM 2483 O O . TRP A 1 313 ? -45.831 5.814 63.282 1.00 92.19 313 TRP A O 1
ATOM 2493 N N . TYR A 1 314 ? -43.607 5.687 63.641 1.00 90.62 314 TYR A N 1
ATOM 2494 C CA . TYR A 1 314 ? -43.143 5.846 62.270 1.00 90.62 314 TYR A CA 1
ATOM 2495 C C . TYR A 1 314 ? -42.015 4.864 61.958 1.00 90.62 314 TYR A C 1
ATOM 2497 O O . TYR A 1 314 ? -41.201 4.544 62.824 1.00 90.62 314 TYR A O 1
ATOM 2505 N N . ARG A 1 315 ? -41.916 4.459 60.690 1.00 90.62 315 ARG A N 1
ATOM 2506 C CA . ARG A 1 315 ? -40.746 3.757 60.146 1.00 90.62 315 ARG A CA 1
ATOM 2507 C C . ARG A 1 315 ? -39.888 4.737 59.368 1.00 90.62 315 ARG A C 1
ATOM 2509 O O . ARG A 1 315 ? -40.396 5.496 58.541 1.00 90.62 315 ARG A O 1
ATOM 2516 N N . LEU A 1 316 ? -38.585 4.714 59.597 1.00 86.69 316 LEU A N 1
ATOM 2517 C CA . LEU A 1 316 ? -37.635 5.505 58.825 1.00 86.69 316 LEU A CA 1
ATOM 2518 C C . LEU A 1 316 ? -37.074 4.675 57.671 1.00 86.69 316 LEU A C 1
ATOM 2520 O O . LEU A 1 316 ? -36.714 3.506 57.839 1.00 86.69 316 LEU A O 1
ATOM 2524 N N . SER A 1 317 ? -36.992 5.280 56.483 1.00 76.50 317 SER A N 1
ATOM 2525 C CA . SER A 1 317 ? -36.368 4.614 55.344 1.00 76.50 317 SER A CA 1
ATOM 2526 C C . SER A 1 317 ? -34.842 4.623 55.460 1.00 76.50 317 SER A C 1
ATOM 2528 O O . SER A 1 317 ? -34.243 5.631 55.816 1.00 76.50 317 SER A O 1
ATOM 2530 N N . SER A 1 318 ? -34.194 3.509 55.107 1.00 62.59 318 SER A N 1
ATOM 2531 C CA . SER A 1 318 ? -32.731 3.374 55.109 1.00 62.59 318 SER A CA 1
ATOM 2532 C C . SER A 1 318 ? -32.052 4.134 53.962 1.00 62.59 318 SER A C 1
ATOM 2534 O O . SER A 1 318 ? -30.839 4.306 53.973 1.00 62.59 318 SER A O 1
ATOM 2536 N N . GLN A 1 319 ? -32.823 4.578 52.962 1.00 57.75 319 GLN A N 1
ATOM 2537 C CA . GLN A 1 319 ? -32.322 5.151 51.704 1.00 57.75 319 GLN A CA 1
ATOM 2538 C C . GLN A 1 319 ? -32.750 6.613 51.489 1.00 57.75 319 GLN A C 1
ATOM 2540 O O . GLN A 1 319 ? -32.282 7.264 50.560 1.00 57.75 319 GLN A O 1
ATOM 2545 N N . CYS A 1 320 ? -33.662 7.142 52.310 1.00 51.09 320 CYS A N 1
ATOM 2546 C CA . CYS A 1 320 ? -34.212 8.490 52.165 1.00 51.09 320 CYS A CA 1
ATOM 2547 C C . CYS A 1 320 ? -34.715 9.001 53.523 1.00 51.09 320 CYS A C 1
ATOM 2549 O O . CYS A 1 320 ? -35.227 8.219 54.316 1.00 51.09 320 CYS A O 1
ATOM 2551 N N . SER A 1 321 ? -34.675 10.313 53.767 1.00 60.66 321 SER A N 1
ATOM 2552 C CA . SER A 1 321 ? -35.188 10.969 54.987 1.00 60.66 321 SER A CA 1
ATOM 2553 C C . SER A 1 321 ? -36.720 10.924 55.148 1.00 60.66 321 SER A C 1
ATOM 2555 O O . SER A 1 321 ? -37.295 11.618 55.991 1.00 60.66 321 SER A O 1
ATOM 2557 N N . ARG A 1 322 ? -37.410 10.120 54.334 1.00 74.56 322 ARG A N 1
ATOM 2558 C CA . ARG A 1 322 ? -38.861 9.970 54.352 1.00 74.56 322 ARG A CA 1
ATOM 2559 C C . ARG A 1 322 ? -39.281 9.108 55.545 1.00 74.56 322 ARG A C 1
ATOM 2561 O O . ARG A 1 322 ? -38.823 7.976 55.691 1.00 74.56 322 ARG A O 1
ATOM 2568 N N . ARG A 1 323 ? -40.177 9.654 56.370 1.00 86.00 323 ARG A N 1
ATOM 2569 C CA . ARG A 1 323 ? -40.797 8.959 57.506 1.00 86.00 323 ARG A CA 1
ATOM 2570 C C . ARG A 1 323 ? -42.135 8.381 57.065 1.00 86.00 323 ARG A C 1
ATOM 2572 O O . ARG A 1 323 ? -42.967 9.104 56.518 1.00 86.00 323 ARG A O 1
ATOM 2579 N N . GLU A 1 324 ? -42.332 7.091 57.278 1.00 89.75 324 GLU A N 1
ATOM 2580 C CA . GLU A 1 324 ? -43.569 6.384 56.961 1.00 89.75 324 GLU A CA 1
ATOM 2581 C C . GLU A 1 324 ? -44.428 6.262 58.218 1.00 89.75 324 GLU A C 1
ATOM 2583 O O . GLU A 1 324 ? -43.980 5.742 59.235 1.00 89.75 324 GLU A O 1
ATOM 2588 N N . LEU A 1 325 ? -45.668 6.743 58.157 1.00 89.00 325 LEU A N 1
ATOM 2589 C CA . LEU A 1 325 ? -46.624 6.650 59.260 1.00 89.00 325 LEU A CA 1
ATOM 2590 C C . LEU A 1 325 ? -47.086 5.199 59.458 1.00 89.00 325 LEU A C 1
ATOM 2592 O O . LEU A 1 325 ? -47.586 4.580 58.517 1.00 89.00 325 LEU A O 1
ATOM 2596 N N . ILE A 1 326 ? -47.013 4.684 60.689 1.00 89.69 326 ILE A N 1
ATOM 2597 C CA . ILE A 1 326 ? -47.587 3.378 61.037 1.00 89.69 326 ILE A CA 1
ATOM 2598 C C . ILE A 1 326 ? -49.035 3.583 61.490 1.00 89.69 326 ILE A C 1
ATOM 2600 O O . ILE A 1 326 ? -49.323 3.952 62.632 1.00 89.69 326 ILE A O 1
ATOM 2604 N N . SER A 1 327 ? -49.979 3.378 60.571 1.00 86.12 327 SER A N 1
ATOM 2605 C CA . SER A 1 327 ? -51.399 3.625 60.830 1.00 86.12 327 SER A CA 1
ATOM 2606 C C . SER A 1 327 ? -51.933 2.784 61.997 1.00 86.12 327 SER A C 1
ATOM 2608 O O . SER A 1 327 ? -51.934 1.552 61.955 1.00 86.12 327 SER A O 1
ATOM 2610 N N . GLY A 1 328 ? -52.455 3.462 63.022 1.00 83.88 328 GLY A N 1
ATOM 2611 C CA . GLY A 1 328 ? -53.041 2.840 64.215 1.00 83.88 328 GLY A CA 1
ATOM 2612 C C . GLY A 1 328 ? -52.040 2.489 65.321 1.00 83.88 328 GLY A C 1
ATOM 2613 O O . GLY A 1 328 ? -52.463 2.002 66.366 1.00 83.88 328 GLY A O 1
ATOM 2614 N N . ALA A 1 329 ? -50.744 2.750 65.129 1.00 89.00 329 ALA A N 1
ATOM 2615 C CA . ALA A 1 329 ? -49.738 2.645 66.180 1.00 89.00 329 ALA A CA 1
ATOM 2616 C C . ALA A 1 329 ? -49.665 3.964 66.963 1.00 89.00 329 ALA A C 1
ATOM 2618 O O . ALA A 1 329 ? -48.773 4.784 66.757 1.00 89.00 329 ALA A O 1
ATOM 2619 N N . ASN A 1 330 ? -50.651 4.177 67.835 1.00 88.88 330 ASN A N 1
ATOM 2620 C CA . ASN A 1 330 ? -50.820 5.400 68.623 1.00 88.88 330 ASN A CA 1
ATOM 2621 C C . ASN A 1 330 ? -50.777 5.164 70.143 1.00 88.88 330 ASN A C 1
ATOM 2623 O O . ASN A 1 330 ? -51.337 5.928 70.926 1.00 88.88 330 ASN A O 1
ATOM 2627 N N . LYS A 1 331 ? -50.152 4.061 70.560 1.00 87.88 331 LYS A N 1
ATOM 2628 C CA . LYS A 1 331 ? -50.011 3.662 71.964 1.00 87.88 331 LYS A CA 1
ATOM 2629 C C . LYS A 1 331 ? -48.567 3.848 72.423 1.00 87.88 331 LYS A C 1
ATOM 2631 O O . LYS A 1 331 ? -47.648 3.867 71.607 1.00 87.88 331 LYS A O 1
ATOM 2636 N N . SER A 1 332 ? -48.361 3.899 73.738 1.00 86.75 332 SER A N 1
ATOM 2637 C CA . SER A 1 332 ? -47.029 3.929 74.366 1.00 86.75 332 SER A CA 1
ATOM 2638 C C . SER A 1 332 ? -46.211 2.652 74.158 1.00 86.75 332 SER A C 1
ATOM 2640 O O . SER A 1 332 ? -45.029 2.612 74.487 1.00 86.75 332 SER A O 1
ATOM 2642 N N . VAL A 1 333 ? -46.838 1.611 73.616 1.00 87.94 333 VAL A N 1
ATOM 2643 C CA . VAL A 1 333 ? -46.241 0.304 73.377 1.00 87.94 333 VAL A CA 1
ATOM 2644 C C . VAL A 1 333 ? -46.421 -0.063 71.912 1.00 87.94 333 VAL A C 1
ATOM 2646 O O . VAL A 1 333 ? -47.521 0.086 71.370 1.00 87.94 333 VAL A O 1
ATOM 2649 N N . TYR A 1 334 ? -45.360 -0.574 71.295 1.00 89.25 334 TYR A N 1
ATOM 2650 C CA . TYR A 1 334 ? -45.366 -1.040 69.915 1.00 89.25 334 TYR A CA 1
ATOM 2651 C C . TYR A 1 334 ? -44.583 -2.344 69.780 1.00 89.25 334 TYR A C 1
ATOM 2653 O O . TYR A 1 334 ? -43.467 -2.456 70.269 1.00 89.25 334 TYR A O 1
ATOM 2661 N N . ALA A 1 335 ? -45.166 -3.338 69.117 1.00 89.12 335 ALA A N 1
ATOM 2662 C CA . ALA A 1 335 ? -44.487 -4.592 68.814 1.00 89.12 335 ALA A CA 1
ATOM 2663 C C . ALA A 1 335 ? -44.027 -4.549 67.351 1.00 89.12 335 ALA A C 1
ATOM 2665 O O . ALA A 1 335 ? -44.892 -4.397 66.484 1.00 89.12 335 ALA A O 1
ATOM 2666 N N . PRO A 1 336 ? -42.718 -4.669 67.066 1.00 90.12 336 PRO A N 1
ATOM 2667 C CA . PRO A 1 336 ? -42.230 -4.648 65.695 1.00 90.12 336 PRO A CA 1
ATOM 2668 C C . PRO A 1 336 ? -42.862 -5.744 64.829 1.00 90.12 336 PRO A C 1
ATOM 2670 O O . PRO A 1 336 ? -42.994 -6.896 65.253 1.00 90.12 336 PRO A O 1
ATOM 2673 N N . GLU A 1 337 ? -43.231 -5.389 63.601 1.00 88.44 337 GLU A N 1
ATOM 2674 C CA . GLU A 1 337 ? -43.790 -6.288 62.590 1.00 88.44 337 GLU A CA 1
ATOM 2675 C C . GLU A 1 337 ? -42.754 -6.617 61.492 1.00 88.44 337 GLU A C 1
ATOM 2677 O O . GLU A 1 337 ? -41.720 -5.956 61.393 1.00 88.44 337 GLU A O 1
ATOM 2682 N N . PRO A 1 338 ? -42.987 -7.620 60.622 1.00 88.19 338 PRO A N 1
ATOM 2683 C CA . PRO A 1 338 ? -42.025 -8.001 59.585 1.00 88.19 338 PRO A CA 1
ATOM 2684 C C . PRO A 1 338 ? -41.586 -6.860 58.654 1.00 88.19 338 PRO A C 1
ATOM 2686 O O . PRO A 1 338 ? -40.461 -6.882 58.165 1.00 88.19 338 PRO A O 1
ATOM 2689 N N . PHE A 1 339 ? -42.435 -5.851 58.425 1.00 88.00 339 PHE A N 1
ATOM 2690 C CA . PHE A 1 339 ? -42.080 -4.668 57.628 1.00 88.00 339 PHE A CA 1
ATOM 2691 C C . PHE A 1 339 ? -41.117 -3.704 58.334 1.00 88.00 339 PHE A C 1
ATOM 2693 O O . PHE A 1 339 ? -40.497 -2.871 57.669 1.00 88.00 339 PHE A O 1
ATOM 2700 N N . ASP A 1 340 ? -40.978 -3.817 59.653 1.00 89.12 340 ASP A N 1
ATOM 2701 C CA . ASP A 1 340 ? -40.076 -2.984 60.445 1.00 89.12 340 ASP A CA 1
ATOM 2702 C C . ASP A 1 340 ? -38.645 -3.531 60.450 1.00 89.12 340 ASP A C 1
ATOM 2704 O O . ASP A 1 340 ? -37.716 -2.799 60.780 1.00 89.12 340 ASP A O 1
ATOM 2708 N N . VAL A 1 341 ? -38.439 -4.795 60.059 1.00 88.75 341 VAL A N 1
ATOM 2709 C CA . VAL A 1 341 ? -37.115 -5.434 60.039 1.00 88.75 341 VAL A CA 1
ATOM 2710 C C . VAL A 1 341 ? -36.154 -4.646 59.146 1.00 88.75 341 VAL A C 1
ATOM 2712 O O . VAL A 1 341 ? -36.447 -4.342 57.989 1.00 88.75 341 VAL A O 1
ATOM 2715 N N . GLY A 1 342 ? -34.986 -4.304 59.693 1.00 87.44 342 GLY A N 1
ATOM 2716 C CA . GLY A 1 342 ? -33.980 -3.480 59.023 1.00 87.44 342 GLY A CA 1
ATOM 2717 C C . GLY A 1 342 ? -34.336 -1.991 58.927 1.00 87.44 342 GLY A C 1
ATOM 2718 O O . GLY A 1 342 ? -33.607 -1.235 58.284 1.00 87.44 342 GLY A O 1
ATOM 2719 N N . ARG A 1 343 ? -35.431 -1.545 59.556 1.00 88.00 343 ARG A N 1
ATOM 2720 C CA . ARG A 1 343 ? -35.824 -0.134 59.666 1.00 88.00 343 ARG A CA 1
ATOM 2721 C C . ARG A 1 343 ? -35.564 0.385 61.074 1.00 88.00 343 ARG A C 1
ATOM 2723 O O . ARG A 1 343 ? -35.617 -0.366 62.043 1.00 88.00 343 ARG A O 1
ATOM 2730 N N . ILE A 1 344 ? -35.312 1.686 61.177 1.00 89.00 344 ILE A N 1
ATOM 2731 C CA . ILE A 1 344 ? -35.290 2.400 62.458 1.00 89.00 344 ILE A CA 1
ATOM 2732 C C . ILE A 1 344 ? -36.716 2.860 62.744 1.00 89.00 344 ILE A C 1
ATOM 2734 O O . ILE A 1 344 ? -37.375 3.423 61.861 1.00 89.00 344 ILE A O 1
ATOM 2738 N N . LEU A 1 345 ? -37.194 2.610 63.958 1.00 90.38 345 LEU A N 1
ATOM 2739 C CA . LEU A 1 345 ? -38.508 3.062 64.391 1.00 90.38 345 LEU A CA 1
ATOM 2740 C C . LEU A 1 345 ? -38.369 4.394 65.114 1.00 90.38 345 LEU A C 1
ATOM 2742 O O . LEU A 1 345 ? -37.441 4.610 65.888 1.00 90.38 345 LEU A O 1
ATOM 2746 N N . GLN A 1 346 ? -39.298 5.297 64.841 1.00 90.69 346 GLN A N 1
ATOM 2747 C CA . GLN A 1 346 ? -39.373 6.602 65.474 1.00 90.69 346 GLN A CA 1
ATOM 2748 C C . GLN A 1 346 ? -40.741 6.771 66.110 1.00 90.69 346 GLN A C 1
ATOM 2750 O O . GLN A 1 346 ? -41.752 6.390 65.525 1.00 90.69 346 GLN A O 1
ATOM 2755 N N . VAL A 1 347 ? -40.783 7.395 67.276 1.00 90.44 347 VAL A N 1
ATOM 2756 C CA . VAL A 1 347 ? -42.022 7.744 67.949 1.00 90.44 347 VAL A CA 1
ATOM 2757 C C . VAL A 1 347 ? -42.037 9.224 68.280 1.00 90.44 347 VAL A C 1
ATOM 2759 O O . VAL A 1 347 ? -41.095 9.768 68.855 1.00 90.44 347 VAL A O 1
ATOM 2762 N N . ASP A 1 348 ? -43.121 9.875 67.874 1.00 90.94 348 ASP A N 1
ATOM 2763 C CA . ASP A 1 348 ? -43.420 11.244 68.256 1.00 90.94 348 ASP A CA 1
ATOM 2764 C C . ASP A 1 348 ? -44.364 11.229 69.452 1.00 90.94 348 ASP A C 1
ATOM 2766 O O . ASP A 1 348 ? -45.404 10.566 69.428 1.00 90.94 348 ASP A O 1
ATOM 2770 N N . ILE A 1 349 ? -44.005 11.992 70.479 1.00 89.56 349 ILE A N 1
ATOM 2771 C CA . ILE A 1 349 ? -44.782 12.176 71.698 1.00 89.56 349 ILE A CA 1
ATOM 2772 C C . ILE A 1 349 ? -45.126 13.657 71.791 1.00 89.56 349 ILE A C 1
ATOM 2774 O O . ILE A 1 349 ? -44.239 14.508 71.811 1.00 89.56 349 ILE A O 1
ATOM 2778 N N . ILE A 1 350 ? -46.417 13.972 71.834 1.00 87.94 350 ILE A N 1
ATOM 2779 C CA . ILE A 1 350 ? -46.906 15.342 71.969 1.00 87.94 350 ILE A CA 1
ATOM 2780 C C . ILE A 1 350 ? -47.551 15.496 73.346 1.00 87.94 350 ILE A C 1
ATOM 2782 O O . ILE A 1 350 ? -48.554 14.842 73.645 1.00 87.94 350 ILE A O 1
ATOM 2786 N N . SER A 1 351 ? -46.993 16.395 74.156 1.00 80.25 351 SER A N 1
ATOM 2787 C CA . SER A 1 351 ? -47.480 16.767 75.490 1.00 80.25 351 SER A CA 1
ATOM 2788 C C . SER A 1 351 ? -47.605 18.289 75.586 1.00 80.25 351 SER A C 1
ATOM 2790 O O . SER A 1 351 ? -46.637 18.996 75.324 1.00 80.25 351 SER A O 1
ATOM 2792 N N . HIS A 1 352 ? -48.790 18.811 75.926 1.00 73.38 352 HIS A N 1
ATOM 2793 C CA . HIS A 1 352 ? -49.063 20.259 76.053 1.00 73.38 352 HIS A CA 1
ATOM 2794 C C . HIS A 1 352 ? -48.575 21.141 74.879 1.00 73.38 352 HIS A C 1
ATOM 2796 O O . HIS A 1 352 ? -48.210 22.296 75.067 1.00 73.38 352 HIS A O 1
ATOM 2802 N N . GLY A 1 353 ? -48.572 20.611 73.650 1.00 72.44 353 GLY A N 1
ATOM 2803 C CA . GLY A 1 353 ? -48.110 21.331 72.455 1.00 72.44 353 GLY A CA 1
ATOM 2804 C C . GLY A 1 353 ? -46.598 21.264 72.200 1.00 72.44 353 GLY A C 1
ATOM 2805 O O . GLY A 1 353 ? -46.153 21.689 71.136 1.00 72.44 353 GLY A O 1
ATOM 2806 N N . GLN A 1 354 ? -45.816 20.676 73.110 1.00 79.25 354 GLN A N 1
ATOM 2807 C CA . GLN A 1 354 ? -44.407 20.358 72.894 1.00 79.25 354 GLN A CA 1
ATOM 2808 C C . GLN A 1 354 ? -44.271 18.953 72.300 1.00 79.25 354 GLN A C 1
ATOM 2810 O O . GLN A 1 354 ? -44.940 18.013 72.734 1.00 79.25 354 GLN A O 1
ATOM 2815 N N . LYS A 1 355 ? -43.411 18.820 71.287 1.00 84.69 355 LYS A N 1
ATOM 2816 C CA . LYS A 1 355 ? -43.139 17.560 70.595 1.00 84.69 355 LYS A CA 1
ATOM 2817 C C . LYS A 1 355 ? -41.767 17.030 71.000 1.00 84.69 355 LYS A C 1
ATOM 2819 O O . LYS A 1 355 ? -40.762 17.694 70.763 1.00 84.69 355 LYS A O 1
ATOM 2824 N N . SER A 1 356 ? -41.740 15.822 71.546 1.00 84.19 356 SER A N 1
ATOM 2825 C CA . SER A 1 356 ? -40.531 15.029 71.756 1.00 84.19 356 SER A CA 1
ATOM 2826 C C . SER A 1 356 ? -40.484 13.898 70.739 1.00 84.19 356 SER A C 1
ATOM 2828 O O . SER A 1 356 ? -41.521 13.360 70.346 1.00 84.19 356 SER A O 1
ATOM 2830 N N . THR A 1 357 ? -39.283 13.524 70.320 1.00 88.06 357 THR A N 1
ATOM 2831 C CA . THR A 1 357 ? -39.084 12.464 69.335 1.00 88.06 357 THR A CA 1
ATOM 2832 C C . THR A 1 357 ? -38.025 11.511 69.860 1.00 88.06 357 THR A C 1
ATOM 2834 O O . THR A 1 357 ? -36.972 11.947 70.312 1.00 88.06 357 THR A O 1
ATOM 2837 N N . VAL A 1 358 ? -38.325 10.217 69.819 1.00 87.56 358 VAL A N 1
ATOM 2838 C CA . VAL A 1 358 ? -37.424 9.144 70.254 1.00 87.56 358 VAL A CA 1
ATOM 2839 C C . VAL A 1 358 ? -37.288 8.152 69.114 1.00 87.56 358 VAL 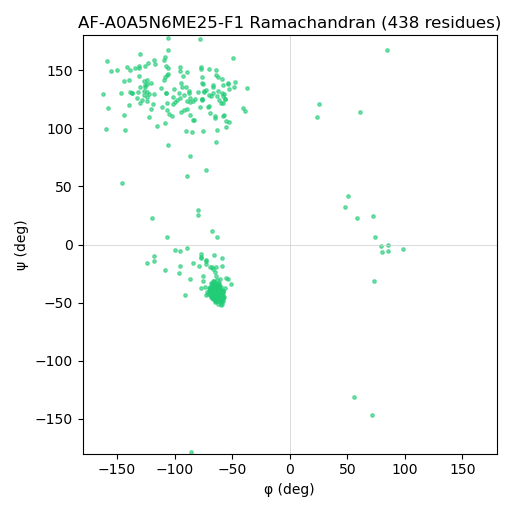A C 1
ATOM 2841 O O . VAL A 1 358 ? -38.258 7.873 68.409 1.00 87.56 358 VAL A O 1
ATOM 2844 N N . THR A 1 359 ? -36.086 7.634 68.904 1.00 88.88 359 THR A N 1
ATOM 2845 C CA . THR A 1 359 ? -35.808 6.624 67.881 1.00 88.88 359 THR A CA 1
ATOM 2846 C C . THR A 1 359 ? -35.196 5.379 68.496 1.00 88.88 359 THR A C 1
ATOM 2848 O O . THR A 1 359 ? -34.598 5.450 69.567 1.00 88.88 359 THR A O 1
ATOM 2851 N N . THR A 1 360 ? -35.340 4.236 67.832 1.00 86.75 360 THR A N 1
ATOM 2852 C CA . THR A 1 360 ? -34.585 3.033 68.197 1.00 86.75 360 THR A CA 1
ATOM 2853 C C . THR A 1 360 ? -33.088 3.263 67.980 1.00 86.75 360 THR A C 1
ATOM 2855 O O . THR A 1 360 ? -32.692 3.989 67.065 1.00 86.75 360 THR A O 1
ATOM 2858 N N . ALA A 1 361 ? -32.249 2.672 68.828 1.00 81.06 361 ALA A N 1
ATOM 2859 C CA . ALA A 1 361 ? -30.795 2.795 68.759 1.00 81.06 361 ALA A CA 1
ATOM 2860 C C . ALA A 1 361 ? -30.219 2.094 67.519 1.00 81.06 361 ALA A C 1
ATOM 2862 O O . ALA A 1 361 ? -29.245 2.560 66.925 1.00 81.06 361 ALA A O 1
ATOM 2863 N N . CYS A 1 362 ? -30.849 0.995 67.107 1.00 81.50 362 CYS A N 1
ATOM 2864 C CA . CYS A 1 362 ? -30.486 0.196 65.953 1.00 81.50 362 CYS A CA 1
ATOM 2865 C C . CYS A 1 362 ? -31.710 -0.072 65.057 1.00 81.50 362 CYS A C 1
ATOM 2867 O O . CYS A 1 362 ? -32.867 0.096 65.465 1.00 81.50 362 CYS A O 1
ATOM 2869 N N . PRO A 1 363 ? -31.486 -0.507 63.804 1.00 87.25 363 PRO A N 1
ATOM 2870 C CA . PRO A 1 363 ? -32.551 -1.076 62.994 1.00 87.25 363 PRO A CA 1
ATOM 2871 C C . PRO A 1 363 ? -33.109 -2.347 63.646 1.00 87.25 363 PRO A C 1
ATOM 2873 O O . PRO A 1 363 ? -32.339 -3.138 64.202 1.00 87.25 363 PRO A O 1
ATOM 2876 N N . VAL A 1 364 ? -34.422 -2.572 63.522 1.00 89.38 364 VAL A N 1
ATOM 2877 C CA . VAL A 1 364 ? -35.085 -3.753 64.096 1.00 89.38 364 VAL A CA 1
ATOM 2878 C C . VAL A 1 364 ? -34.450 -5.022 63.541 1.00 89.38 364 VAL A C 1
ATOM 2880 O O . VAL A 1 364 ? -34.430 -5.250 62.327 1.00 89.38 364 VAL A O 1
ATOM 2883 N N . GLN A 1 365 ? -33.938 -5.861 64.433 1.00 89.44 365 GLN A N 1
ATOM 2884 C CA . GLN A 1 365 ? -33.260 -7.093 64.054 1.00 89.44 365 GLN A CA 1
ATOM 2885 C C . GLN A 1 365 ? -34.259 -8.174 63.625 1.00 89.44 365 GLN A C 1
ATOM 2887 O O . GLN A 1 365 ? -35.342 -8.284 64.210 1.00 89.44 365 GLN A O 1
ATOM 2892 N N . PRO A 1 366 ? -33.919 -9.008 62.627 1.00 89.19 366 PRO A N 1
ATOM 2893 C CA . PRO A 1 366 ? -34.739 -10.160 62.285 1.00 89.19 366 PRO A CA 1
ATOM 2894 C C . PRO A 1 366 ? -34.771 -11.166 63.442 1.00 89.19 366 PRO A C 1
ATOM 2896 O O . PRO A 1 366 ? -33.804 -11.324 64.188 1.00 89.19 366 PRO A O 1
ATOM 2899 N N . ALA A 1 367 ? -35.877 -11.900 63.560 1.00 87.44 367 ALA A N 1
ATOM 2900 C CA . ALA A 1 367 ? -35.964 -13.018 64.489 1.00 87.44 367 ALA A CA 1
ATOM 2901 C C . ALA A 1 367 ? -35.081 -14.172 63.987 1.00 87.44 367 ALA A C 1
ATOM 2903 O O . ALA A 1 367 ? -35.299 -14.706 62.894 1.00 87.44 367 ALA A O 1
ATOM 2904 N N . VAL A 1 368 ? -34.087 -14.564 64.786 1.00 85.38 368 VAL A N 1
ATOM 2905 C CA . VAL A 1 368 ? -33.143 -15.637 64.442 1.00 85.38 368 VAL A CA 1
ATOM 2906 C C . VAL A 1 368 ? -33.906 -16.930 64.126 1.00 85.38 368 VAL A C 1
ATOM 2908 O O . VAL A 1 368 ? -34.717 -17.396 64.921 1.00 85.38 368 VAL A O 1
ATOM 2911 N N . GLY A 1 369 ? -33.658 -17.511 62.949 1.00 84.19 369 GLY A N 1
ATOM 2912 C CA . GLY A 1 369 ? -34.268 -18.774 62.511 1.00 84.19 369 GLY A CA 1
ATOM 2913 C C . GLY A 1 369 ? -35.698 -18.675 61.958 1.00 84.19 369 GLY A C 1
ATOM 2914 O O . GLY A 1 369 ? -36.193 -19.663 61.412 1.00 84.19 369 GLY A O 1
ATOM 2915 N N . LEU A 1 370 ? -36.352 -17.506 62.022 1.00 87.50 370 LEU A N 1
ATOM 2916 C CA . LEU A 1 370 ? -37.714 -17.332 61.502 1.00 87.50 370 LEU A CA 1
ATOM 2917 C C . LEU A 1 370 ? -37.781 -17.516 59.979 1.00 87.50 370 LEU A C 1
ATOM 2919 O O . LEU A 1 370 ? -38.723 -18.126 59.487 1.00 87.50 370 LEU A O 1
ATOM 2923 N N . GLU A 1 371 ? -36.779 -17.040 59.240 1.00 86.94 371 GLU A N 1
ATOM 2924 C CA . GLU A 1 371 ? -36.710 -17.180 57.778 1.00 86.94 371 GLU A CA 1
ATOM 2925 C C . GLU A 1 371 ? -36.703 -18.654 57.350 1.00 86.94 371 GLU A C 1
ATOM 2927 O O . GLU A 1 371 ? -37.576 -19.090 56.598 1.00 86.94 371 GLU A O 1
ATOM 2932 N N . SER A 1 372 ? -35.803 -19.455 57.929 1.00 88.50 372 SER A N 1
ATOM 2933 C CA . SER A 1 372 ? -35.749 -20.903 57.692 1.00 88.50 372 SER A CA 1
ATOM 2934 C C . SER A 1 372 ? -37.073 -21.583 58.056 1.00 88.50 372 SER A C 1
ATOM 2936 O O . SER A 1 372 ? -37.581 -22.418 57.305 1.00 88.50 372 SER A O 1
ATOM 2938 N N . TYR A 1 373 ? -37.697 -21.186 59.169 1.00 89.12 373 TYR A N 1
ATOM 2939 C CA . TYR A 1 373 ? -38.997 -21.722 59.562 1.00 89.12 373 TYR A CA 1
ATOM 2940 C C . TYR A 1 373 ? -40.098 -21.385 58.544 1.00 89.12 373 TYR A C 1
ATOM 2942 O O . TYR A 1 373 ? -40.841 -22.278 58.128 1.00 89.12 373 TYR A O 1
ATOM 2950 N N . VAL A 1 374 ? -40.171 -20.142 58.063 1.00 88.31 374 VAL A N 1
ATOM 2951 C CA . VAL A 1 374 ? -41.126 -19.723 57.023 1.00 88.31 374 VAL A CA 1
ATOM 2952 C C . VAL A 1 374 ? -40.906 -20.501 55.720 1.00 88.31 374 VAL A C 1
ATOM 2954 O O . VAL A 1 374 ? -41.881 -20.955 55.114 1.00 88.31 374 VAL A O 1
ATOM 2957 N N . GLU A 1 375 ? -39.658 -20.750 55.316 1.00 88.81 375 GLU A N 1
ATOM 2958 C CA . GLU A 1 375 ? -39.354 -21.602 54.159 1.00 88.81 375 GLU A CA 1
ATOM 2959 C C . GLU A 1 375 ? -39.829 -23.050 54.342 1.00 88.81 375 GLU A C 1
ATOM 2961 O O . GLU A 1 375 ? -40.346 -23.663 53.406 1.00 88.81 375 GLU A O 1
ATOM 2966 N N . THR A 1 376 ? -39.702 -23.625 55.543 1.00 89.06 376 THR A N 1
ATOM 2967 C CA . THR A 1 376 ? -40.235 -24.975 55.797 1.00 89.06 376 THR A CA 1
ATOM 2968 C C . THR A 1 376 ? -41.763 -25.014 55.729 1.00 89.06 376 THR A C 1
ATOM 2970 O O . THR A 1 376 ? -42.338 -25.986 55.228 1.00 89.06 376 THR A O 1
ATOM 2973 N N . LEU A 1 377 ? -42.437 -23.956 56.190 1.00 88.56 377 LEU A N 1
ATOM 2974 C CA . LEU A 1 377 ? -43.894 -23.834 56.148 1.00 88.56 377 LEU A CA 1
ATOM 2975 C C . LEU A 1 377 ? -44.415 -23.632 54.721 1.00 88.56 377 LEU A C 1
ATOM 2977 O O . LEU A 1 377 ? -45.445 -24.207 54.356 1.00 88.56 377 LEU A O 1
ATOM 2981 N N . SER A 1 378 ? -43.698 -22.875 53.887 1.00 85.38 378 SER A N 1
ATOM 2982 C CA . SER A 1 378 ? -44.087 -22.637 52.493 1.00 85.38 378 SER A CA 1
ATOM 2983 C C . SER A 1 378 ? -44.087 -23.931 51.663 1.00 85.38 378 SER A C 1
ATOM 2985 O O . SER A 1 378 ? -44.984 -24.140 50.838 1.00 85.38 378 SER A O 1
ATOM 2987 N N . ARG A 1 379 ? -43.163 -24.864 51.952 1.00 87.25 379 ARG A N 1
ATOM 2988 C CA . ARG A 1 379 ? -43.098 -26.197 51.318 1.00 87.25 379 ARG A CA 1
ATOM 2989 C C . ARG A 1 379 ? -44.296 -27.093 51.659 1.00 87.25 379 ARG A C 1
ATOM 2991 O O . ARG A 1 379 ? -44.716 -27.875 50.811 1.00 87.25 379 ARG A O 1
ATOM 2998 N N . LYS A 1 380 ? -44.891 -26.963 52.855 1.00 84.44 380 LYS A N 1
ATOM 2999 C CA . LYS A 1 380 ? -46.030 -27.792 53.319 1.00 84.44 380 LYS A CA 1
ATOM 3000 C C . LYS A 1 380 ? -47.366 -27.463 52.635 1.00 84.44 380 LYS A C 1
ATOM 3002 O O . LYS A 1 380 ? -48.315 -28.235 52.735 1.00 84.44 380 LYS A O 1
ATOM 3007 N N . GLY A 1 381 ? -47.475 -26.328 51.939 1.00 76.44 381 GLY A N 1
ATOM 3008 C CA . GLY A 1 381 ? -48.651 -25.925 51.151 1.00 76.44 381 GLY A CA 1
ATOM 3009 C C . GLY A 1 381 ? -49.885 -25.480 51.952 1.00 76.44 381 GLY A C 1
ATOM 3010 O O . GLY A 1 381 ? -50.607 -24.597 51.491 1.00 76.44 381 GLY A O 1
ATOM 3011 N N . ASN A 1 382 ? -50.109 -26.026 53.150 1.00 84.62 382 ASN A N 1
ATOM 3012 C CA . ASN A 1 382 ? -51.071 -25.531 54.134 1.00 84.62 382 ASN A CA 1
ATOM 3013 C C . ASN A 1 382 ? -50.463 -25.622 55.536 1.00 84.62 382 ASN A C 1
ATOM 3015 O O . ASN A 1 382 ? -50.154 -26.716 56.002 1.00 84.62 382 ASN A O 1
ATOM 3019 N N . SER A 1 383 ? -50.350 -24.482 56.211 1.00 91.88 383 SER A N 1
ATOM 3020 C CA . SER A 1 383 ? -49.867 -24.400 57.591 1.00 91.88 383 SER A CA 1
ATOM 3021 C C . SER A 1 383 ? -51.018 -24.105 58.544 1.00 91.88 383 SER A C 1
ATOM 3023 O O . SER A 1 383 ? -51.966 -23.404 58.185 1.00 91.88 383 SER A O 1
ATOM 3025 N N . GLU A 1 384 ? -50.954 -24.662 59.748 1.00 91.81 384 GLU A N 1
ATOM 3026 C CA . GLU A 1 384 ? -51.993 -24.550 60.769 1.00 91.81 384 GLU A CA 1
ATOM 3027 C C . GLU A 1 384 ? -51.399 -23.985 62.057 1.00 91.81 384 GLU A C 1
ATOM 3029 O O . GLU A 1 384 ? -50.374 -24.467 62.532 1.00 91.81 384 GLU A O 1
ATOM 3034 N N . PHE A 1 385 ? -52.063 -22.982 62.624 1.00 91.69 385 PHE A N 1
ATOM 3035 C CA . PHE A 1 385 ? -51.648 -22.308 63.848 1.00 91.69 385 PHE A CA 1
ATOM 3036 C C . PHE A 1 385 ? -52.798 -22.309 64.850 1.00 91.69 385 PHE A C 1
ATOM 3038 O O . PHE A 1 385 ? -53.934 -21.971 64.506 1.00 91.69 385 PHE A O 1
ATOM 3045 N N . SER A 1 386 ? -52.505 -22.684 66.093 1.00 92.94 386 SER A N 1
ATOM 3046 C CA . SER A 1 386 ? -53.449 -22.532 67.200 1.00 92.94 386 SER A CA 1
ATOM 3047 C C . SER A 1 386 ? -53.486 -21.064 67.616 1.00 92.94 386 SER A C 1
ATOM 3049 O O . SER A 1 386 ? -52.442 -20.478 67.896 1.00 92.94 386 SER A O 1
ATOM 3051 N N . VAL A 1 387 ? -54.670 -20.458 67.622 1.00 91.75 387 VAL A N 1
ATOM 3052 C CA . VAL A 1 387 ? -54.865 -19.036 67.926 1.00 91.75 387 VAL A CA 1
ATOM 3053 C C . VAL A 1 387 ? -56.027 -18.839 68.892 1.00 91.75 387 VAL A C 1
ATOM 3055 O O . VAL A 1 387 ? -56.985 -19.612 68.905 1.00 91.75 387 VAL A O 1
ATOM 3058 N N . VAL A 1 388 ? -55.976 -17.767 69.676 1.00 91.19 388 VAL A N 1
ATOM 3059 C CA . VAL A 1 388 ? -57.097 -17.303 70.500 1.00 91.19 388 VAL A CA 1
ATOM 3060 C C . VAL A 1 388 ? -57.587 -15.980 69.924 1.00 91.19 388 VAL A C 1
ATOM 3062 O O . VAL A 1 388 ? -56.789 -15.119 69.561 1.00 91.19 388 VAL A O 1
ATOM 3065 N N . ILE A 1 389 ? -58.903 -15.827 69.801 1.00 90.00 389 ILE A N 1
ATOM 3066 C CA . ILE A 1 389 ? -59.508 -14.596 69.291 1.00 90.00 389 ILE A CA 1
ATOM 3067 C C . ILE A 1 389 ? -59.678 -13.641 70.471 1.00 90.00 389 ILE A C 1
ATOM 3069 O O . ILE A 1 389 ? -60.503 -13.900 71.340 1.00 90.00 389 ILE A O 1
ATOM 3073 N N . SER A 1 390 ? -58.926 -12.543 70.497 1.00 87.81 390 SER A N 1
ATOM 3074 C CA . SER A 1 390 ? -59.093 -11.475 71.495 1.00 87.81 390 SER A CA 1
ATOM 3075 C C . SER A 1 390 ? -60.148 -10.446 71.078 1.00 87.81 390 SER A C 1
ATOM 3077 O O . SER A 1 390 ? -60.835 -9.867 71.917 1.00 87.81 390 SER A O 1
ATOM 3079 N N . GLN A 1 391 ? -60.321 -10.237 69.771 1.00 87.69 391 GLN A N 1
ATOM 3080 C CA . GLN A 1 391 ? -61.260 -9.274 69.206 1.00 87.69 391 GLN A CA 1
ATOM 3081 C C . GLN A 1 391 ? -61.872 -9.821 67.913 1.00 87.69 391 GLN A C 1
ATOM 3083 O O . GLN A 1 391 ? -61.182 -10.434 67.100 1.00 87.69 391 GLN A O 1
ATOM 3088 N N . MET A 1 392 ? -63.164 -9.577 67.698 1.00 88.00 392 MET A N 1
ATOM 3089 C CA . MET A 1 392 ? -63.866 -9.906 66.456 1.00 88.00 392 MET A CA 1
ATOM 3090 C C . MET A 1 392 ? -64.693 -8.694 66.018 1.00 88.00 392 MET A C 1
ATOM 3092 O O . MET A 1 392 ? -65.471 -8.158 66.804 1.00 88.00 392 MET A O 1
ATOM 3096 N N . ASN A 1 393 ? -64.503 -8.230 64.777 1.00 86.62 393 ASN A N 1
ATOM 3097 C CA . ASN A 1 393 ? -65.175 -7.046 64.214 1.00 86.62 393 ASN A CA 1
ATOM 3098 C C . ASN A 1 393 ? -65.087 -5.793 65.112 1.00 86.62 393 ASN A C 1
ATOM 3100 O O . ASN A 1 393 ? -66.072 -5.088 65.318 1.00 86.62 393 ASN A O 1
ATOM 3104 N N . GLY A 1 394 ? -63.915 -5.544 65.704 1.00 83.19 394 GLY A N 1
ATOM 3105 C CA . GLY A 1 394 ? -63.687 -4.379 66.563 1.00 83.19 394 GLY A CA 1
ATOM 3106 C C . GLY A 1 394 ? -64.226 -4.504 67.995 1.00 83.19 394 GLY A C 1
ATOM 3107 O O . GLY A 1 394 ? -63.993 -3.608 68.802 1.00 83.19 394 GLY A O 1
ATOM 3108 N N . ARG A 1 395 ? -64.881 -5.611 68.364 1.00 85.69 395 ARG A N 1
ATOM 3109 C CA . ARG A 1 395 ? -65.395 -5.843 69.725 1.00 85.69 395 ARG A CA 1
ATOM 3110 C C . ARG A 1 395 ? -64.602 -6.923 70.446 1.00 85.69 395 ARG A C 1
ATOM 3112 O O . ARG A 1 395 ? -64.221 -7.920 69.831 1.00 85.69 395 ARG A O 1
ATOM 3119 N N . ASN A 1 396 ? -64.374 -6.728 71.743 1.00 86.81 396 ASN A N 1
ATOM 3120 C CA . ASN A 1 396 ? -63.665 -7.694 72.579 1.00 86.81 396 ASN A CA 1
ATOM 3121 C C . ASN A 1 396 ? -64.401 -9.035 72.567 1.00 86.81 396 ASN A C 1
ATOM 3123 O O . ASN A 1 396 ? -65.615 -9.097 72.765 1.00 86.81 396 ASN A O 1
ATOM 3127 N N . TYR A 1 397 ? -63.657 -10.105 72.317 1.00 85.69 397 TYR A N 1
ATOM 3128 C CA . TYR A 1 397 ? -64.176 -11.459 72.281 1.00 85.69 397 TYR A CA 1
ATOM 3129 C C . TYR A 1 397 ? -63.795 -12.154 73.587 1.00 85.69 397 TYR A C 1
ATOM 3131 O O . TYR A 1 397 ? -62.630 -12.421 73.851 1.00 85.69 397 TYR A O 1
ATOM 3139 N N . THR A 1 398 ? -64.781 -12.420 74.440 1.00 81.94 398 THR A N 1
ATOM 3140 C CA . THR A 1 398 ? -64.554 -12.874 75.825 1.00 81.94 398 THR A CA 1
ATOM 3141 C C . THR A 1 398 ? -64.166 -14.351 75.945 1.00 81.94 398 THR A C 1
ATOM 3143 O O . THR A 1 398 ? -63.772 -14.808 77.018 1.00 81.94 398 THR A O 1
ATOM 3146 N N . SER A 1 399 ? -64.280 -15.133 74.867 1.00 81.94 399 SER A N 1
ATOM 3147 C CA . SER A 1 399 ? -63.997 -16.569 74.894 1.00 81.94 399 SER A CA 1
ATOM 3148 C C . SER A 1 399 ? -62.530 -16.867 74.588 1.00 81.94 399 SER A C 1
ATOM 3150 O O . SER A 1 399 ? -62.084 -16.737 73.452 1.00 81.94 399 SER A O 1
ATOM 3152 N N . HIS A 1 400 ? -61.834 -17.437 75.568 1.00 83.38 400 HIS A N 1
ATOM 3153 C CA . HIS A 1 400 ? -60.444 -17.903 75.473 1.00 83.38 400 HIS A CA 1
ATOM 3154 C C . HIS A 1 400 ? -60.304 -19.272 74.778 1.00 83.38 400 HIS A C 1
ATOM 3156 O O . HIS A 1 400 ? -59.382 -20.036 75.050 1.00 83.38 400 HIS A O 1
ATOM 3162 N N . SER A 1 401 ? -61.254 -19.637 73.911 1.00 87.06 401 SER A N 1
ATOM 3163 C CA . SER A 1 401 ? -61.213 -20.941 73.241 1.00 87.06 401 SER A CA 1
ATOM 3164 C C . SER A 1 401 ? -60.170 -20.973 72.125 1.00 87.06 401 SER A C 1
ATOM 3166 O O . SER A 1 401 ? -60.066 -20.030 71.338 1.00 87.06 401 SER A O 1
ATOM 3168 N N . ALA A 1 402 ? -59.434 -22.083 72.029 1.00 88.62 402 ALA A N 1
ATOM 3169 C CA . ALA A 1 402 ? -58.488 -22.315 70.946 1.00 88.62 402 ALA A CA 1
ATOM 3170 C C . ALA A 1 402 ? -59.223 -22.473 69.605 1.00 88.62 402 ALA A C 1
ATOM 3172 O O . ALA A 1 402 ? -60.193 -23.228 69.477 1.00 88.62 402 ALA A O 1
ATOM 3173 N N . HIS A 1 403 ? -58.750 -21.739 68.608 1.00 92.69 403 HIS A N 1
ATOM 3174 C CA . HIS A 1 403 ? -59.178 -21.793 67.219 1.00 92.69 403 HIS A CA 1
ATOM 3175 C C . HIS A 1 403 ? -57.994 -22.217 66.354 1.00 92.69 403 HIS A C 1
ATOM 3177 O O . HIS A 1 403 ? -56.836 -22.063 66.728 1.00 92.69 403 HIS A O 1
ATOM 3183 N N . LEU A 1 404 ? -58.294 -22.734 65.172 1.00 93.31 404 LEU A N 1
ATOM 3184 C CA . LEU A 1 404 ? -57.298 -23.129 64.194 1.00 93.31 404 LEU A CA 1
ATOM 3185 C C . LEU A 1 404 ? -57.292 -22.114 63.052 1.00 93.31 404 LEU A C 1
ATOM 3187 O O . LEU A 1 404 ? -58.292 -21.986 62.334 1.00 93.31 404 LEU A O 1
ATOM 3191 N N . LEU A 1 405 ? -56.173 -21.412 62.887 1.00 93.50 405 LEU A N 1
ATOM 3192 C CA . LEU A 1 405 ? -55.895 -20.557 61.743 1.00 93.50 405 LEU A CA 1
ATOM 3193 C C . LEU A 1 405 ? -55.101 -21.349 60.708 1.00 93.50 405 LEU A C 1
ATOM 3195 O O . LEU A 1 405 ? -53.953 -21.724 60.931 1.00 93.50 405 LEU A O 1
ATOM 3199 N N . ARG A 1 406 ? -55.714 -21.586 59.554 1.00 92.12 406 ARG A N 1
ATOM 3200 C CA . ARG A 1 406 ? -55.073 -22.233 58.416 1.00 92.12 406 ARG A CA 1
ATOM 3201 C C . ARG A 1 406 ? -54.642 -21.184 57.402 1.00 92.12 406 ARG A C 1
ATOM 3203 O O . ARG A 1 406 ? -55.488 -20.461 56.872 1.00 92.12 406 ARG A O 1
ATOM 3210 N N . VAL A 1 407 ? -53.351 -21.164 57.099 1.00 92.44 407 VAL A N 1
ATOM 3211 C CA . VAL A 1 407 ? -52.727 -20.322 56.075 1.00 92.44 407 VAL A CA 1
ATOM 3212 C C . VAL A 1 407 ? -52.325 -21.226 54.914 1.00 92.44 407 VAL A C 1
ATOM 3214 O O . VAL A 1 407 ? -51.392 -22.023 55.025 1.00 92.44 407 VAL A O 1
ATOM 3217 N N . GLY A 1 408 ? -53.095 -21.177 53.826 1.00 89.56 408 GLY A N 1
ATOM 3218 C CA . GLY A 1 408 ? -52.846 -21.957 52.612 1.00 89.56 408 GLY A CA 1
ATOM 3219 C C . GLY A 1 408 ? -52.298 -21.102 51.476 1.00 89.56 408 GLY A C 1
ATOM 3220 O O . GLY A 1 408 ? -52.218 -19.884 51.597 1.00 89.56 408 GLY A O 1
ATOM 3221 N N . LYS A 1 409 ? -51.981 -21.723 50.333 1.00 88.06 409 LYS A N 1
ATOM 3222 C CA . LYS A 1 409 ? -51.453 -21.009 49.150 1.00 88.06 409 LYS A CA 1
ATOM 3223 C C . LYS A 1 409 ? -52.413 -19.985 48.531 1.00 88.06 409 LYS A C 1
ATOM 3225 O O . LYS A 1 409 ? -51.954 -19.003 47.968 1.00 88.06 409 LYS A O 1
ATOM 3230 N N . MET A 1 410 ? -53.727 -20.206 48.618 1.00 89.50 410 MET A N 1
ATOM 3231 C CA . MET A 1 410 ? -54.731 -19.355 47.946 1.00 89.50 410 MET A CA 1
ATOM 3232 C C . MET A 1 410 ? -55.691 -18.634 48.899 1.00 89.50 410 MET A C 1
ATOM 3234 O O . MET A 1 410 ? -56.438 -17.759 48.468 1.00 89.50 410 MET A O 1
ATOM 3238 N N . ARG A 1 411 ? -55.742 -19.040 50.173 1.00 91.00 411 ARG A N 1
ATOM 3239 C CA . ARG A 1 411 ? -56.741 -18.556 51.133 1.00 91.00 411 ARG A CA 1
ATOM 3240 C C . ARG A 1 411 ? -56.301 -18.735 52.578 1.00 91.00 411 ARG A C 1
ATOM 3242 O O . ARG A 1 411 ? -55.541 -19.658 52.885 1.00 91.00 411 ARG A O 1
ATOM 3249 N N . MET A 1 412 ? -56.900 -17.943 53.460 1.00 92.94 412 MET A N 1
ATOM 3250 C CA . MET A 1 412 ? -56.855 -18.134 54.908 1.00 92.94 412 MET A CA 1
ATOM 3251 C C . MET A 1 412 ? -58.217 -18.607 55.425 1.00 92.94 412 MET A C 1
ATOM 3253 O O . MET A 1 412 ? -59.272 -18.229 54.914 1.00 92.94 412 MET A O 1
ATOM 3257 N N . LYS A 1 413 ? -58.209 -19.485 56.431 1.00 93.88 413 LYS A N 1
ATOM 3258 C CA . LYS A 1 413 ? -59.425 -20.013 57.067 1.00 93.88 413 LYS A CA 1
ATOM 3259 C C . LYS A 1 413 ? -59.252 -20.045 58.580 1.00 93.88 413 LYS A C 1
ATOM 3261 O O . LYS A 1 413 ? -58.297 -20.636 59.066 1.00 93.88 413 LYS A O 1
ATOM 3266 N N . LEU A 1 414 ? -60.227 -19.510 59.308 1.00 93.38 414 LEU A N 1
ATOM 3267 C CA . LEU A 1 414 ? -60.330 -19.611 60.761 1.00 93.38 414 LEU A CA 1
ATOM 3268 C C . LEU A 1 414 ? -61.466 -20.568 61.134 1.00 93.38 414 LEU A C 1
ATOM 3270 O O . LEU A 1 414 ? -62.588 -20.441 60.634 1.00 93.38 414 LEU A O 1
ATOM 3274 N N . SER A 1 415 ? -61.203 -21.528 62.016 1.00 92.81 415 SER A N 1
ATOM 3275 C CA . SER A 1 415 ? -62.201 -22.514 62.458 1.00 92.81 415 SER A CA 1
ATOM 3276 C C . SER A 1 415 ? -62.102 -22.839 63.944 1.00 92.81 415 SER A C 1
ATOM 3278 O O . SER A 1 415 ? -61.027 -22.768 64.527 1.00 92.81 415 SER A O 1
ATOM 3280 N N . LYS A 1 416 ? -63.225 -23.238 64.547 1.00 90.56 416 LYS A N 1
ATOM 3281 C CA . LYS A 1 416 ? -63.296 -23.830 65.888 1.00 90.56 416 LYS A CA 1
ATOM 3282 C C . LYS A 1 416 ? -63.795 -25.266 65.746 1.00 90.56 416 LYS A C 1
ATOM 3284 O O . LYS A 1 416 ? -64.982 -25.484 65.503 1.00 90.56 416 LYS A O 1
ATOM 3289 N N . GLY A 1 417 ? -62.887 -26.237 65.830 1.00 86.50 417 GLY A N 1
ATOM 3290 C CA . GLY A 1 417 ? -63.177 -27.618 65.433 1.00 86.50 417 GLY A CA 1
ATOM 3291 C C . GLY A 1 417 ? -63.668 -27.685 63.980 1.00 86.50 417 GLY A C 1
ATOM 3292 O O . GLY A 1 417 ? -63.092 -27.069 63.086 1.00 86.50 417 GLY A O 1
ATOM 3293 N N . TRP A 1 418 ? -64.774 -28.387 63.756 1.00 84.88 418 TRP A N 1
ATOM 3294 C CA . TRP A 1 418 ? -65.463 -28.502 62.467 1.00 84.88 418 TRP A CA 1
ATOM 3295 C C . TRP A 1 418 ? -66.126 -27.204 61.958 1.00 84.88 418 TRP A C 1
ATOM 3297 O O . TRP A 1 418 ? -66.357 -27.060 60.754 1.00 84.88 418 TRP A O 1
ATOM 3307 N N . ILE A 1 419 ? -66.382 -26.221 62.829 1.00 89.12 419 ILE A N 1
ATOM 3308 C CA . ILE A 1 419 ? -67.110 -24.993 62.474 1.00 89.12 419 ILE A CA 1
ATOM 3309 C C . ILE A 1 419 ? -66.153 -23.965 61.861 1.00 89.12 419 ILE A C 1
ATOM 3311 O O . ILE A 1 419 ? -65.179 -23.547 62.488 1.00 89.12 419 ILE A O 1
ATOM 3315 N N . THR A 1 420 ? -66.450 -23.500 60.643 1.00 92.12 420 THR A N 1
ATOM 3316 C CA . THR A 1 420 ? -65.709 -22.397 60.003 1.00 92.12 420 THR A CA 1
ATOM 3317 C C . THR A 1 420 ? -66.241 -21.057 60.511 1.00 92.12 420 THR A C 1
ATOM 3319 O O . THR A 1 420 ? -67.436 -20.807 60.416 1.00 92.12 420 THR A O 1
ATOM 3322 N N . LYS A 1 421 ? -65.359 -20.203 61.039 1.00 90.56 421 LYS A N 1
ATOM 3323 C CA . LYS A 1 421 ? -65.694 -18.851 61.512 1.00 90.56 421 LYS A CA 1
ATOM 3324 C C . LYS A 1 421 ? -65.528 -17.803 60.415 1.00 90.56 421 LYS A C 1
ATOM 3326 O O . LYS A 1 421 ? -66.393 -16.955 60.260 1.00 90.56 421 LYS A O 1
ATOM 3331 N N . ALA A 1 422 ? -64.435 -17.890 59.664 1.00 91.06 422 ALA A N 1
ATOM 3332 C CA . ALA A 1 422 ? -64.138 -17.018 58.532 1.00 91.06 422 ALA A CA 1
ATOM 3333 C C . ALA A 1 422 ? -63.303 -17.781 57.498 1.00 91.06 422 ALA A C 1
ATOM 3335 O O . ALA A 1 422 ? -62.567 -18.715 57.847 1.00 91.06 422 ALA A O 1
ATOM 3336 N N . ARG A 1 423 ? -63.440 -17.424 56.223 1.00 91.38 423 ARG A N 1
ATOM 3337 C CA . ARG A 1 423 ? -62.690 -18.031 55.121 1.00 91.38 423 ARG A CA 1
ATOM 3338 C C . ARG A 1 423 ? -62.671 -17.075 53.940 1.00 91.38 423 ARG A C 1
ATOM 3340 O O . ARG A 1 423 ? -63.711 -16.897 53.322 1.00 91.38 423 ARG A O 1
ATOM 3347 N N . ASP A 1 424 ? -61.481 -16.625 53.563 1.00 91.56 424 ASP A N 1
ATOM 3348 C CA . ASP A 1 424 ? -61.299 -15.665 52.476 1.00 91.56 424 ASP A CA 1
ATOM 3349 C C . ASP A 1 424 ? -60.082 -16.018 51.621 1.00 91.56 424 ASP A C 1
ATOM 3351 O O . ASP A 1 424 ? -59.057 -16.490 52.127 1.00 91.56 424 ASP A O 1
ATOM 3355 N N . ALA A 1 425 ? -60.213 -15.818 50.310 1.00 90.88 425 ALA A N 1
ATOM 3356 C CA . ALA A 1 425 ? -59.099 -15.895 49.371 1.00 90.88 425 ALA A CA 1
ATOM 3357 C C . ALA A 1 425 ? -58.244 -14.622 49.448 1.00 90.88 425 ALA A C 1
ATOM 3359 O O . ALA A 1 425 ? -58.752 -1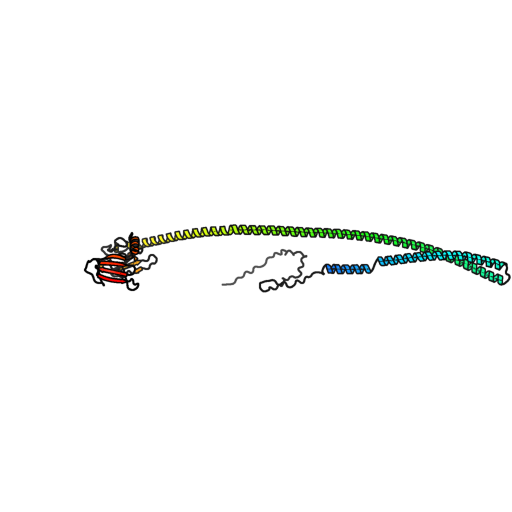3.555 49.790 1.00 90.88 425 ALA A O 1
ATOM 3360 N N . TYR A 1 426 ? -56.954 -14.728 49.119 1.00 90.38 426 TYR A N 1
ATOM 3361 C CA . TYR A 1 426 ? -56.078 -13.554 49.101 1.00 90.38 426 TYR A CA 1
ATOM 3362 C C . TYR A 1 426 ? -56.549 -12.545 48.047 1.00 90.38 426 TYR A C 1
ATOM 3364 O O . TYR A 1 426 ? -56.737 -12.898 46.884 1.00 90.38 426 TYR A O 1
ATOM 3372 N N . SER A 1 427 ? -56.723 -11.290 48.461 1.00 88.12 427 SER A N 1
ATOM 3373 C CA . SER A 1 427 ? -57.160 -10.176 47.616 1.00 88.12 427 SER A CA 1
ATOM 3374 C C . SER A 1 427 ? -56.319 -8.944 47.930 1.00 88.12 427 SER A C 1
ATOM 3376 O O . SER A 1 427 ? -56.172 -8.580 49.097 1.00 88.12 427 SER A O 1
ATOM 3378 N N . SER A 1 428 ? -55.784 -8.295 46.896 1.00 77.75 428 SER A N 1
ATOM 3379 C CA . SER A 1 428 ? -54.894 -7.134 47.025 1.00 77.75 428 SER A CA 1
ATOM 3380 C C . SER A 1 428 ? -55.586 -5.864 47.528 1.00 77.75 428 SER A C 1
ATOM 3382 O O . SER A 1 428 ? -54.907 -4.963 48.008 1.00 77.75 428 SER A O 1
ATOM 3384 N N . THR A 1 429 ? -56.914 -5.772 47.426 1.00 73.81 429 THR A N 1
ATOM 3385 C CA . THR A 1 429 ? -57.672 -4.544 47.729 1.00 73.81 429 THR A CA 1
ATOM 3386 C C . THR A 1 429 ? -58.484 -4.617 49.019 1.00 73.81 429 THR A C 1
ATOM 3388 O O . THR A 1 429 ? -58.809 -3.577 49.586 1.00 73.81 429 THR A O 1
ATOM 3391 N N . SER A 1 430 ? -58.819 -5.818 49.498 1.00 76.19 430 SER A N 1
ATOM 3392 C CA . SER A 1 430 ? -59.775 -6.005 50.600 1.00 76.19 430 SER A CA 1
ATOM 3393 C C . SER A 1 430 ? -59.227 -6.784 51.793 1.00 76.19 430 SER A C 1
ATOM 3395 O O . SER A 1 430 ? -59.832 -6.750 52.863 1.00 76.19 430 SER A O 1
ATOM 3397 N N . MET A 1 431 ? -58.103 -7.489 51.638 1.00 85.88 431 MET A N 1
ATOM 3398 C CA . MET A 1 431 ? -57.525 -8.291 52.710 1.00 85.88 431 MET A CA 1
ATOM 3399 C C . MET A 1 431 ? -56.353 -7.558 53.355 1.00 85.88 431 MET A C 1
ATOM 3401 O O . MET A 1 431 ? -55.411 -7.151 52.681 1.00 85.88 431 MET A O 1
ATOM 3405 N N . GLN A 1 432 ? -56.396 -7.428 54.678 1.00 82.44 432 GLN A N 1
ATOM 3406 C CA . GLN A 1 432 ? -55.293 -6.897 55.469 1.00 82.44 432 GLN A CA 1
ATOM 3407 C C . GLN A 1 432 ? -54.911 -7.925 56.529 1.00 82.44 432 GLN A C 1
ATOM 3409 O O . GLN A 1 432 ? -55.757 -8.389 57.292 1.00 82.44 432 GLN A O 1
ATOM 3414 N N . ALA A 1 433 ? -53.630 -8.277 56.566 1.00 81.69 433 ALA A N 1
ATOM 3415 C CA . ALA A 1 433 ? -53.034 -9.074 57.624 1.00 81.69 433 ALA A CA 1
ATOM 3416 C C . ALA A 1 433 ? -51.896 -8.246 58.216 1.00 81.69 433 ALA A C 1
ATOM 3418 O O . ALA A 1 433 ? -50.894 -7.995 57.553 1.00 81.69 433 ALA A O 1
ATOM 3419 N N . ILE A 1 434 ? -52.103 -7.774 59.440 1.00 73.75 434 ILE A N 1
ATOM 3420 C CA . ILE A 1 434 ? -51.158 -6.935 60.175 1.00 73.75 434 ILE A CA 1
ATOM 3421 C C . ILE A 1 434 ? -50.997 -7.578 61.545 1.00 73.75 434 ILE A C 1
ATOM 3423 O O . ILE A 1 434 ? -51.985 -7.991 62.159 1.00 73.75 434 ILE A O 1
ATOM 3427 N N . LEU A 1 435 ? -49.763 -7.679 62.023 1.00 64.75 435 LEU A N 1
ATOM 3428 C CA . LEU A 1 435 ? -49.497 -8.166 63.368 1.00 64.75 435 LEU A CA 1
ATOM 3429 C C . LEU A 1 435 ? -49.656 -6.991 64.328 1.00 64.75 435 LEU A C 1
ATOM 3431 O O . LEU A 1 435 ? -48.844 -6.076 64.355 1.00 64.75 435 LEU A O 1
ATOM 3435 N N . ARG A 1 436 ? -50.745 -6.996 65.097 1.00 61.84 436 ARG A N 1
ATOM 3436 C CA . ARG A 1 436 ? -50.984 -6.010 66.154 1.00 61.84 436 ARG A CA 1
ATOM 3437 C C . ARG A 1 436 ? -51.062 -6.720 67.491 1.00 61.84 436 ARG A C 1
ATOM 3439 O O . ARG A 1 436 ? -51.846 -7.653 67.649 1.00 61.84 436 ARG A O 1
ATOM 3446 N N . PHE A 1 437 ? -50.300 -6.237 68.461 1.00 52.66 437 PHE A N 1
ATOM 3447 C CA . PHE A 1 437 ? -50.472 -6.641 69.848 1.00 52.66 437 PHE A CA 1
ATOM 3448 C C . PHE A 1 437 ? -51.523 -5.752 70.517 1.00 52.66 437 PHE A C 1
ATOM 3450 O O . PHE A 1 437 ? -51.401 -4.528 70.561 1.00 52.66 437 PHE A O 1
ATOM 3457 N N . ASN A 1 438 ? -52.571 -6.382 71.043 1.00 45.44 438 ASN A N 1
ATOM 3458 C CA . ASN A 1 438 ? -53.445 -5.762 72.028 1.00 45.44 438 ASN A CA 1
ATOM 3459 C C . ASN A 1 438 ? -52.883 -6.124 73.405 1.00 45.44 438 ASN A C 1
ATOM 3461 O O . ASN A 1 438 ? -52.842 -7.304 73.747 1.00 45.44 438 ASN A O 1
ATOM 3465 N N . ASN A 1 439 ? -52.430 -5.127 74.168 1.00 40.50 439 ASN A N 1
ATOM 3466 C CA . ASN A 1 439 ? -52.121 -5.329 75.582 1.00 40.50 439 ASN A CA 1
ATOM 3467 C C . ASN A 1 439 ? -53.412 -5.729 76.311 1.00 40.50 439 ASN A C 1
ATOM 3469 O O . ASN A 1 439 ? -54.449 -5.088 76.106 1.00 40.50 439 ASN A O 1
ATOM 3473 N N . TYR A 1 440 ? -53.322 -6.785 77.118 1.00 33.88 440 TYR A N 1
ATOM 3474 C CA . TYR A 1 440 ? -54.170 -6.932 78.297 1.00 33.88 440 TYR A CA 1
ATOM 3475 C C . TYR A 1 440 ? -53.674 -5.982 79.381 1.00 33.88 440 TYR A C 1
ATOM 3477 O O . TYR A 1 440 ? -52.435 -5.797 79.456 1.00 33.88 440 TYR A O 1
#

Radius of gyration: 77.61 Å; Cα contacts (8 Å, |Δi|>4): 334; chains: 1; bounding box: 133×79×215 Å

Mean predicted aligned error: 21.17 Å

InterPro domains:
  IPR032009 Stomatal closure-related actin-binding protein, coiled-coil domain [PF16712] (101-268)
  IPR032012 Stomatal closure-related actin-binding protein, actin-binding domain [PF16711] (55-97)
  IPR032015 Stomatal closure-related actin-binding protein, Ig domain [PF16709] (282-379)
  IPR039640 Stomatal closure-related actin-binding protein [PTHR31172] (1-432)
  IPR041144 Stomatal closure-related actin-binding protein, PH domain [PF17684] (382-432)

Organism: NCBI:txid192012

Nearest PDB structures (foldseek):
  4dix-assembly2_B  TM=9.671E-01  e=6.730E-19  Arabidopsis thaliana
  5c1f-assembly1_B  TM=6.173E-01  e=3.272E+00  Schizosaccharomyces pombe 972h-
  5nnv-assembly2_B  TM=5.108E-01  e=4.343E+00  Bacillus subtilis subsp. subtilis str. 168
  8to0-assembly1_E  TM=2.615E-01  e=6.830E+00  Mus musculus